Protein AF-A0A6C0PWL5-F1 (afdb_monomer_lite)

Radius of gyration: 31.58 Å; chains: 1; bounding box: 94×79×81 Å

Secondary structure (DSSP, 8-state):
-HHHHHHHHHHHHHHHHTT----EEE--TTSTT-TT--EEE-----S-EEEE--SSSHHHHHIIIIIHHHHTT--EEEE--TTS-HHHHHHHHHHHHTTPPTTTEEE---SHHHHHHHHH-TT--EEEEES-HHHHHHHHHHHHTTT-EEEEE-----EEEE-TTS-HHHHHHHHIIIIIIGGGG--TTS--EEEE-TTTHHHHHHHHHHHHHH--BS-TTSTT--B---SSHHHHHHHHHT---TTS--PPPP--------------------PPPPPPP-PPPPPEEEEEEE-S-SPP-SSSSPPEEE-TTS--SSTT-SSSHHHHHHHGGGHHHHHHSSEEEEEEEEESGGG-EEEEEEEEESS-SSS-SS--EEEEEEETTEEEEEEEE-STTEEEEEEESSPPPSSEEEEEEEEEEEESS-BTTBSEETTEETTEESSS--B-TT--SSTTBTTBSS-TTS-GGGSPBTTSGGG-EEEEEEEEEESSS----S--TTHHHHEEEEEEEEEE-GGGTTSSS-SEEEETTTTEEE-GGGS-S-EEEEEEEE-S---PPTTS--PPEEEE--GGGTT--BSS-EEEEE--GGGTTTS-EEEEEEE-SSEEEEEEEEEETTTEEEEEEEEEESEETTEEBTT---STTS---TT---EEEE-SS-EEEE--SS-TT-----EEEEEE--TTT--EEEEEEEEEEEEE-PPP-

Sequence (713 aa):
MEEVRAAVRIFHGFAGEATRLFGRQIPLGAVPGLEKHLAVTVREPLGPVAALVPFNYPVELYAHKATAALAAGNAVLVHPPARCPLAVLRIGELVERAGAPEGAHRVITGGVRVSQELASRPGVAAVSLTGSTTAGREIARRAADTLKKVHLELGGNDALIVCDDADVEAAADAVVLGRLARGNGQICCAVKRVYVQDGVHDSFVEALLAGAAELSVGDQLVDGNDVGPLISEEAAERVESVRPDGTAPRRPLLPLSLGSANAAPDDGTATAADRPAEPPKQSKAPAWKLLHSENFAKPLDPAGAPWTRETYSRPFDTIMEDNGKWYANDYGPARNTAFDSFATYRKEFKVGDGGWLTASLSARDWDKDGRIEKPPSITNGTAAGGTVAELKVPDHTGGAVFRPTKALPDQYRIEYKLKTLDFGGKRNGTIDYDNRVNGYSKDGCKTQHPWGEGSNSPGWEGDASAPYCEWQDVREGNYGYNGFHYLSIVDFQNPAPRNNHFWHYRRKVLMDSFAQHPDRVGSGTGGRVCNSGNDTYYDYKDSSFSTVNMWISGLPNWTPGKGGLAGNSQWSMTSCLDGVTEQQLSSAAELQPELMPDQDYVFAIERDATGYTLEASGNFARAGQQTLRFHRPFVVDDKPIWHYNVKPGEYDGRYNNTLVQNDHNGSSSWPDQWPAGSAYPDSFVIGDLYTNVYGGSASLTDIKMFVPKGKKK

Foldseek 3Di:
DVLLVLLVVLLVVLLVCLVVQDKDWDQPVVDPPCRPPTDIGGQAQQEEEEEEAEDQSRSNSCSVGLSNNVSRVYAYEYEGHQLDCVNVVVVQVVCVVVPDDPRSYDYDYDDPVVLLCLLQDLNHQEYEDEEAPVSLVSSVVSNVVNVHHYHYHYADQEEAEAELPDPLLVSLVCLCVQQPQRSRNPDRRGHNYYHYDPNCVVVNVVSNVVSNVCAAEDDPVDPPHRHYDHSDPVVVVVVVVPDPDPPDDPPDDPPPPPDDDDDDDDDDDDDDDDDDDDDDDPDDDFDWDFDFKAQCPDWDCQVVWDWDWDDLCDFDQFLPTDSCVLVCQQQPPCSCLQSVQKIKTKTWDFGGDVSQKIKIKMAIPRRPPVDGDFGWDFTWDAFVPGIWTKTFFQALLMWIKMKTQWFDDQWKKKKFKWQAWQKFFADPRACCPPCAHRSHHPDDAAALAPDDQFCPAQNRVSNNNPPPNRHDGLRDAQNNKAKWFAKWKFQATDAHLGADLCRQAGTFWTWMQIQHDLNNQPPDAACWEAQLQVLDTDGCSPARSQFIWTWGFKDDDQDADARHRRGRQIWTAAVNVVRDTDSPHYTRFGDDSVCGNVWMKMWMWTRDPFFIKTKIFTQTPNRGGDIDIHTDGQADPNMGRPQSAQFQPPDAQPRFAWRWHRYDNDIDIRGRPDGHRDHTTIMMMGTGRHSRNYGHMIIISMMIMIGGDDDPD

Structure (mmCIF, N/CA/C/O backbone):
data_AF-A0A6C0PWL5-F1
#
_entry.id   AF-A0A6C0PWL5-F1
#
loop_
_atom_site.group_PDB
_atom_site.id
_atom_site.type_symbol
_atom_site.label_atom_id
_atom_site.label_alt_id
_atom_site.label_comp_id
_atom_site.label_asym_id
_atom_site.label_entity_id
_atom_site.label_seq_id
_atom_site.pdbx_PDB_ins_code
_atom_site.Cartn_x
_atom_site.Cartn_y
_atom_site.Cartn_z
_atom_site.occupancy
_atom_site.B_iso_or_equiv
_atom_site.auth_seq_id
_atom_site.auth_comp_id
_atom_site.auth_asym_id
_atom_site.auth_atom_id
_atom_site.pdbx_PDB_model_num
ATOM 1 N N . MET A 1 1 ? -7.047 26.278 -29.096 1.00 71.88 1 MET A N 1
ATOM 2 C CA . MET A 1 1 ? -7.986 27.435 -29.126 1.00 71.88 1 MET A CA 1
ATOM 3 C C . MET A 1 1 ? -9.450 27.064 -28.872 1.00 71.88 1 MET A C 1
ATOM 5 O O . MET A 1 1 ? -10.178 27.915 -28.372 1.00 71.88 1 MET A O 1
ATOM 9 N N . GLU A 1 2 ? -9.912 25.853 -29.207 1.00 86.06 2 GLU A N 1
ATOM 10 C CA . GLU A 1 2 ? -11.323 25.453 -29.028 1.00 86.06 2 GLU A CA 1
ATOM 11 C C . GLU A 1 2 ? -11.789 25.488 -27.565 1.00 86.06 2 GLU A C 1
ATOM 13 O O . GLU A 1 2 ? -12.788 26.141 -27.271 1.00 86.06 2 GLU A O 1
ATOM 18 N N . GLU A 1 3 ? -11.016 24.898 -26.648 1.00 93.38 3 GLU A N 1
ATOM 19 C CA . GLU A 1 3 ? -11.304 24.877 -25.203 1.00 93.38 3 GLU A CA 1
ATOM 20 C C . GLU A 1 3 ? -11.515 26.289 -24.622 1.00 93.38 3 GLU A C 1
ATOM 22 O O . GLU A 1 3 ? -12.474 26.556 -23.902 1.00 93.38 3 GLU A O 1
ATOM 27 N N . VAL A 1 4 ? -10.658 27.247 -24.992 1.00 95.75 4 VAL A N 1
ATOM 28 C CA . VAL A 1 4 ? -10.774 28.640 -24.528 1.00 95.75 4 VAL A CA 1
ATOM 29 C C . VAL A 1 4 ? -12.077 29.277 -25.021 1.00 95.75 4 VAL A C 1
ATOM 31 O O . VAL A 1 4 ? -12.743 29.986 -24.269 1.00 95.75 4 VAL A O 1
ATOM 34 N N . ARG A 1 5 ? -12.485 29.013 -26.271 1.00 96.50 5 ARG A N 1
ATOM 35 C CA . ARG A 1 5 ? -13.766 29.515 -26.797 1.00 96.50 5 ARG A CA 1
ATOM 36 C C . ARG A 1 5 ? -14.954 28.875 -26.079 1.00 96.50 5 ARG A C 1
ATOM 38 O O . ARG A 1 5 ? -15.940 29.572 -25.841 1.00 96.50 5 ARG A O 1
ATOM 45 N N . ALA A 1 6 ? -14.870 27.587 -25.744 1.00 95.38 6 ALA A N 1
ATOM 46 C CA . ALA A 1 6 ? -15.890 26.904 -24.953 1.00 95.38 6 ALA A CA 1
ATOM 47 C C . ALA A 1 6 ? -16.030 27.562 -23.574 1.00 95.38 6 ALA A C 1
ATOM 49 O O . ALA A 1 6 ? -17.127 27.987 -23.209 1.00 95.38 6 ALA A O 1
ATOM 50 N N . ALA A 1 7 ? -14.912 27.789 -22.877 1.00 97.00 7 ALA A N 1
ATOM 51 C CA . ALA A 1 7 ? -14.898 28.503 -21.605 1.00 97.00 7 ALA A CA 1
ATOM 52 C C . ALA A 1 7 ? -15.537 29.896 -21.713 1.00 97.00 7 ALA A C 1
ATOM 54 O O . ALA A 1 7 ? -16.423 30.212 -20.926 1.00 97.00 7 ALA A O 1
ATOM 55 N N . VAL A 1 8 ? -15.189 30.707 -22.719 1.00 97.19 8 VAL A N 1
ATOM 56 C CA . VAL A 1 8 ? -15.810 32.033 -22.929 1.00 97.19 8 VAL A CA 1
ATOM 57 C C . VAL A 1 8 ? -17.337 31.939 -23.048 1.00 97.19 8 VAL A C 1
ATOM 59 O O . VAL A 1 8 ? -18.054 32.728 -22.430 1.00 97.19 8 VAL A O 1
ATOM 62 N N . ARG A 1 9 ? -17.861 30.953 -23.788 1.00 97.69 9 ARG A N 1
ATOM 63 C CA . ARG A 1 9 ? -19.316 30.736 -23.903 1.00 97.69 9 ARG A CA 1
ATOM 64 C C . ARG A 1 9 ? -19.942 30.358 -22.563 1.00 97.69 9 ARG A C 1
ATOM 66 O O . ARG A 1 9 ? -20.993 30.895 -22.224 1.00 97.69 9 ARG A O 1
ATOM 73 N N . ILE A 1 10 ? -19.290 29.484 -21.799 1.00 98.06 10 ILE A N 1
ATOM 74 C CA . ILE A 1 10 ? -19.739 29.076 -20.460 1.00 98.06 10 ILE A CA 1
ATOM 75 C C . ILE A 1 10 ? -19.766 30.282 -19.512 1.00 98.06 10 ILE A C 1
ATOM 77 O O . ILE A 1 10 ? -20.744 30.477 -18.789 1.00 98.06 10 ILE A O 1
ATOM 81 N N . PHE A 1 11 ? -18.744 31.141 -19.570 1.00 96.75 11 PHE A N 1
ATOM 82 C CA . PHE A 1 11 ? -18.695 32.397 -18.823 1.00 96.75 11 PHE A CA 1
ATOM 83 C C . PHE A 1 11 ? -19.879 33.312 -19.139 1.00 96.75 11 PHE A C 1
ATOM 85 O O . PHE A 1 11 ? -20.581 33.741 -18.223 1.00 96.75 11 PHE A O 1
ATOM 92 N N . HIS A 1 12 ? -20.150 33.569 -20.421 1.00 97.19 12 HIS A N 1
ATOM 93 C CA . HIS A 1 12 ? -21.301 34.379 -20.826 1.00 97.19 12 HIS A CA 1
ATOM 94 C C . HIS A 1 12 ? -22.642 33.746 -20.434 1.00 97.19 12 HIS A C 1
ATOM 96 O O . HIS A 1 12 ? -23.547 34.461 -20.004 1.00 97.19 12 HIS A O 1
ATOM 102 N N . GLY A 1 13 ? -22.761 32.421 -20.547 1.00 97.75 13 GLY A N 1
ATOM 103 C CA . GLY A 1 13 ? -23.954 31.682 -20.141 1.00 97.75 13 GLY A CA 1
ATOM 104 C C . GLY A 1 13 ? -24.277 31.897 -18.664 1.00 97.75 13 GLY A C 1
ATOM 105 O O . GLY A 1 13 ? -25.355 32.390 -18.335 1.00 97.75 13 GLY A O 1
ATOM 106 N N . PHE A 1 14 ? -23.322 31.616 -17.773 1.00 97.56 14 PHE A N 1
ATOM 107 C CA . PHE A 1 14 ? -23.535 31.788 -16.333 1.00 97.56 14 PHE A CA 1
ATOM 108 C C . PHE A 1 14 ? -23.673 33.253 -15.907 1.00 97.56 14 PHE A C 1
ATOM 110 O O . PHE A 1 14 ? -24.452 33.538 -15.000 1.00 97.56 14 PHE A O 1
ATOM 117 N N . ALA A 1 15 ? -23.003 34.195 -16.578 1.00 95.75 15 ALA A N 1
ATOM 118 C CA . ALA A 1 15 ? -23.230 35.621 -16.340 1.00 95.75 15 ALA A CA 1
ATOM 119 C C . ALA A 1 15 ? -24.690 36.026 -16.624 1.00 95.75 15 ALA A C 1
ATOM 121 O O . ALA A 1 15 ? -25.272 36.807 -15.873 1.00 95.75 15 ALA A O 1
ATOM 122 N N . GLY A 1 16 ? -25.309 35.462 -17.668 1.00 96.69 16 GLY A N 1
ATOM 123 C CA . GLY A 1 16 ? -26.739 35.636 -17.927 1.00 96.69 16 GLY A CA 1
ATOM 124 C C . GLY A 1 16 ? -27.615 35.024 -16.829 1.00 96.69 16 GLY A C 1
ATOM 125 O O . GLY A 1 16 ? -28.552 35.670 -16.353 1.00 96.69 16 GLY A O 1
ATOM 126 N N . GLU A 1 17 ? -27.284 33.807 -16.393 1.00 96.50 17 GLU A N 1
ATOM 127 C CA . GLU A 1 17 ? -28.040 33.084 -15.362 1.00 96.50 17 GLU A CA 1
ATOM 128 C C . GLU A 1 17 ? -27.974 33.725 -13.972 1.00 96.50 17 GLU A C 1
ATOM 130 O O . GLU A 1 17 ? -28.929 33.597 -13.208 1.00 96.50 17 GLU A O 1
ATOM 135 N N . ALA A 1 18 ? -26.924 34.493 -13.662 1.00 95.94 18 ALA A N 1
ATOM 136 C CA . ALA A 1 18 ? -26.809 35.230 -12.399 1.00 95.94 18 ALA A CA 1
ATOM 137 C C . ALA A 1 18 ? -28.022 36.145 -12.122 1.00 95.94 18 ALA A C 1
ATOM 139 O O . ALA A 1 18 ? -28.394 36.372 -10.974 1.00 95.94 18 ALA A O 1
ATOM 140 N N . THR A 1 19 ? -28.689 36.630 -13.176 1.00 95.50 19 THR A N 1
ATOM 141 C CA . THR A 1 19 ? -29.888 37.487 -13.080 1.00 95.50 19 THR A CA 1
ATOM 142 C C . THR A 1 19 ? -31.216 36.717 -13.094 1.00 95.50 19 THR A C 1
ATOM 144 O O . THR A 1 19 ? -32.283 37.326 -13.037 1.00 95.50 19 THR A O 1
ATOM 147 N N . ARG A 1 20 ? -31.174 35.379 -13.183 1.00 95.62 20 ARG A N 1
ATOM 148 C CA . ARG A 1 20 ? -32.341 34.503 -13.413 1.00 95.62 20 ARG A CA 1
ATOM 149 C C . ARG A 1 20 ? -32.523 33.415 -12.354 1.00 95.62 20 ARG A C 1
ATOM 151 O O . ARG A 1 20 ? -33.235 32.434 -12.572 1.00 95.62 20 ARG A O 1
ATOM 158 N N . LEU A 1 21 ? -31.928 33.587 -11.175 1.00 94.50 21 LEU A N 1
ATOM 159 C CA . LEU A 1 21 ? -32.076 32.667 -10.041 1.00 94.50 21 LEU A CA 1
ATOM 160 C C . LEU A 1 21 ? -33.423 32.863 -9.325 1.00 94.50 21 LEU A C 1
ATOM 162 O O . LEU A 1 21 ? -33.491 33.296 -8.177 1.00 94.50 21 LEU A O 1
ATOM 166 N N . PHE A 1 22 ? -34.516 32.542 -10.017 1.00 95.38 22 PHE A N 1
ATOM 167 C CA . PHE A 1 22 ? -35.869 32.773 -9.520 1.00 95.38 22 PHE A CA 1
ATOM 168 C C . PHE A 1 22 ? -36.299 31.783 -8.428 1.00 95.38 22 PHE A C 1
ATOM 170 O O . PHE A 1 22 ? -35.995 30.582 -8.455 1.00 95.38 22 PHE A O 1
ATOM 177 N N . GLY A 1 23 ? -37.069 32.323 -7.485 1.00 94.06 23 GLY A N 1
ATOM 178 C CA . GLY A 1 23 ? -37.839 31.597 -6.486 1.00 94.06 23 GLY A CA 1
ATOM 179 C C . GLY A 1 23 ? -39.187 31.085 -7.000 1.00 94.06 23 GLY A C 1
ATOM 180 O O . GLY A 1 23 ? -39.498 31.182 -8.188 1.00 94.06 23 GLY A O 1
ATOM 181 N N . ARG A 1 24 ? -40.018 30.549 -6.103 1.00 94.94 24 ARG A N 1
ATOM 182 C CA . ARG A 1 24 ? -41.406 30.149 -6.401 1.00 94.94 24 ARG A CA 1
ATOM 183 C C . ARG A 1 24 ? -42.354 30.624 -5.311 1.00 94.94 24 ARG A C 1
ATOM 185 O O . ARG A 1 24 ? -42.005 30.559 -4.141 1.00 94.94 24 ARG A O 1
ATOM 192 N N . GLN A 1 25 ? -43.569 31.015 -5.679 1.00 93.31 25 GLN A N 1
ATOM 193 C CA . GLN A 1 25 ? -44.674 31.192 -4.735 1.00 93.31 25 GLN A CA 1
ATOM 194 C C . GLN A 1 25 ? -45.445 29.872 -4.603 1.00 93.31 25 GLN A C 1
ATOM 196 O O . GLN A 1 25 ? -45.724 29.223 -5.613 1.00 93.31 25 GLN A O 1
ATOM 201 N N . ILE A 1 26 ? -45.780 29.465 -3.377 1.00 91.56 26 ILE A N 1
ATOM 202 C CA . ILE A 1 26 ? -46.467 28.198 -3.090 1.00 91.56 26 ILE A CA 1
ATOM 203 C C . ILE A 1 26 ? -47.856 28.495 -2.502 1.00 91.56 26 ILE A C 1
ATOM 205 O O . ILE A 1 26 ? -47.942 29.193 -1.488 1.00 91.56 26 ILE A O 1
ATOM 209 N N . PRO A 1 27 ? -48.950 27.976 -3.092 1.00 86.62 27 PRO A N 1
ATOM 210 C CA . PRO A 1 27 ? -50.283 28.132 -2.523 1.00 86.62 27 PRO A CA 1
ATOM 211 C C . PRO A 1 27 ? -50.449 27.229 -1.293 1.00 86.62 27 PRO A C 1
ATOM 213 O O . PRO A 1 27 ? -50.336 26.010 -1.397 1.00 86.62 27 PRO A O 1
ATOM 216 N N . LEU A 1 28 ? -50.747 27.819 -0.132 1.00 89.44 28 LEU A N 1
ATOM 217 C CA . LEU A 1 28 ? -50.941 27.077 1.124 1.00 89.44 28 LEU A CA 1
ATOM 218 C C . LEU A 1 28 ? -52.408 26.803 1.476 1.00 89.44 28 LEU A C 1
ATOM 220 O O . LEU A 1 28 ? -52.681 26.052 2.407 1.00 89.44 28 LEU A O 1
ATOM 224 N N . GLY A 1 29 ? -53.359 27.344 0.711 1.00 84.62 29 GLY A N 1
ATOM 225 C CA . GLY A 1 29 ? -54.796 27.191 0.974 1.00 84.62 29 GLY A CA 1
ATOM 226 C C . GLY A 1 29 ? -55.342 25.761 0.852 1.00 84.62 29 GLY A C 1
ATOM 227 O O . GLY A 1 29 ? -56.513 25.542 1.129 1.00 84.62 29 GLY A O 1
ATOM 228 N N . ALA A 1 30 ? -54.519 24.787 0.450 1.00 81.00 30 ALA A N 1
ATOM 229 C CA . ALA A 1 30 ? -54.872 23.368 0.509 1.00 81.00 30 ALA A CA 1
ATOM 230 C C . ALA A 1 30 ? -54.850 22.802 1.945 1.00 81.00 30 ALA A C 1
ATOM 232 O O . ALA A 1 30 ? -55.393 21.725 2.182 1.00 81.00 30 ALA A O 1
ATOM 233 N N . VAL A 1 31 ? -54.232 23.510 2.900 1.00 86.75 31 VAL A N 1
ATOM 234 C CA . VAL A 1 31 ? -54.215 23.156 4.325 1.00 86.75 31 VAL A CA 1
ATOM 235 C C . VAL A 1 31 ? -55.154 24.106 5.081 1.00 86.75 31 VAL A C 1
ATOM 237 O O . VAL A 1 31 ? -54.889 25.313 5.089 1.00 86.75 31 VAL A O 1
ATOM 240 N N . PRO A 1 32 ? -56.222 23.599 5.734 1.00 89.75 32 PRO A N 1
ATOM 241 C CA . PRO A 1 32 ? -57.146 24.432 6.499 1.00 89.75 32 PRO A CA 1
ATOM 242 C C . PRO A 1 32 ? -56.430 25.299 7.542 1.00 89.75 32 PRO A C 1
ATOM 244 O O . PRO A 1 32 ? -55.622 24.797 8.325 1.00 89.75 32 PRO A O 1
ATOM 247 N N . GLY A 1 33 ? -56.735 26.596 7.558 1.00 89.50 33 GLY A N 1
ATOM 248 C CA . GLY A 1 33 ? -56.120 27.586 8.448 1.00 89.50 33 GLY A CA 1
ATOM 249 C C . GLY A 1 33 ? -54.892 28.300 7.870 1.00 89.50 33 GLY A C 1
ATOM 250 O O . GLY A 1 33 ? -54.394 29.243 8.493 1.00 89.50 33 GLY A O 1
ATOM 251 N N . LEU A 1 34 ? -54.402 27.905 6.685 1.00 91.44 34 LEU A N 1
ATOM 252 C CA . LEU A 1 34 ? -53.262 28.547 6.016 1.00 91.44 34 LEU A CA 1
ATOM 253 C C . LEU A 1 34 ? -53.638 29.451 4.827 1.00 91.44 34 LEU A C 1
ATOM 255 O O . LEU A 1 34 ? -52.760 29.955 4.132 1.00 91.44 34 LEU A O 1
ATOM 259 N N . GLU A 1 35 ? -54.919 29.747 4.621 1.00 91.69 35 GLU A N 1
ATOM 260 C CA . GLU A 1 35 ? -55.443 30.439 3.432 1.00 91.69 35 GLU A CA 1
ATOM 261 C C . GLU A 1 35 ? -54.925 31.878 3.273 1.00 91.69 35 GLU A C 1
ATOM 263 O O . GLU A 1 35 ? -54.883 32.406 2.164 1.00 91.69 35 GLU A O 1
ATOM 268 N N . LYS A 1 36 ? -54.524 32.518 4.378 1.00 90.31 36 LYS A N 1
ATOM 269 C CA . LYS A 1 36 ? -53.982 33.888 4.397 1.00 90.31 36 LYS A CA 1
ATOM 270 C C . LYS A 1 36 ? -52.452 33.948 4.462 1.00 90.31 36 LYS A C 1
ATOM 272 O O . LYS A 1 36 ? -51.900 35.041 4.553 1.00 90.31 36 LYS A O 1
ATOM 277 N N . HIS A 1 37 ? -51.765 32.806 4.449 1.00 90.56 37 HIS A N 1
ATOM 278 C CA . HIS A 1 37 ? -50.309 32.756 4.566 1.00 90.56 37 HIS A CA 1
ATOM 279 C C . HIS A 1 37 ? -49.641 32.803 3.185 1.00 90.56 37 HIS A C 1
ATOM 281 O O . HIS A 1 37 ? -50.054 32.113 2.253 1.00 90.56 37 HIS A O 1
ATOM 287 N N . LEU A 1 38 ? -48.578 33.604 3.066 1.00 90.38 38 LEU A N 1
ATOM 288 C CA . LEU A 1 38 ? -47.729 33.667 1.878 1.00 90.38 38 LEU A CA 1
ATOM 289 C C . LEU A 1 38 ? -46.503 32.770 2.077 1.00 90.38 38 LEU A C 1
ATOM 291 O O . LEU A 1 38 ? -45.703 33.016 2.976 1.00 90.38 38 LEU A O 1
ATOM 295 N N . ALA A 1 39 ? -46.331 31.775 1.207 1.00 92.69 39 ALA A N 1
ATOM 296 C CA . ALA A 1 39 ? -45.097 31.004 1.109 1.00 92.69 39 ALA A CA 1
ATOM 297 C C . ALA A 1 39 ? -44.360 31.331 -0.189 1.00 92.69 39 ALA A C 1
ATOM 299 O O . ALA A 1 39 ? -44.930 31.255 -1.281 1.00 92.69 39 ALA A O 1
ATOM 300 N N . VAL A 1 40 ? -43.075 31.654 -0.059 1.00 95.19 40 VAL A N 1
ATOM 301 C CA . VAL A 1 40 ? -42.150 31.848 -1.175 1.00 95.19 40 VAL A CA 1
ATOM 302 C C . VAL A 1 40 ? -40.867 31.062 -0.925 1.00 95.19 40 VAL A C 1
ATOM 304 O O . VAL A 1 40 ? -40.446 30.899 0.217 1.00 95.19 40 VAL A O 1
ATOM 307 N N . THR A 1 41 ? -40.239 30.574 -1.988 1.00 96.75 41 THR A N 1
ATOM 308 C CA . THR A 1 41 ? -38.877 30.035 -1.954 1.00 96.75 41 THR A CA 1
ATOM 309 C C . THR A 1 41 ? -37.927 31.039 -2.585 1.00 96.75 41 THR A C 1
ATOM 311 O O . THR A 1 41 ? -38.298 31.722 -3.535 1.00 96.75 41 THR A O 1
ATOM 314 N N . VAL A 1 42 ? -36.700 31.117 -2.079 1.00 95.81 42 VAL A N 1
ATOM 315 C CA . VAL A 1 42 ? -35.606 31.915 -2.649 1.00 95.81 42 VAL A CA 1
ATOM 316 C C . VAL A 1 42 ? -34.378 31.024 -2.828 1.00 95.81 42 VAL A C 1
ATOM 318 O O . VAL A 1 42 ? -34.270 29.979 -2.184 1.00 95.81 42 VAL A O 1
ATOM 321 N N . ARG A 1 43 ? -33.475 31.395 -3.741 1.00 96.06 43 ARG A N 1
ATOM 322 C CA . ARG A 1 43 ? -32.195 30.704 -3.938 1.00 96.06 43 ARG A CA 1
ATOM 323 C C . ARG A 1 43 ? -31.079 31.568 -3.373 1.00 96.06 43 ARG A C 1
ATOM 325 O O . ARG A 1 43 ? -30.809 32.635 -3.908 1.00 96.06 43 ARG A O 1
ATOM 332 N N . GLU A 1 44 ? -30.445 31.087 -2.315 1.00 96.38 44 GLU A N 1
ATOM 333 C CA . GLU A 1 44 ? -29.344 31.776 -1.643 1.00 96.38 44 GLU A CA 1
ATOM 334 C C . GLU A 1 44 ? -28.003 31.092 -1.956 1.00 96.38 44 GLU A C 1
ATOM 336 O O . GLU A 1 44 ? -27.978 29.872 -2.184 1.00 96.38 44 GLU A O 1
ATOM 341 N N . PRO A 1 45 ? -26.888 31.849 -1.991 1.00 97.12 45 PRO A N 1
ATOM 342 C CA . PRO A 1 45 ? -25.557 31.266 -2.104 1.00 97.12 45 PRO A CA 1
ATOM 343 C C . PRO A 1 45 ? -25.278 30.335 -0.922 1.00 97.12 45 PRO A C 1
ATOM 345 O O . PRO A 1 45 ? -25.700 30.579 0.205 1.00 97.12 45 PRO A O 1
ATOM 348 N N . LEU A 1 46 ? -24.529 29.267 -1.179 1.00 96.81 46 LEU A N 1
ATOM 349 C CA . LEU A 1 46 ? -24.141 28.294 -0.160 1.00 96.81 46 LEU A CA 1
ATOM 350 C C . LEU A 1 46 ? -23.043 28.842 0.760 1.00 96.81 46 LEU A C 1
ATOM 352 O O . LEU A 1 46 ? -22.972 28.453 1.921 1.00 96.81 46 LEU A O 1
ATOM 356 N N . GLY A 1 47 ? -22.171 29.705 0.235 1.00 96.12 47 GLY A N 1
ATOM 357 C CA . GLY A 1 47 ? -20.948 30.161 0.898 1.00 96.12 47 GLY A CA 1
ATOM 358 C C . GLY A 1 47 ? -19.708 29.775 0.084 1.00 96.12 47 GLY A C 1
ATOM 359 O O . GLY A 1 47 ? -19.807 29.640 -1.132 1.00 96.12 47 GLY A O 1
ATOM 360 N N . PRO A 1 48 ? -18.525 29.604 0.700 1.00 98.06 48 PRO A N 1
ATOM 361 C CA . PRO A 1 48 ? -17.317 29.224 -0.032 1.00 98.06 48 PRO A CA 1
ATOM 362 C C . PRO A 1 48 ? -17.433 27.845 -0.699 1.00 98.06 48 PRO A C 1
ATOM 364 O O . PRO A 1 48 ? -17.731 26.850 -0.036 1.00 98.06 48 PRO A O 1
ATOM 367 N N . VAL A 1 49 ? -17.153 27.771 -2.001 1.00 98.69 49 VAL A N 1
ATOM 368 C CA . VAL A 1 49 ? -17.180 26.539 -2.804 1.00 98.69 49 VAL A CA 1
ATOM 369 C C . VAL A 1 49 ? -15.767 26.156 -3.228 1.00 98.69 49 VAL A C 1
ATOM 371 O O . VAL A 1 49 ? -15.046 26.966 -3.809 1.00 98.69 49 VAL A O 1
ATOM 374 N N . ALA A 1 50 ? -15.374 24.908 -2.984 1.00 98.62 50 ALA A N 1
ATOM 375 C CA . ALA A 1 50 ? -14.126 24.357 -3.499 1.00 98.62 50 ALA A CA 1
ATOM 376 C C . ALA A 1 50 ? -14.334 23.764 -4.903 1.00 98.62 50 ALA A C 1
ATOM 378 O O . ALA A 1 50 ? -15.093 22.810 -5.070 1.00 98.62 50 ALA A O 1
ATOM 379 N N . ALA A 1 51 ? -13.653 24.309 -5.909 1.00 98.50 51 ALA A N 1
ATOM 380 C CA . ALA A 1 51 ? -13.646 23.820 -7.284 1.00 98.50 51 ALA A CA 1
ATOM 381 C C . ALA A 1 51 ? -12.327 23.087 -7.569 1.00 98.50 51 ALA A C 1
ATOM 383 O O . ALA A 1 51 ? -11.268 23.702 -7.681 1.00 98.50 51 ALA A O 1
ATOM 384 N N . LEU A 1 52 ? -12.398 21.762 -7.678 1.00 98.38 52 LEU A N 1
ATOM 385 C CA . LEU A 1 52 ? -11.255 20.882 -7.902 1.00 98.38 52 LEU A CA 1
ATOM 386 C C . LEU A 1 52 ? -11.220 20.489 -9.389 1.00 98.38 52 LEU A C 1
ATOM 388 O O . LEU A 1 52 ? -12.147 19.838 -9.890 1.00 98.38 52 LEU A O 1
ATOM 392 N N . VAL A 1 53 ? -10.185 20.944 -10.101 1.00 97.75 53 VAL A N 1
ATOM 393 C CA . VAL A 1 53 ? -10.113 20.938 -11.574 1.00 97.75 53 VAL A CA 1
ATOM 394 C C . VAL A 1 53 ? -9.116 19.871 -12.069 1.00 97.75 53 VAL A C 1
ATOM 396 O O . VAL A 1 53 ? -8.007 19.792 -11.538 1.00 97.75 53 VAL A O 1
ATOM 399 N N . PRO A 1 54 ? -9.465 19.044 -13.074 1.00 96.06 54 PRO A N 1
ATOM 400 C CA . PRO A 1 54 ? -8.578 18.022 -13.631 1.00 96.06 54 PRO A CA 1
ATOM 401 C C . PRO A 1 54 ? -7.666 18.586 -14.731 1.00 96.06 54 PRO A C 1
ATOM 403 O O . PRO A 1 54 ? -7.777 19.742 -15.129 1.00 96.06 54 PRO A O 1
ATOM 406 N N . PHE A 1 55 ? -6.752 17.750 -15.229 1.00 95.06 55 PHE A N 1
ATOM 407 C CA . PHE A 1 55 ? -5.697 18.159 -16.164 1.00 95.06 55 PHE A CA 1
ATOM 408 C C . PHE A 1 55 ? -6.117 18.229 -17.632 1.00 95.06 55 PHE A C 1
ATOM 410 O O . PHE A 1 55 ? -5.419 18.851 -18.424 1.00 95.06 55 PHE A O 1
ATOM 417 N N . ASN A 1 56 ? -7.177 17.518 -18.012 1.00 94.00 56 ASN A N 1
ATOM 418 C CA . ASN A 1 56 ? -7.444 17.192 -19.408 1.00 94.00 56 ASN A CA 1
ATOM 419 C C . ASN A 1 56 ? -8.085 18.344 -20.187 1.00 94.00 56 ASN A C 1
ATOM 421 O O . ASN A 1 56 ? -7.723 18.556 -21.335 1.00 94.00 56 ASN A O 1
ATOM 425 N N . TYR A 1 57 ? -9.005 19.078 -19.557 1.00 95.50 57 TYR A N 1
ATOM 426 C CA . TYR A 1 57 ? -9.622 20.303 -20.086 1.00 95.50 57 TYR A CA 1
ATOM 427 C C . TYR A 1 57 ? -9.670 21.364 -18.970 1.00 95.50 57 TYR A C 1
ATOM 429 O O . TYR A 1 57 ? -10.742 21.684 -18.445 1.00 95.50 57 TYR A O 1
ATOM 437 N N . PRO A 1 58 ? -8.502 21.845 -18.501 1.00 95.56 58 PRO A N 1
ATOM 438 C CA . PRO A 1 58 ? -8.400 22.632 -17.278 1.00 95.56 58 PRO A CA 1
ATOM 439 C C . PRO A 1 58 ? -9.074 24.010 -17.376 1.00 95.56 58 PRO A C 1
ATOM 441 O O . PRO A 1 58 ? -9.526 24.533 -16.360 1.00 95.56 58 PRO A O 1
ATOM 444 N N . VAL A 1 59 ? -9.172 24.605 -18.567 1.00 97.12 59 VAL A N 1
ATOM 445 C CA . VAL A 1 59 ? -9.797 25.920 -18.791 1.00 97.12 59 VAL A CA 1
ATOM 446 C C . VAL A 1 59 ? -11.317 25.793 -18.855 1.00 97.12 59 VAL A C 1
ATOM 448 O O . VAL A 1 59 ? -12.042 26.558 -18.215 1.00 97.12 59 VAL A O 1
ATOM 451 N N . GLU A 1 60 ? -11.815 24.805 -19.591 1.00 96.75 60 GLU A N 1
ATOM 452 C CA . GLU A 1 60 ? -13.254 24.574 -19.741 1.00 96.75 60 GLU A CA 1
ATOM 453 C C . GLU A 1 60 ? -13.885 24.040 -18.449 1.00 96.75 60 GLU A C 1
ATOM 455 O O . GLU A 1 60 ? -14.911 24.547 -17.986 1.00 96.75 60 GLU A O 1
ATOM 460 N N . LEU A 1 61 ? -13.237 23.070 -17.798 1.00 97.44 61 LEU A N 1
ATOM 461 C CA . LEU A 1 61 ? -13.748 22.470 -16.563 1.00 97.44 61 LEU A CA 1
ATOM 462 C C . LEU A 1 61 ? -13.611 23.403 -15.358 1.00 97.44 61 LEU A C 1
ATOM 464 O O . LEU A 1 61 ? -14.397 23.296 -14.415 1.00 97.44 61 LEU A O 1
ATOM 468 N N . TYR A 1 62 ? -12.682 24.362 -15.400 1.00 97.81 62 TYR A N 1
ATOM 469 C CA . TYR A 1 62 ? -12.716 25.507 -14.495 1.00 97.81 62 TYR A CA 1
ATOM 470 C C . TYR A 1 62 ? -14.017 26.300 -14.679 1.00 97.81 62 TYR A C 1
ATOM 472 O O . TYR A 1 62 ? -14.721 26.556 -13.700 1.00 97.81 62 TYR A O 1
ATOM 480 N N . ALA A 1 63 ? -14.361 26.663 -15.921 1.00 97.44 63 ALA A N 1
ATOM 481 C CA . ALA A 1 63 ? -15.506 27.524 -16.213 1.00 97.44 63 ALA A CA 1
ATOM 482 C C . ALA A 1 63 ? -16.834 26.881 -15.782 1.00 97.44 63 ALA A C 1
ATOM 484 O O . ALA A 1 63 ? -17.683 27.543 -15.189 1.00 97.44 63 ALA A O 1
ATOM 485 N N . HIS A 1 64 ? -16.992 25.569 -15.979 1.00 96.69 64 HIS A N 1
ATOM 486 C CA . HIS A 1 64 ? -18.175 24.837 -15.511 1.00 96.69 64 HIS A CA 1
ATOM 487 C C . HIS A 1 64 ? -18.368 24.851 -13.987 1.00 96.69 64 HIS A C 1
ATOM 489 O O . HIS A 1 64 ? -19.486 24.645 -13.516 1.00 96.69 64 HIS A O 1
ATOM 495 N N . LYS A 1 65 ? -17.303 25.086 -13.212 1.00 97.62 65 LYS A N 1
ATOM 496 C CA . LYS A 1 65 ? -17.331 25.034 -11.744 1.00 97.62 65 LYS A CA 1
ATOM 497 C C . LYS A 1 65 ? -17.302 26.421 -11.123 1.00 97.62 65 LYS A C 1
ATOM 499 O O . LYS A 1 65 ? -18.243 26.825 -10.442 1.00 97.62 65 LYS A O 1
ATOM 504 N N . ALA A 1 66 ? -16.205 27.140 -11.342 1.00 96.94 66 ALA A N 1
ATOM 505 C CA . ALA A 1 66 ? -15.926 28.397 -10.669 1.00 96.94 66 ALA A CA 1
ATOM 506 C C . ALA A 1 66 ? -16.877 29.499 -11.140 1.00 96.94 66 ALA A C 1
ATOM 508 O O . ALA A 1 66 ? -17.446 30.206 -10.313 1.00 96.94 66 ALA A O 1
ATOM 509 N N . THR A 1 67 ? -17.130 29.596 -12.447 1.00 96.62 67 THR A N 1
ATOM 510 C CA . THR A 1 67 ? -18.049 30.602 -12.990 1.00 96.62 67 THR A CA 1
ATOM 511 C C . THR A 1 67 ? -19.478 30.376 -12.508 1.00 96.62 67 THR A C 1
ATOM 513 O O . THR A 1 67 ? -20.133 31.328 -12.095 1.00 96.62 67 THR A O 1
ATOM 516 N N . ALA A 1 68 ? -19.952 29.126 -12.502 1.00 95.75 68 ALA A N 1
ATOM 517 C CA . ALA A 1 68 ? -21.282 28.787 -11.999 1.00 95.75 68 ALA A CA 1
ATOM 518 C C . ALA A 1 68 ? -21.448 29.174 -10.519 1.00 95.75 68 ALA A C 1
ATOM 520 O O . ALA A 1 68 ? -22.453 29.772 -10.133 1.00 95.75 68 ALA A O 1
ATOM 521 N N . ALA A 1 69 ? -20.442 28.873 -9.693 1.00 97.44 69 ALA A N 1
ATOM 522 C CA . ALA A 1 69 ? -20.454 29.208 -8.275 1.00 97.44 69 ALA A CA 1
ATOM 523 C C . ALA A 1 69 ? -20.434 30.730 -8.041 1.00 97.44 69 ALA A C 1
ATOM 525 O O . ALA A 1 69 ? -21.248 31.221 -7.255 1.00 97.44 69 ALA A O 1
ATOM 526 N N . LEU A 1 70 ? -19.584 31.471 -8.763 1.00 96.56 70 LEU A N 1
ATOM 527 C CA . LEU A 1 70 ? -19.526 32.938 -8.713 1.00 96.56 70 LEU A CA 1
ATOM 528 C C . LEU A 1 70 ? -20.850 33.577 -9.158 1.00 96.56 70 LEU A C 1
ATOM 530 O O . LEU A 1 70 ? -21.360 34.461 -8.477 1.00 96.56 70 LEU A O 1
ATOM 534 N N . ALA A 1 71 ? -21.443 33.101 -10.258 1.00 96.19 71 ALA A N 1
ATOM 535 C CA . ALA A 1 71 ? -22.732 33.584 -10.759 1.00 96.19 71 ALA A CA 1
ATOM 536 C C . ALA A 1 71 ? -23.877 33.356 -9.760 1.00 96.19 71 ALA A C 1
ATOM 538 O O . ALA A 1 71 ? -24.794 34.168 -9.670 1.00 96.19 71 ALA A O 1
ATOM 539 N N . ALA A 1 72 ? -23.801 32.280 -8.974 1.00 96.62 72 ALA A N 1
ATOM 540 C CA . ALA A 1 72 ? -24.728 32.004 -7.882 1.00 96.62 72 ALA A CA 1
ATOM 541 C C . ALA A 1 72 ? -24.434 32.792 -6.588 1.00 96.62 72 ALA A C 1
ATOM 543 O O . ALA A 1 72 ? -25.107 32.566 -5.586 1.00 96.62 72 ALA A O 1
ATOM 544 N N . GLY A 1 73 ? -23.446 33.695 -6.593 1.00 96.44 73 GLY A N 1
ATOM 545 C CA . GLY A 1 73 ? -23.096 34.557 -5.460 1.00 96.44 73 GLY A CA 1
ATOM 546 C C . GLY A 1 73 ? -22.160 33.921 -4.427 1.00 96.44 73 GLY A C 1
ATOM 547 O O . GLY A 1 73 ? -22.064 34.418 -3.308 1.00 96.44 73 GLY A O 1
ATOM 548 N N . ASN A 1 74 ? -21.489 32.816 -4.761 1.00 98.12 74 ASN A N 1
ATOM 549 C CA . ASN A 1 74 ? -20.551 32.141 -3.860 1.00 98.12 74 ASN A CA 1
ATOM 550 C C . ASN A 1 74 ? -19.131 32.702 -4.002 1.00 98.12 74 ASN A C 1
ATOM 552 O O . ASN A 1 74 ? -18.726 33.107 -5.089 1.00 98.12 74 ASN A O 1
ATOM 556 N N . ALA A 1 75 ? -18.340 32.623 -2.929 1.00 98.00 75 ALA A N 1
ATOM 557 C CA . ALA A 1 75 ? -16.884 32.700 -3.042 1.00 98.00 75 ALA A CA 1
ATOM 558 C C . ALA A 1 75 ? -16.329 31.353 -3.532 1.00 98.00 75 ALA A C 1
ATOM 560 O O . ALA A 1 75 ? -16.897 30.303 -3.225 1.00 98.00 75 ALA A O 1
ATOM 561 N N . VAL A 1 76 ? -15.215 31.357 -4.265 1.00 98.19 76 VAL A N 1
ATOM 562 C CA . VAL A 1 76 ? -14.651 30.144 -4.873 1.00 98.19 76 VAL A CA 1
ATOM 563 C C . VAL A 1 76 ? -13.176 29.966 -4.531 1.00 98.19 76 VAL A C 1
ATOM 565 O O . VAL A 1 76 ? -12.350 30.854 -4.747 1.00 98.19 76 VAL A O 1
ATOM 568 N N . LEU A 1 77 ? -12.845 28.770 -4.045 1.00 98.44 77 LEU A N 1
ATOM 569 C CA . LEU A 1 77 ? -11.485 28.277 -3.855 1.00 98.44 77 LEU A CA 1
ATOM 570 C C . LEU A 1 77 ? -11.185 27.258 -4.952 1.00 98.44 77 LEU A C 1
ATOM 572 O O . LEU A 1 77 ? -11.814 26.205 -5.011 1.00 98.44 77 LEU A O 1
ATOM 576 N N . VAL A 1 78 ? -10.235 27.557 -5.826 1.00 98.56 78 VAL A N 1
ATOM 577 C CA . VAL A 1 78 ? -9.910 26.724 -6.985 1.00 98.56 78 VAL A CA 1
ATOM 578 C C . VAL A 1 78 ? -8.615 25.974 -6.727 1.00 98.56 78 VAL A C 1
ATOM 580 O O . VAL A 1 78 ? -7.582 26.591 -6.479 1.00 98.56 78 VAL A O 1
ATOM 583 N N . HIS A 1 79 ? -8.652 24.648 -6.834 1.00 98.31 79 HIS A N 1
ATOM 584 C CA . HIS A 1 79 ? -7.454 23.810 -6.824 1.00 98.31 79 HIS A CA 1
ATOM 585 C C . HIS A 1 79 ? -7.193 23.292 -8.247 1.00 98.31 79 HIS A C 1
ATOM 587 O O . HIS A 1 79 ? -7.972 22.470 -8.740 1.00 98.31 79 HIS A O 1
ATOM 593 N N . PRO A 1 80 ? -6.151 23.798 -8.938 1.00 97.31 80 PRO A N 1
ATOM 594 C CA . PRO A 1 80 ? -5.818 23.373 -10.289 1.00 97.31 80 PRO A CA 1
ATOM 595 C C . PRO A 1 80 ? -5.072 22.028 -10.305 1.00 97.31 80 PRO A C 1
ATOM 597 O O . PRO A 1 80 ? -4.495 21.620 -9.291 1.00 97.31 80 PRO A O 1
ATOM 600 N N . PRO A 1 81 ? -5.000 21.363 -11.470 1.00 92.81 81 PRO A N 1
ATOM 601 C CA . PRO A 1 81 ? -4.196 20.158 -11.635 1.00 92.81 81 PRO A CA 1
ATOM 602 C C . PRO A 1 81 ? -2.706 20.454 -11.416 1.00 92.81 81 PRO A C 1
ATOM 604 O O . PRO A 1 81 ? -2.151 21.381 -12.004 1.00 92.81 81 PRO A O 1
ATOM 607 N N . ALA A 1 82 ? -2.030 19.622 -10.619 1.00 89.12 82 ALA A N 1
ATOM 608 C CA . ALA A 1 82 ? -0.616 19.823 -10.286 1.00 89.12 82 ALA A CA 1
ATOM 609 C C . ALA A 1 82 ? 0.324 19.737 -11.504 1.00 89.12 82 ALA A C 1
ATOM 611 O O . ALA A 1 82 ? 1.349 20.411 -11.525 1.00 89.12 82 ALA A O 1
ATOM 612 N N . ARG A 1 83 ? -0.028 18.935 -12.521 1.00 85.50 83 ARG A N 1
ATOM 613 C CA . ARG A 1 83 ? 0.795 18.738 -13.729 1.00 85.50 83 ARG A CA 1
ATOM 614 C C . ARG A 1 83 ? 0.664 19.872 -14.760 1.00 85.50 83 ARG A C 1
ATOM 616 O O . ARG A 1 83 ? 1.578 20.058 -15.551 1.00 85.50 83 ARG A O 1
ATOM 623 N N . CYS A 1 84 ? -0.431 20.640 -14.760 1.00 91.00 84 CYS A N 1
ATOM 624 C CA . CYS A 1 84 ? -0.668 21.712 -15.743 1.00 91.00 84 CYS A CA 1
ATOM 625 C C . CYS A 1 84 ? -1.422 22.934 -15.160 1.00 91.00 84 CYS A C 1
ATOM 627 O O . CYS A 1 84 ? -2.465 23.339 -15.676 1.00 91.00 84 CYS A O 1
ATOM 629 N N . PRO A 1 85 ? -0.917 23.579 -14.091 1.00 95.81 85 PRO A N 1
ATOM 630 C CA . PRO A 1 85 ? -1.671 24.618 -13.384 1.00 95.81 85 PRO A CA 1
ATOM 631 C C . PRO A 1 85 ? -1.707 25.975 -14.105 1.00 95.81 85 PRO A C 1
ATOM 633 O O . PRO A 1 85 ? -2.550 26.815 -13.787 1.00 95.81 85 PRO A O 1
ATOM 636 N N . LEU A 1 86 ? -0.794 26.219 -15.053 1.00 97.12 86 LEU A N 1
ATOM 637 C CA . LEU A 1 86 ? -0.502 27.555 -15.591 1.00 97.12 86 LEU A CA 1
ATOM 638 C C . LEU A 1 86 ? -1.712 28.232 -16.248 1.00 97.12 86 LEU A C 1
ATOM 640 O O . LEU A 1 86 ? -1.940 29.422 -16.037 1.00 97.12 86 LEU A O 1
ATOM 644 N N . ALA A 1 87 ? -2.524 27.481 -16.996 1.00 95.88 87 ALA A N 1
ATOM 645 C CA . ALA A 1 87 ? -3.710 28.034 -17.648 1.00 95.88 87 ALA A CA 1
ATOM 646 C C . ALA A 1 87 ? -4.759 28.508 -16.625 1.00 95.88 87 ALA A C 1
ATOM 648 O O . ALA A 1 87 ? -5.328 29.588 -16.770 1.00 95.88 87 ALA A O 1
ATOM 649 N N . VAL A 1 88 ? -4.967 27.744 -15.548 1.00 97.75 88 VAL A N 1
ATOM 650 C CA . VAL A 1 88 ? -5.912 28.100 -14.477 1.00 97.75 88 VAL A CA 1
ATOM 651 C C . VAL A 1 88 ? -5.406 29.288 -13.661 1.00 97.75 88 VAL A C 1
ATOM 653 O O . VAL A 1 88 ? -6.189 30.171 -13.315 1.00 97.75 88 VAL A O 1
ATOM 656 N N . LEU A 1 89 ? -4.097 29.356 -13.399 1.00 97.75 89 LEU A N 1
ATOM 657 C CA . LEU A 1 89 ? -3.481 30.518 -12.750 1.00 97.75 89 LEU A CA 1
ATOM 658 C C . LEU A 1 89 ? -3.718 31.793 -13.565 1.00 97.75 89 LEU A C 1
ATOM 660 O O . LEU A 1 89 ? -4.156 32.802 -13.013 1.00 97.75 89 LEU A O 1
ATOM 664 N N . ARG A 1 90 ? -3.545 31.720 -14.891 1.00 97.62 90 ARG A N 1
ATOM 665 C CA . ARG A 1 90 ? -3.821 32.849 -15.782 1.00 97.62 90 ARG A CA 1
ATOM 666 C C . ARG A 1 90 ? -5.291 33.270 -15.767 1.00 97.62 90 ARG A C 1
ATOM 668 O O . ARG A 1 90 ? -5.575 34.464 -15.807 1.00 97.62 90 ARG A O 1
ATOM 675 N N . ILE A 1 91 ? -6.231 32.327 -15.692 1.00 96.44 91 ILE A N 1
ATOM 676 C CA . ILE A 1 91 ? -7.656 32.660 -15.523 1.00 96.44 91 ILE A CA 1
ATOM 677 C C . ILE A 1 91 ? -7.880 33.394 -14.199 1.00 96.44 91 ILE A C 1
ATOM 679 O O . ILE A 1 91 ? -8.609 34.381 -14.180 1.00 96.44 91 ILE A O 1
ATOM 683 N N . GLY A 1 92 ? -7.226 32.967 -13.116 1.00 95.00 92 GLY A N 1
ATOM 684 C CA . GLY A 1 92 ? -7.324 33.643 -11.824 1.00 95.00 92 GLY A CA 1
ATOM 685 C C . GLY A 1 92 ? -6.937 35.119 -11.887 1.00 95.00 92 GLY A C 1
ATOM 686 O O . GLY A 1 92 ? -7.712 35.964 -11.444 1.00 95.00 92 GLY A O 1
ATOM 687 N N . GLU A 1 93 ? -5.817 35.439 -12.537 1.00 95.56 93 GLU A N 1
ATOM 688 C CA . GLU A 1 93 ? -5.402 36.830 -12.780 1.00 95.56 93 GLU A CA 1
ATOM 689 C C . GLU A 1 93 ? -6.437 37.613 -13.604 1.00 95.56 93 GLU A C 1
ATOM 691 O O . GLU A 1 93 ? -6.665 38.800 -13.377 1.00 95.56 93 GLU A O 1
ATOM 696 N N . LEU A 1 94 ? -7.068 36.969 -14.592 1.00 96.38 94 LEU A N 1
ATOM 697 C CA . LEU A 1 94 ? -8.093 37.602 -15.426 1.00 96.38 94 LEU A CA 1
ATOM 698 C C . LEU A 1 94 ? -9.384 37.877 -14.646 1.00 96.38 94 LEU A C 1
ATOM 700 O O . LEU A 1 94 ? -9.989 38.924 -14.856 1.00 96.38 94 LEU A O 1
ATOM 704 N N . VAL A 1 95 ? -9.784 36.983 -13.739 1.00 95.50 95 VAL A N 1
ATOM 705 C CA . VAL A 1 95 ? -10.947 37.175 -12.856 1.00 95.50 95 VAL A CA 1
ATOM 706 C C . VAL A 1 95 ? -10.717 38.349 -11.903 1.00 95.50 95 VAL A C 1
ATOM 708 O O . VAL A 1 95 ? -11.605 39.184 -11.735 1.00 95.50 95 VAL A O 1
ATOM 711 N N . GLU A 1 96 ? -9.514 38.471 -11.339 1.00 92.06 96 GLU A N 1
ATOM 712 C CA . GLU A 1 96 ? -9.140 39.626 -10.513 1.00 92.06 96 GLU A CA 1
ATOM 713 C C . GLU A 1 96 ? -9.154 40.926 -11.327 1.00 92.06 96 GLU A C 1
ATOM 715 O O . GLU A 1 96 ? -9.779 41.908 -10.930 1.00 92.06 96 GLU A O 1
ATOM 720 N N . ARG A 1 97 ? -8.555 40.918 -12.525 1.00 96.06 97 ARG A N 1
ATOM 721 C CA . ARG A 1 97 ? -8.566 42.070 -13.446 1.00 96.06 97 ARG A CA 1
ATOM 722 C C . ARG A 1 97 ? -9.965 42.466 -13.915 1.00 96.06 97 ARG A C 1
ATOM 724 O O . ARG A 1 97 ? -10.176 43.632 -14.234 1.00 96.06 97 ARG A O 1
ATOM 731 N N . ALA A 1 98 ? -10.901 41.522 -13.977 1.00 95.19 98 ALA A N 1
ATOM 732 C CA . ALA A 1 98 ? -12.297 41.784 -14.314 1.00 95.19 98 ALA A CA 1
ATOM 733 C C . ALA A 1 98 ? -13.073 42.475 -13.174 1.00 95.19 98 ALA A C 1
ATOM 735 O O . ALA A 1 98 ? -14.220 42.867 -13.380 1.00 95.19 98 ALA A O 1
ATOM 736 N N . GLY A 1 99 ? -12.458 42.652 -11.998 1.00 95.06 99 GLY A N 1
ATOM 737 C CA . GLY A 1 99 ? -13.046 43.362 -10.864 1.00 95.06 99 GLY A CA 1
ATOM 738 C C . GLY A 1 99 ? -13.777 42.460 -9.872 1.00 95.06 99 GLY A C 1
ATOM 739 O O . GLY A 1 99 ? -14.669 42.936 -9.169 1.00 95.06 99 GLY A O 1
ATOM 740 N N . ALA A 1 100 ? -13.434 41.168 -9.803 1.00 93.12 100 ALA A N 1
ATOM 741 C CA . ALA A 1 100 ? -13.954 40.300 -8.751 1.00 93.12 100 ALA A CA 1
ATOM 742 C C . ALA A 1 100 ? -13.583 40.861 -7.359 1.00 93.12 100 ALA A C 1
ATOM 744 O O . ALA A 1 100 ? -12.424 41.233 -7.152 1.00 93.12 100 ALA A O 1
ATOM 745 N N . PRO A 1 101 ? -14.524 40.915 -6.394 1.00 93.62 101 PRO A N 1
ATOM 746 C CA . PRO A 1 101 ? -14.228 41.397 -5.050 1.00 93.62 101 PRO A CA 1
ATOM 747 C C . PRO A 1 101 ? -13.102 40.606 -4.381 1.00 93.62 101 PRO A C 1
ATOM 749 O O . PRO A 1 101 ? -12.932 39.404 -4.616 1.00 93.62 101 PRO A O 1
ATOM 752 N N . GLU A 1 102 ? -12.355 41.263 -3.495 1.00 90.94 102 GLU A N 1
ATOM 753 C CA . GLU A 1 102 ? -11.309 40.594 -2.729 1.00 90.94 102 GLU A CA 1
ATOM 754 C C . GLU A 1 102 ? -11.887 39.402 -1.946 1.00 90.94 102 GLU A C 1
ATOM 756 O O . GLU A 1 102 ? -12.901 39.511 -1.262 1.00 90.94 102 GLU A O 1
ATOM 761 N N . GLY A 1 103 ? -11.254 38.233 -2.074 1.00 86.94 103 GLY A N 1
ATOM 762 C CA . GLY A 1 103 ? -11.686 37.006 -1.402 1.00 86.94 103 GLY A CA 1
ATOM 763 C C . GLY A 1 103 ? -12.805 36.242 -2.116 1.00 86.94 103 GLY A C 1
ATOM 764 O O . GLY A 1 103 ? -13.038 35.087 -1.769 1.00 86.94 103 GLY A O 1
ATOM 765 N N . ALA A 1 104 ? -13.440 36.811 -3.150 1.00 93.94 104 ALA A N 1
ATOM 766 C CA . ALA A 1 104 ? -14.463 36.109 -3.931 1.00 93.94 104 ALA A CA 1
ATOM 767 C C . ALA A 1 104 ? -13.881 34.958 -4.770 1.00 93.94 104 ALA A C 1
ATOM 769 O O . ALA A 1 104 ? -14.570 33.980 -5.042 1.00 93.94 104 ALA A O 1
ATOM 770 N N . HIS A 1 105 ? -12.609 35.049 -5.158 1.00 97.19 105 HIS A N 1
ATOM 771 C CA . HIS A 1 105 ? -11.905 34.018 -5.913 1.00 97.19 105 HIS A CA 1
ATOM 772 C C . HIS A 1 105 ? -10.465 33.867 -5.410 1.00 97.19 105 HIS A C 1
ATOM 774 O O . HIS A 1 105 ? -9.755 34.859 -5.216 1.00 97.19 105 HIS A O 1
ATOM 780 N N . ARG A 1 106 ? -10.021 32.623 -5.198 1.00 96.12 106 ARG A N 1
ATOM 781 C CA . ARG A 1 106 ? -8.629 32.281 -4.868 1.00 96.12 106 ARG A CA 1
ATOM 782 C C . ARG A 1 106 ? -8.220 30.999 -5.578 1.00 96.12 106 ARG A C 1
ATOM 784 O O . ARG A 1 106 ? -8.942 30.010 -5.508 1.00 96.12 106 ARG A O 1
ATOM 791 N N . VAL A 1 107 ? -7.039 30.996 -6.195 1.00 97.38 107 VAL A N 1
ATOM 792 C CA . VAL A 1 107 ? -6.410 29.777 -6.724 1.00 97.38 107 VAL A CA 1
ATOM 793 C C . VAL A 1 107 ? -5.372 29.289 -5.720 1.00 97.38 107 VAL A C 1
ATOM 795 O O . VAL A 1 107 ? -4.517 30.057 -5.291 1.00 97.38 107 VAL A O 1
ATOM 798 N N . ILE A 1 108 ? -5.452 28.019 -5.335 1.00 96.56 108 ILE A N 1
ATOM 799 C CA . ILE A 1 108 ? -4.566 27.391 -4.354 1.00 96.56 108 ILE A CA 1
ATOM 800 C C . ILE A 1 108 ? -3.888 26.209 -5.035 1.00 96.56 108 ILE A C 1
ATOM 802 O O . ILE A 1 108 ? -4.542 25.216 -5.337 1.00 96.56 108 ILE A O 1
ATOM 806 N N . THR A 1 109 ? -2.586 26.306 -5.289 1.00 93.00 109 THR A N 1
ATOM 807 C CA . THR A 1 109 ? -1.795 25.217 -5.875 1.00 93.00 109 THR A CA 1
ATOM 808 C C . THR A 1 109 ? -1.319 24.233 -4.806 1.00 93.00 109 THR A C 1
ATOM 810 O O . THR A 1 109 ? -1.251 24.545 -3.618 1.00 93.00 109 THR A O 1
ATOM 813 N N . GLY A 1 110 ? -0.993 23.014 -5.233 1.00 87.94 110 GLY A N 1
ATOM 814 C CA . GLY A 1 110 ? -0.473 21.960 -4.368 1.00 87.94 110 GLY A CA 1
ATOM 815 C C . GLY A 1 110 ? -0.924 20.575 -4.818 1.00 87.94 110 GLY A C 1
ATOM 816 O O . GLY A 1 110 ? -1.628 20.427 -5.817 1.00 87.94 110 GLY A O 1
ATOM 817 N N . GLY A 1 111 ? -0.500 19.550 -4.083 1.00 84.31 111 GLY A N 1
ATOM 818 C CA . GLY A 1 111 ? -0.882 18.162 -4.349 1.00 84.31 111 GLY A CA 1
ATOM 819 C C . GLY A 1 111 ? -2.272 17.795 -3.818 1.00 84.31 111 GLY A C 1
ATOM 820 O O . GLY A 1 111 ? -3.052 18.642 -3.381 1.00 84.31 111 GLY A O 1
ATOM 821 N N . VAL A 1 112 ? -2.557 16.492 -3.796 1.00 82.69 112 VAL A N 1
ATOM 822 C CA . VAL A 1 112 ? -3.845 15.905 -3.370 1.00 82.69 112 VAL A CA 1
ATOM 823 C C . VAL A 1 112 ? -4.290 16.369 -1.977 1.00 82.69 112 VAL A C 1
ATOM 825 O O . VAL A 1 112 ? -5.484 16.568 -1.752 1.00 82.69 112 VAL A O 1
ATOM 828 N N . ARG A 1 113 ? -3.346 16.621 -1.061 1.00 89.44 113 ARG A N 1
ATOM 829 C CA . ARG A 1 113 ? -3.643 17.115 0.291 1.00 89.44 113 ARG A CA 1
ATOM 830 C C . ARG A 1 113 ? -4.489 18.392 0.278 1.00 89.44 113 ARG A C 1
ATOM 832 O O . 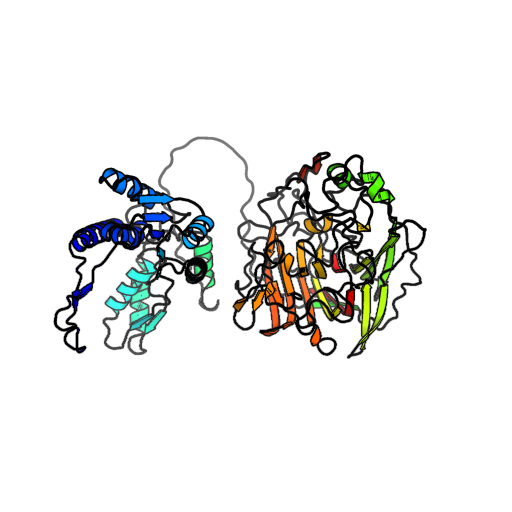ARG A 1 113 ? -5.393 18.512 1.091 1.00 89.44 113 ARG A O 1
ATOM 839 N N . VAL A 1 114 ? -4.266 19.316 -0.662 1.00 93.00 114 VAL A N 1
ATOM 840 C CA . VAL A 1 114 ? -5.053 20.562 -0.748 1.00 93.00 114 VAL A CA 1
ATOM 841 C C . VAL A 1 114 ? -6.529 20.262 -1.014 1.00 93.00 114 VAL A C 1
ATOM 843 O O . VAL A 1 114 ? -7.391 20.761 -0.295 1.00 93.00 114 VAL A O 1
ATOM 846 N N . SER A 1 115 ? -6.824 19.394 -1.987 1.00 92.44 115 SER A N 1
ATOM 847 C CA . SER A 1 115 ? -8.190 18.925 -2.270 1.00 92.44 115 SER A CA 1
ATOM 848 C C . SER A 1 115 ? -8.847 18.284 -1.043 1.00 92.44 115 SER A C 1
ATOM 850 O O . SER A 1 115 ? -10.010 18.551 -0.751 1.00 92.44 115 SER A O 1
ATOM 852 N N . GLN A 1 116 ? -8.104 17.444 -0.318 1.00 93.31 116 GLN A N 1
ATOM 853 C CA . GLN A 1 116 ? -8.603 16.745 0.868 1.00 93.31 116 GLN A CA 1
ATOM 854 C C . GLN A 1 116 ? -8.928 17.710 2.011 1.00 93.31 116 GLN A C 1
ATOM 856 O O . GLN A 1 116 ? -10.005 17.620 2.597 1.00 93.31 116 GLN A O 1
ATOM 861 N N . GLU A 1 117 ? -8.035 18.660 2.291 1.00 96.06 117 GLU A N 1
ATOM 862 C CA . GLU A 1 117 ? -8.250 19.681 3.317 1.00 96.06 117 GLU A CA 1
ATOM 863 C C . GLU A 1 117 ? -9.454 20.558 2.9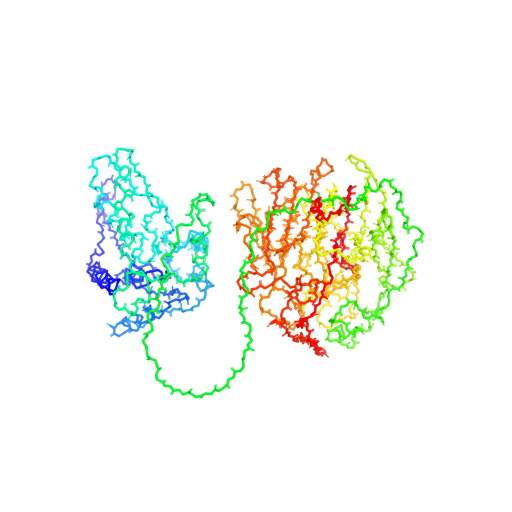76 1.00 96.06 117 GLU A C 1
ATOM 865 O O . GLU A 1 117 ? -10.321 20.769 3.820 1.00 96.06 117 GLU A O 1
ATOM 870 N N . LEU A 1 118 ? -9.566 21.018 1.723 1.00 96.75 118 LEU A N 1
ATOM 871 C CA . LEU A 1 118 ? -10.730 21.778 1.259 1.00 96.75 118 LEU A CA 1
ATOM 872 C C . LEU A 1 118 ? -12.033 20.984 1.423 1.00 96.75 118 LEU A C 1
ATOM 874 O O . LEU A 1 118 ? -13.053 21.557 1.803 1.00 96.75 118 LEU A O 1
ATOM 878 N N . ALA A 1 119 ? -11.995 19.672 1.187 1.00 97.19 119 ALA A N 1
ATOM 879 C CA . ALA A 1 119 ? -13.157 18.808 1.340 1.00 97.19 119 ALA A CA 1
ATOM 880 C C . ALA A 1 119 ? -13.549 18.536 2.795 1.00 97.19 119 ALA A C 1
ATOM 882 O O . ALA A 1 119 ? -14.730 18.321 3.050 1.00 97.19 119 ALA A O 1
ATOM 883 N N . SER A 1 120 ? -12.617 18.577 3.747 1.00 95.62 120 SER A N 1
ATOM 884 C CA . SER A 1 120 ? -12.905 18.396 5.179 1.00 95.62 120 SER A CA 1
ATOM 885 C C . SER A 1 120 ? -13.218 19.712 5.901 1.00 95.62 120 SER A C 1
ATOM 887 O O . SER A 1 120 ? -13.892 19.703 6.928 1.00 95.62 120 SER A O 1
ATOM 889 N N . ARG A 1 121 ? -12.786 20.863 5.373 1.00 96.31 121 ARG A N 1
ATOM 890 C CA . ARG A 1 121 ? -12.839 22.143 6.095 1.00 96.31 121 ARG A CA 1
ATOM 891 C C . ARG A 1 121 ? -14.278 22.583 6.426 1.00 96.31 121 ARG A C 1
ATOM 893 O O . ARG A 1 121 ? -15.084 22.708 5.503 1.00 96.31 121 ARG A O 1
ATOM 900 N N . PRO A 1 122 ? -14.598 22.918 7.694 1.00 95.88 122 PRO A N 1
ATOM 901 C CA . PRO A 1 122 ? -15.937 23.389 8.075 1.00 95.88 122 PRO A CA 1
ATOM 902 C C . PRO A 1 122 ? -16.370 24.693 7.393 1.00 95.88 122 PRO A C 1
ATOM 904 O O . PRO A 1 122 ? -17.553 24.908 7.171 1.00 95.88 122 PRO A O 1
ATOM 907 N N . GLY A 1 123 ? -15.415 25.557 7.032 1.00 95.06 123 GLY A N 1
ATOM 908 C CA . GLY A 1 123 ? -15.690 26.822 6.340 1.00 95.06 123 GLY A CA 1
ATOM 909 C C . GLY A 1 123 ? -16.003 26.690 4.843 1.00 95.06 123 GLY A C 1
ATOM 910 O O . GLY A 1 123 ? -16.261 27.702 4.199 1.00 95.06 123 GLY A O 1
ATOM 911 N N . VAL A 1 124 ? -15.951 25.481 4.274 1.00 98.06 124 VAL A N 1
ATOM 912 C CA . VAL A 1 124 ? -16.295 25.215 2.869 1.00 98.06 124 VAL A CA 1
ATOM 913 C C . VAL A 1 124 ? -17.698 24.616 2.808 1.00 98.06 124 VAL A C 1
ATOM 915 O O . VAL A 1 124 ? -17.951 23.545 3.356 1.00 98.06 124 VAL A O 1
ATOM 918 N N . ALA A 1 125 ? -18.605 25.297 2.113 1.00 97.88 125 ALA A N 1
ATOM 919 C CA . ALA A 1 125 ? -20.024 24.957 2.049 1.00 97.88 125 ALA A CA 1
ATOM 920 C C . ALA A 1 125 ? -20.357 23.896 0.985 1.00 97.88 125 ALA A C 1
ATOM 922 O O . ALA A 1 125 ? -21.353 23.177 1.106 1.00 97.88 125 ALA A O 1
ATOM 923 N N . ALA A 1 126 ? -19.535 23.785 -0.063 1.00 98.56 126 ALA A N 1
ATOM 924 C CA . ALA A 1 126 ? -19.677 22.753 -1.086 1.00 98.56 126 ALA A CA 1
ATOM 925 C C . ALA A 1 126 ? -18.350 22.436 -1.784 1.00 98.56 126 ALA A C 1
ATOM 927 O O . ALA A 1 126 ? -17.447 23.271 -1.840 1.00 98.56 126 ALA A O 1
ATOM 928 N N . VAL A 1 127 ? -18.261 21.239 -2.363 1.00 98.62 127 VAL A N 1
ATOM 929 C CA . VAL A 1 127 ? -17.114 20.794 -3.164 1.00 98.62 127 VAL A CA 1
ATOM 930 C C . VAL A 1 127 ? -17.597 20.303 -4.523 1.00 98.62 127 VAL A C 1
ATOM 932 O O . VAL A 1 127 ? -18.497 19.468 -4.603 1.00 98.62 127 VAL A O 1
ATOM 935 N N . SER A 1 128 ? -16.979 20.789 -5.597 1.00 98.50 128 SER A N 1
ATOM 936 C CA . SER A 1 128 ? -17.164 20.279 -6.954 1.00 98.50 128 SER A CA 1
ATOM 937 C C . SER A 1 128 ? -15.857 19.680 -7.456 1.00 98.50 128 SER A C 1
ATOM 939 O O . SER A 1 128 ? -14.876 20.400 -7.634 1.00 98.50 128 SER A O 1
ATOM 941 N N . LEU A 1 129 ? -15.848 18.375 -7.719 1.00 98.31 129 LEU A N 1
ATOM 942 C CA . LEU A 1 129 ? -14.704 17.653 -8.273 1.00 98.31 129 LEU A CA 1
ATOM 943 C C . LEU A 1 129 ? -15.026 17.173 -9.685 1.00 98.31 129 LEU A C 1
ATOM 945 O O . LEU A 1 129 ? -16.093 16.610 -9.921 1.00 98.31 129 LEU A O 1
ATOM 949 N N . THR A 1 130 ? -14.079 17.344 -10.605 1.00 98.12 130 THR A N 1
ATOM 950 C CA . THR A 1 130 ? -13.978 16.458 -11.772 1.00 98.12 130 THR A CA 1
ATOM 951 C C . THR A 1 130 ? -12.680 15.669 -11.666 1.00 98.12 130 THR A C 1
ATOM 953 O O . THR A 1 130 ? -11.624 16.262 -11.453 1.00 98.12 130 THR A O 1
ATOM 956 N N . GLY A 1 131 ? -12.741 14.340 -11.765 1.00 93.31 131 GLY A N 1
ATOM 957 C CA . GLY A 1 131 ? -11.566 13.494 -11.555 1.00 93.31 131 GLY A CA 1
ATOM 958 C C . GLY A 1 131 ? -11.861 11.997 -11.595 1.00 93.31 131 GLY A C 1
ATOM 959 O O . GLY A 1 131 ? -12.864 11.557 -12.149 1.00 93.31 131 GLY A O 1
ATOM 960 N N . SER A 1 132 ? -10.973 11.190 -11.014 1.00 91.94 132 SER A N 1
ATOM 961 C CA . SER A 1 132 ? -11.170 9.739 -10.956 1.00 91.94 132 SER A CA 1
ATOM 962 C C . SER A 1 132 ? -12.276 9.355 -9.972 1.00 91.94 132 SER A C 1
ATOM 964 O O . SER A 1 132 ? -12.502 10.037 -8.971 1.00 91.94 132 SER A O 1
ATOM 966 N N . THR A 1 133 ? -12.923 8.210 -10.202 1.00 91.12 133 THR A N 1
ATOM 967 C CA . THR A 1 133 ? -13.935 7.665 -9.281 1.00 91.12 133 THR A CA 1
ATOM 968 C C . THR A 1 133 ? -13.382 7.465 -7.869 1.00 91.12 133 THR A C 1
ATOM 970 O O . THR A 1 133 ? -14.072 7.746 -6.889 1.00 91.12 133 THR A O 1
ATOM 973 N N . THR A 1 134 ? -12.117 7.057 -7.752 1.00 90.25 134 THR A N 1
ATOM 974 C CA . THR A 1 134 ? -11.404 6.937 -6.473 1.00 90.25 134 THR A CA 1
ATOM 975 C C . THR A 1 134 ? -11.301 8.281 -5.755 1.00 90.25 134 THR A C 1
ATOM 977 O O . THR A 1 134 ? -11.654 8.372 -4.579 1.00 90.25 134 THR A O 1
ATOM 980 N N . ALA A 1 135 ? -10.897 9.344 -6.461 1.00 87.44 135 ALA A N 1
ATOM 981 C CA . ALA A 1 135 ? -10.847 10.689 -5.893 1.00 87.44 135 ALA A CA 1
ATOM 982 C C . ALA A 1 135 ? -12.249 11.196 -5.508 1.00 87.44 135 ALA A C 1
ATOM 984 O O . ALA A 1 135 ? -12.417 11.786 -4.446 1.00 87.44 135 ALA A O 1
ATOM 985 N N . GLY A 1 136 ? -13.275 10.906 -6.314 1.00 95.31 136 GLY A N 1
ATOM 986 C CA . GLY A 1 136 ? -14.665 11.252 -6.000 1.00 95.31 136 GLY A CA 1
ATOM 987 C C . GLY A 1 136 ? -15.160 10.642 -4.694 1.00 95.31 136 GLY A C 1
ATOM 988 O O . GLY A 1 136 ? -15.710 11.353 -3.853 1.00 95.31 136 GLY A O 1
ATOM 989 N N . ARG A 1 137 ? -14.913 9.343 -4.487 1.00 94.50 137 ARG A N 1
ATOM 990 C CA . ARG A 1 137 ? -15.257 8.651 -3.234 1.00 94.50 137 ARG A CA 1
ATOM 991 C C . ARG A 1 137 ? -14.523 9.248 -2.035 1.00 94.50 137 ARG A C 1
ATOM 993 O O . ARG A 1 137 ? -15.130 9.430 -0.983 1.00 94.50 137 ARG A O 1
ATOM 1000 N N . GLU A 1 138 ? -13.243 9.577 -2.200 1.00 93.06 138 GLU A N 1
ATOM 1001 C CA . GLU A 1 138 ? -12.436 10.210 -1.154 1.00 93.06 138 GLU A CA 1
ATOM 1002 C C . GLU A 1 138 ? -13.013 11.560 -0.719 1.00 93.06 138 GLU A C 1
ATOM 1004 O O . GLU A 1 138 ? -13.230 11.796 0.471 1.00 93.06 138 GLU A O 1
ATOM 1009 N N . ILE A 1 139 ? -13.305 12.429 -1.688 1.00 97.38 139 ILE A N 1
ATOM 1010 C CA . ILE A 1 139 ? -13.875 13.753 -1.433 1.00 97.38 139 ILE A CA 1
ATOM 1011 C C . ILE A 1 139 ? -15.261 13.641 -0.798 1.00 97.38 139 ILE A C 1
ATOM 1013 O O . ILE A 1 139 ? -15.541 14.351 0.165 1.00 97.38 139 ILE A O 1
ATOM 1017 N N . ALA A 1 140 ? -16.105 12.721 -1.275 1.00 97.00 140 ALA A N 1
ATOM 1018 C CA . ALA A 1 140 ? -17.426 12.491 -0.696 1.00 97.00 140 ALA A CA 1
ATOM 1019 C C . ALA A 1 140 ? -17.351 12.064 0.776 1.00 97.00 140 ALA A C 1
ATOM 1021 O O . ALA A 1 140 ? -18.093 12.592 1.602 1.00 97.00 140 ALA A O 1
ATOM 1022 N N . ARG A 1 141 ? -16.427 11.160 1.126 1.00 97.50 141 ARG A N 1
ATOM 1023 C CA . ARG A 1 141 ? -16.246 10.714 2.514 1.00 97.50 141 ARG A CA 1
ATOM 1024 C C . ARG A 1 141 ? -15.818 11.861 3.424 1.00 97.50 141 ARG A C 1
ATOM 1026 O O . ARG A 1 141 ? -16.391 12.041 4.486 1.00 97.50 141 ARG A O 1
ATOM 1033 N N . ARG A 1 142 ? -14.854 12.672 2.984 1.00 94.88 142 ARG A N 1
ATOM 1034 C CA . ARG A 1 142 ? -14.363 13.835 3.746 1.00 94.88 142 ARG A CA 1
ATOM 1035 C C . ARG A 1 142 ? -15.403 14.932 3.913 1.00 94.88 142 ARG A C 1
ATOM 1037 O O . ARG A 1 142 ? -15.421 15.633 4.920 1.00 94.88 142 ARG A O 1
ATOM 1044 N N . ALA A 1 143 ? -16.262 15.091 2.916 1.00 97.00 143 ALA A N 1
ATOM 1045 C CA . ALA A 1 143 ? -17.364 16.033 2.965 1.00 97.00 143 ALA A CA 1
ATOM 1046 C C . ALA A 1 143 ? -18.472 15.607 3.944 1.00 97.00 143 ALA A C 1
ATOM 1048 O O . ALA A 1 143 ? -19.199 16.476 4.434 1.00 97.00 143 ALA A O 1
ATOM 1049 N N . ALA A 1 144 ? -18.589 14.307 4.240 1.00 96.19 144 ALA A N 1
ATOM 1050 C CA . ALA A 1 144 ? -19.669 13.751 5.050 1.00 96.19 144 ALA A CA 1
ATOM 1051 C C . ALA A 1 144 ? -19.683 14.299 6.483 1.00 96.19 144 ALA A C 1
ATOM 1053 O O . ALA A 1 144 ? -20.756 14.630 6.979 1.00 96.19 144 ALA A O 1
ATOM 1054 N N . ASP A 1 145 ? -18.516 14.498 7.103 1.00 92.44 145 ASP A N 1
ATOM 1055 C CA . ASP A 1 145 ? -18.408 14.968 8.496 1.00 92.44 145 ASP A CA 1
ATOM 1056 C C . ASP A 1 145 ? -19.036 16.349 8.726 1.00 92.44 145 ASP A C 1
ATOM 1058 O O . ASP A 1 145 ? -19.447 16.678 9.835 1.00 92.44 145 ASP A O 1
ATOM 1062 N N . THR A 1 146 ? -19.143 17.169 7.676 1.00 94.94 146 THR A N 1
ATOM 1063 C CA . THR A 1 146 ? -19.803 18.482 7.749 1.00 94.94 146 THR A CA 1
ATOM 1064 C C . THR A 1 146 ? -21.082 18.543 6.914 1.00 94.94 146 THR A C 1
ATOM 1066 O O . THR A 1 146 ? -21.596 19.637 6.686 1.00 94.94 146 THR A O 1
ATOM 1069 N N . LEU A 1 147 ? -21.535 17.407 6.373 1.00 95.44 147 LEU A N 1
ATOM 1070 C CA . LEU A 1 147 ? -22.712 17.287 5.506 1.00 95.44 147 LEU A CA 1
ATOM 1071 C C . LEU A 1 147 ? -22.736 18.300 4.341 1.00 95.44 147 LEU A C 1
ATOM 1073 O O . LEU A 1 147 ? -23.802 18.739 3.904 1.00 95.44 147 LEU A O 1
ATOM 1077 N N . LYS A 1 148 ? -21.558 18.700 3.836 1.00 96.06 148 LYS A N 1
ATOM 1078 C CA . LYS A 1 148 ? -21.460 19.695 2.755 1.00 96.06 148 LYS A CA 1
ATOM 1079 C C . LYS A 1 148 ? -21.897 19.083 1.423 1.00 96.06 148 LYS A C 1
ATOM 1081 O O . LYS A 1 148 ? -21.745 17.883 1.194 1.00 96.06 148 LYS A O 1
ATOM 1086 N N . LYS A 1 149 ? -22.428 19.910 0.516 1.00 96.88 149 LYS A N 1
ATOM 1087 C CA . LYS A 1 149 ? -22.851 19.436 -0.813 1.00 96.88 149 LYS A CA 1
ATOM 1088 C C . LYS A 1 149 ? -21.637 19.008 -1.636 1.00 96.88 149 LYS A C 1
ATOM 1090 O O . LYS A 1 149 ? -20.637 19.724 -1.680 1.00 96.88 149 LYS A O 1
ATOM 1095 N N . VAL A 1 150 ? -21.755 17.879 -2.330 1.00 98.00 150 VAL A N 1
ATOM 1096 C CA . VAL A 1 150 ? -20.703 17.354 -3.208 1.00 98.00 150 VAL A CA 1
ATOM 1097 C C . VAL A 1 150 ? -21.257 17.166 -4.615 1.00 98.00 150 VAL A C 1
ATOM 1099 O O . VAL A 1 150 ? -22.270 16.495 -4.797 1.00 98.00 150 VAL A O 1
ATOM 1102 N N . HIS A 1 151 ? -20.584 17.744 -5.609 1.00 98.12 151 HIS A N 1
ATOM 1103 C CA . HIS A 1 151 ? -20.851 17.517 -7.032 1.00 98.12 151 HIS A CA 1
ATOM 1104 C C . HIS A 1 151 ? -19.656 16.785 -7.639 1.00 98.12 151 HIS A C 1
ATOM 1106 O O . HIS A 1 151 ? -18.539 17.302 -7.619 1.00 98.12 151 HIS A O 1
ATOM 1112 N N . LEU A 1 152 ? -19.887 15.579 -8.161 1.00 98.06 152 LEU A N 1
ATOM 1113 C CA . LEU A 1 152 ? -18.851 14.720 -8.727 1.00 98.06 152 LEU A CA 1
ATOM 1114 C C . LEU A 1 152 ? -19.102 14.453 -10.213 1.00 98.06 152 LEU A C 1
ATOM 1116 O O . LEU A 1 152 ? -20.124 13.876 -10.565 1.00 98.06 152 LEU A O 1
ATOM 1120 N N . GLU A 1 153 ? -18.132 14.805 -11.050 1.00 97.50 153 GLU A N 1
ATOM 1121 C CA . GLU A 1 153 ? -18.044 14.379 -12.452 1.00 97.50 153 GLU A CA 1
ATOM 1122 C C . GLU A 1 153 ? -16.862 13.404 -12.574 1.00 97.50 153 GLU A C 1
ATOM 1124 O O . GLU A 1 153 ? -15.712 13.781 -12.324 1.00 97.50 153 GLU A O 1
ATOM 1129 N N . LEU A 1 154 ? -17.129 12.132 -12.874 1.00 96.44 154 LEU A N 1
ATOM 1130 C CA . LEU A 1 154 ? -16.150 11.044 -12.722 1.00 96.44 154 LEU A CA 1
ATOM 1131 C C . LEU A 1 154 ? -15.831 10.351 -14.057 1.00 96.44 154 LEU A C 1
ATOM 1133 O O . LEU A 1 154 ? -16.197 10.826 -15.131 1.00 96.44 154 LEU A O 1
ATOM 1137 N N . GLY A 1 155 ? -15.092 9.242 -14.002 1.00 89.50 155 GLY A N 1
ATOM 1138 C CA . GLY A 1 155 ? -14.753 8.467 -15.195 1.00 89.50 155 GLY A CA 1
ATOM 1139 C C . GLY A 1 155 ? -15.961 7.726 -15.775 1.00 89.50 155 GLY A C 1
ATOM 1140 O O . GLY A 1 155 ? -16.712 7.099 -15.028 1.00 89.50 155 GLY A O 1
ATOM 1141 N N . GLY A 1 156 ? -16.108 7.764 -17.101 1.00 89.19 156 GLY A N 1
ATOM 1142 C CA . GLY A 1 156 ? -17.072 6.966 -17.863 1.00 89.19 156 GLY A CA 1
ATOM 1143 C C . GLY A 1 156 ? -16.433 5.762 -18.567 1.00 89.19 156 GLY A C 1
ATOM 1144 O O . GLY A 1 156 ? -15.212 5.687 -18.716 1.00 89.19 156 GLY A O 1
ATOM 1145 N N . ASN A 1 157 ? -17.272 4.832 -19.032 1.00 89.38 157 ASN A N 1
ATOM 1146 C CA . ASN A 1 157 ? -16.907 3.764 -19.975 1.00 89.38 157 ASN A CA 1
ATOM 1147 C C . ASN A 1 157 ? -17.841 3.793 -21.198 1.00 89.38 157 ASN A C 1
ATOM 1149 O O . ASN A 1 157 ? -18.573 2.834 -21.474 1.00 89.38 157 ASN A O 1
ATOM 1153 N N . ASP A 1 158 ? -17.879 4.952 -21.852 1.00 92.44 158 ASP A N 1
ATOM 1154 C CA . ASP A 1 158 ? -18.896 5.323 -22.833 1.00 92.44 158 ASP A CA 1
ATOM 1155 C C . ASP A 1 158 ? -18.841 4.445 -24.082 1.00 92.44 158 ASP A C 1
ATOM 1157 O O . ASP A 1 158 ? -17.767 4.162 -24.627 1.00 92.44 158 ASP A O 1
ATOM 1161 N N . ALA A 1 159 ? -20.022 3.999 -24.504 1.00 93.56 159 ALA A N 1
ATOM 1162 C CA . ALA A 1 159 ? -20.207 3.156 -25.669 1.00 93.56 159 ALA A CA 1
ATOM 1163 C C . ALA A 1 159 ? -20.767 3.975 -26.836 1.00 93.56 159 ALA A C 1
ATOM 1165 O O . ALA A 1 159 ? -21.685 4.770 -26.644 1.00 93.56 159 ALA A O 1
ATOM 1166 N N . LEU A 1 160 ? -20.249 3.728 -28.036 1.00 95.19 160 LEU A N 1
ATOM 1167 C CA . LEU A 1 160 ? -20.870 4.121 -29.296 1.00 95.19 160 LEU A CA 1
ATOM 1168 C C . LEU A 1 160 ? -21.434 2.860 -29.955 1.00 95.19 160 LEU A C 1
ATOM 1170 O O . LEU A 1 160 ? -20.749 1.840 -30.000 1.00 95.19 160 LEU A O 1
ATOM 1174 N N . ILE A 1 161 ? -22.687 2.913 -30.405 1.00 97.38 161 ILE A N 1
ATOM 1175 C CA . ILE A 1 161 ? -23.390 1.781 -31.019 1.00 97.38 161 ILE A CA 1
ATOM 1176 C C . ILE A 1 161 ? -23.719 2.157 -32.465 1.00 97.38 161 ILE A C 1
ATOM 1178 O O . ILE A 1 161 ? -24.391 3.161 -32.690 1.00 97.38 161 ILE A O 1
ATOM 1182 N N . VAL A 1 162 ? -23.231 1.362 -33.416 1.00 97.38 162 VAL A N 1
ATOM 1183 C CA . VAL A 1 162 ? -23.441 1.516 -34.860 1.00 97.38 162 VAL A CA 1
ATOM 1184 C C . VAL A 1 162 ? -24.377 0.403 -35.324 1.00 97.38 162 VAL A C 1
ATOM 1186 O O . VAL A 1 162 ? -24.013 -0.774 -35.293 1.00 97.38 162 VAL A O 1
ATOM 1189 N N . CYS A 1 163 ? -25.593 0.782 -35.704 1.00 97.75 163 CYS A N 1
ATOM 1190 C CA . CYS A 1 163 ? -26.606 -0.124 -36.245 1.00 97.75 163 CYS A CA 1
ATOM 1191 C C . CYS A 1 163 ? -26.450 -0.278 -37.767 1.00 97.75 163 CYS A C 1
ATOM 1193 O O . CYS A 1 163 ? -25.803 0.548 -38.405 1.00 97.75 163 CYS A O 1
ATOM 1195 N N . ASP A 1 164 ? -27.083 -1.299 -38.350 1.00 97.19 164 ASP A N 1
ATOM 1196 C CA . ASP A 1 164 ? -27.021 -1.582 -39.798 1.00 97.19 164 ASP A CA 1
ATOM 1197 C C . ASP A 1 164 ? -27.520 -0.423 -40.687 1.00 97.19 164 ASP A C 1
ATOM 1199 O O . ASP A 1 164 ? -27.167 -0.349 -41.861 1.00 97.19 164 ASP A O 1
ATOM 1203 N N . ASP A 1 165 ? -28.354 0.474 -40.153 1.00 96.81 165 ASP A N 1
ATOM 1204 C CA . ASP A 1 165 ? -28.900 1.647 -40.845 1.00 96.81 165 ASP A CA 1
ATOM 1205 C C . ASP A 1 165 ? -28.110 2.943 -40.587 1.00 96.81 165 ASP A C 1
ATOM 1207 O O . ASP A 1 165 ? -28.540 4.024 -41.001 1.00 96.81 165 ASP A O 1
ATOM 1211 N N . ALA A 1 166 ? -26.967 2.854 -39.899 1.00 97.19 166 ALA A N 1
ATOM 1212 C CA . ALA A 1 166 ? -26.116 3.999 -39.616 1.00 97.19 166 ALA A CA 1
ATOM 1213 C C . ALA A 1 166 ? -25.348 4.473 -40.861 1.00 97.19 166 ALA A C 1
ATOM 1215 O O . ALA A 1 166 ? -24.924 3.684 -41.701 1.00 97.19 166 ALA A O 1
ATOM 1216 N N . ASP A 1 167 ? -25.101 5.782 -40.919 1.00 97.88 167 ASP A N 1
ATOM 1217 C CA . ASP A 1 167 ? -24.065 6.358 -41.778 1.00 97.88 167 ASP A CA 1
ATOM 1218 C C . ASP A 1 167 ? -22.694 5.953 -41.209 1.00 97.88 167 ASP A C 1
ATOM 1220 O O . ASP A 1 167 ? -22.286 6.410 -40.134 1.00 97.88 167 ASP A O 1
ATOM 1224 N N . VAL A 1 168 ? -22.043 5.006 -41.884 1.00 97.06 168 VAL A N 1
ATOM 1225 C CA . VAL A 1 168 ? -20.844 4.315 -41.397 1.00 97.06 168 VAL A CA 1
ATOM 1226 C C . VAL A 1 168 ? -19.651 5.262 -41.346 1.00 97.06 168 VAL A C 1
ATOM 1228 O O . VAL A 1 168 ? -18.919 5.283 -40.355 1.00 97.06 168 VAL A O 1
ATOM 1231 N N . GLU A 1 169 ? -19.480 6.069 -42.385 1.00 96.50 169 GLU A N 1
ATOM 1232 C CA . GLU A 1 169 ? -18.414 7.047 -42.532 1.00 96.50 169 GLU A CA 1
ATOM 1233 C C . GLU A 1 169 ? -18.543 8.141 -41.470 1.00 96.50 169 GLU A C 1
ATOM 1235 O O . GLU A 1 169 ? -17.588 8.408 -40.739 1.00 96.50 169 GLU A O 1
ATOM 1240 N N . ALA A 1 170 ? -19.745 8.695 -41.279 1.00 97.50 170 ALA A N 1
ATOM 1241 C CA . ALA A 1 170 ? -19.979 9.687 -40.232 1.00 97.50 170 ALA A CA 1
ATOM 1242 C C . ALA A 1 170 ? -19.744 9.116 -38.820 1.00 97.50 170 ALA A C 1
ATOM 1244 O O . ALA A 1 170 ? -19.229 9.812 -37.937 1.00 97.50 170 ALA A O 1
ATOM 1245 N N . ALA A 1 171 ? -20.107 7.850 -38.585 1.00 97.12 171 ALA A N 1
ATOM 1246 C CA . ALA A 1 171 ? -19.853 7.178 -37.314 1.00 97.12 171 ALA A CA 1
ATOM 1247 C C . ALA A 1 171 ? -18.350 6.951 -37.074 1.00 97.12 171 ALA A C 1
ATOM 1249 O O . ALA A 1 171 ? -17.870 7.160 -35.954 1.00 97.12 171 ALA A O 1
ATOM 1250 N N . ALA A 1 172 ? -17.604 6.550 -38.105 1.00 97.12 172 ALA A N 1
ATOM 1251 C CA . ALA A 1 172 ? -16.159 6.369 -38.039 1.00 97.12 172 ALA A CA 1
ATOM 1252 C C . ALA A 1 172 ? -15.441 7.700 -37.766 1.00 97.12 172 ALA A C 1
ATOM 1254 O O . ALA A 1 172 ? -14.648 7.778 -36.823 1.00 97.12 172 ALA A O 1
ATOM 1255 N N . ASP A 1 173 ? -15.794 8.767 -38.487 1.00 96.81 173 ASP A N 1
ATOM 1256 C CA . ASP A 1 173 ? -15.252 10.118 -38.294 1.00 96.81 173 ASP A CA 1
ATOM 1257 C C . ASP A 1 173 ? -15.489 10.633 -36.872 1.00 96.81 173 ASP A C 1
ATOM 1259 O O . ASP A 1 173 ? -14.596 11.209 -36.239 1.00 96.81 173 ASP A O 1
ATOM 1263 N N . ALA A 1 174 ? -16.679 10.384 -36.318 1.00 95.31 174 ALA A N 1
ATOM 1264 C CA . ALA A 1 174 ? -16.994 10.751 -34.943 1.00 95.31 174 ALA A CA 1
ATOM 1265 C C . ALA A 1 174 ? -16.087 10.032 -33.928 1.00 95.31 174 ALA A C 1
ATOM 1267 O O . ALA A 1 174 ? -15.681 10.639 -32.930 1.00 95.31 174 ALA A O 1
ATOM 1268 N N . VAL A 1 175 ? -15.732 8.766 -34.178 1.00 96.25 175 VAL A N 1
ATOM 1269 C CA . VAL A 1 175 ? -14.783 8.020 -33.339 1.00 96.25 175 VAL A CA 1
ATOM 1270 C C . VAL A 1 175 ? -13.365 8.559 -33.510 1.00 96.25 175 VAL A C 1
ATOM 1272 O O . VAL A 1 175 ? -12.716 8.831 -32.500 1.00 96.25 175 VAL A O 1
ATOM 1275 N N . VAL A 1 176 ? -12.890 8.778 -34.739 1.00 96.12 176 VAL A N 1
ATOM 1276 C CA . VAL A 1 176 ? -11.556 9.352 -34.998 1.00 96.12 176 VAL A CA 1
ATOM 1277 C C . VAL A 1 176 ? -11.412 10.691 -34.276 1.00 96.12 176 VAL A C 1
ATOM 1279 O O . VAL A 1 176 ? -10.495 10.881 -33.473 1.00 96.12 176 VAL A O 1
ATOM 1282 N N . LEU A 1 177 ? -12.375 11.593 -34.460 1.00 92.12 177 LEU A N 1
ATOM 1283 C CA . LEU A 1 177 ? -12.350 12.914 -33.847 1.00 92.12 177 LEU A CA 1
ATOM 1284 C C . LEU A 1 177 ? -12.472 12.850 -32.318 1.00 92.12 177 LEU A C 1
ATOM 1286 O O . LEU A 1 177 ? -11.711 13.499 -31.598 1.00 92.12 177 LEU A O 1
ATOM 1290 N N . GLY A 1 178 ? -13.454 12.100 -31.813 1.00 88.12 178 GLY A N 1
ATOM 1291 C CA . GLY A 1 178 ? -13.830 12.092 -30.399 1.00 88.12 178 GLY A CA 1
ATOM 1292 C C . GLY A 1 178 ? -12.942 11.228 -29.504 1.00 88.12 178 GLY A C 1
ATOM 1293 O O . GLY A 1 178 ? -12.869 11.479 -28.299 1.00 88.12 178 GLY A O 1
ATOM 1294 N N . ARG A 1 179 ? -12.274 10.215 -30.065 1.00 92.38 179 ARG A N 1
ATOM 1295 C CA . ARG A 1 179 ? -11.413 9.292 -29.317 1.00 92.38 179 ARG A CA 1
ATOM 1296 C C . ARG A 1 179 ? -9.929 9.485 -29.606 1.00 92.38 179 ARG A C 1
ATOM 1298 O O . ARG A 1 179 ? -9.145 9.310 -28.679 1.00 92.38 179 ARG A O 1
ATOM 1305 N N . LEU A 1 180 ? -9.537 9.818 -30.833 1.00 90.31 180 LEU A N 1
ATOM 1306 C CA . LEU A 1 180 ? -8.124 9.835 -31.225 1.00 90.31 180 LEU A CA 1
ATOM 1307 C C . LEU A 1 180 ? -7.580 11.264 -31.338 1.00 90.31 180 LEU A C 1
ATOM 1309 O O . LEU A 1 180 ? -6.607 11.592 -30.667 1.00 90.31 180 LEU A O 1
ATOM 1313 N N . ALA A 1 181 ? -8.242 12.135 -32.105 1.00 90.19 181 ALA A N 1
ATOM 1314 C CA . ALA A 1 181 ? -7.762 13.496 -32.355 1.00 90.19 181 ALA A CA 1
ATOM 1315 C C . ALA A 1 181 ? -7.883 14.408 -31.120 1.00 90.19 181 ALA A C 1
ATOM 1317 O O . ALA A 1 181 ? -6.926 15.050 -30.683 1.00 90.19 181 ALA A O 1
ATOM 1318 N N . ARG A 1 182 ? -9.070 14.468 -30.504 1.00 89.50 182 ARG A N 1
ATOM 1319 C CA . ARG A 1 182 ? -9.325 15.394 -29.391 1.00 89.50 182 ARG A CA 1
ATOM 1320 C C . ARG A 1 182 ? -8.756 14.879 -28.075 1.00 89.50 182 ARG A C 1
ATOM 1322 O O . ARG A 1 182 ? -9.117 13.804 -27.595 1.00 89.50 182 ARG A O 1
ATOM 1329 N N . GLY A 1 183 ? -7.874 15.680 -27.475 1.00 87.12 183 GLY A N 1
ATOM 1330 C CA . GLY A 1 183 ? -7.288 15.415 -26.157 1.00 87.12 183 GLY A CA 1
ATOM 1331 C C . GLY A 1 183 ? -6.510 14.098 -26.069 1.00 87.12 183 GLY A C 1
ATOM 1332 O O . GLY A 1 183 ? -6.283 13.611 -24.959 1.00 87.12 183 GLY A O 1
ATOM 1333 N N . ASN A 1 184 ? -6.154 13.499 -27.215 1.00 92.38 184 ASN A N 1
ATOM 1334 C CA . ASN A 1 184 ? -5.567 12.163 -27.319 1.00 92.38 184 ASN A CA 1
ATOM 1335 C C . ASN A 1 184 ? -6.350 11.114 -26.495 1.00 92.38 184 ASN A C 1
ATOM 1337 O O . ASN A 1 184 ? -5.802 10.361 -25.690 1.00 92.38 184 ASN A O 1
ATOM 1341 N N . GLY A 1 185 ? -7.685 11.166 -26.576 1.00 90.44 185 GLY A N 1
ATOM 1342 C CA . GLY A 1 185 ? -8.580 10.248 -25.869 1.00 90.44 185 GLY A CA 1
ATOM 1343 C C . GLY A 1 185 ? -8.666 10.435 -24.349 1.00 90.44 185 GLY A C 1
ATOM 1344 O O . GLY A 1 185 ? -9.400 9.688 -23.692 1.00 90.44 185 GLY A O 1
ATOM 1345 N N . GLN A 1 186 ? -7.991 11.436 -23.775 1.00 93.44 186 GLN A N 1
ATOM 1346 C CA . GLN A 1 186 ? -7.981 11.744 -22.336 1.00 93.44 186 GLN A CA 1
ATOM 1347 C C . GLN A 1 186 ? -9.226 12.541 -21.903 1.00 93.44 186 GLN A C 1
ATOM 1349 O O . GLN A 1 186 ? -9.154 13.476 -21.110 1.00 93.44 186 GLN A O 1
ATOM 1354 N N . ILE A 1 187 ? -10.400 12.178 -22.416 1.00 93.12 187 ILE A N 1
ATOM 1355 C CA . ILE A 1 187 ? -11.677 12.851 -22.146 1.00 93.12 187 ILE A CA 1
ATOM 1356 C C . ILE A 1 187 ? -12.580 11.901 -21.357 1.00 93.12 187 ILE A C 1
ATOM 1358 O O . ILE A 1 187 ? -12.730 10.728 -21.709 1.00 93.12 187 ILE A O 1
ATOM 1362 N N . CYS A 1 188 ? -13.213 12.400 -20.290 1.00 92.12 188 CYS A N 1
ATOM 1363 C CA . CYS A 1 188 ? -14.072 11.585 -19.425 1.00 92.12 188 CYS A CA 1
ATOM 1364 C C . CYS A 1 188 ? -15.213 10.910 -20.199 1.00 92.12 188 CYS A C 1
ATOM 1366 O O . CYS A 1 188 ? -15.449 9.731 -19.959 1.00 92.12 188 CYS A O 1
ATOM 1368 N N . CYS A 1 189 ? -15.814 11.607 -21.168 1.00 90.88 189 CYS A N 1
ATOM 1369 C CA . CYS A 1 189 ? -16.885 11.131 -22.046 1.00 90.88 189 CYS A CA 1
ATOM 1370 C C . CYS A 1 189 ? -16.421 10.661 -23.442 1.00 90.88 189 CYS A C 1
ATOM 1372 O O . CYS A 1 189 ? -17.256 10.451 -24.318 1.00 90.88 189 CYS A O 1
ATOM 1374 N N . ALA A 1 190 ? -15.111 10.492 -23.690 1.00 91.62 190 ALA A N 1
ATOM 1375 C CA . ALA A 1 190 ? -14.655 9.909 -24.959 1.00 91.62 190 ALA A CA 1
ATOM 1376 C C . ALA A 1 190 ? -15.167 8.472 -25.122 1.00 91.62 190 ALA A C 1
ATOM 1378 O O . ALA A 1 190 ? -15.224 7.714 -24.151 1.00 91.62 190 ALA A O 1
ATOM 1379 N N . VAL A 1 191 ? -15.448 8.080 -26.363 1.00 91.12 191 VAL A N 1
ATOM 1380 C CA . VAL A 1 191 ? -15.867 6.720 -26.720 1.00 91.12 191 VAL A CA 1
ATOM 1381 C C . VAL A 1 191 ? -14.773 5.720 -26.345 1.00 91.12 191 VAL A C 1
ATOM 1383 O O . VAL A 1 191 ? -13.638 5.839 -26.792 1.00 91.12 191 VAL A O 1
ATOM 1386 N N . LYS A 1 192 ? -15.095 4.730 -25.511 1.00 88.31 192 LYS A N 1
ATOM 1387 C CA . LYS A 1 192 ? -14.140 3.703 -25.045 1.00 88.31 192 LYS A CA 1
ATOM 1388 C C . LYS A 1 192 ? -14.478 2.314 -25.566 1.00 88.31 192 LYS A C 1
ATOM 1390 O O . LYS A 1 192 ? -13.598 1.462 -25.633 1.00 88.31 192 LYS A O 1
ATOM 1395 N N . ARG A 1 193 ? -15.739 2.097 -25.939 1.00 92.12 193 ARG A N 1
ATOM 1396 C CA . ARG A 1 193 ? -16.229 0.867 -26.562 1.00 92.12 193 ARG A CA 1
ATOM 1397 C C . ARG A 1 193 ? -17.037 1.234 -27.794 1.00 92.12 193 ARG A C 1
ATOM 1399 O O . ARG A 1 193 ? -17.884 2.119 -27.720 1.00 92.12 193 ARG A O 1
ATOM 1406 N N . VAL A 1 194 ? -16.787 0.547 -28.898 1.00 95.12 194 VAL A N 1
ATOM 1407 C CA . VAL A 1 194 ? -17.584 0.682 -30.116 1.00 95.12 194 VAL A CA 1
ATOM 1408 C C . VAL A 1 194 ? -18.225 -0.669 -30.390 1.00 95.12 194 VAL A C 1
ATOM 1410 O O . VAL A 1 194 ? -17.522 -1.670 -30.496 1.00 95.12 194 VAL A O 1
ATOM 1413 N N . TYR A 1 195 ? -19.551 -0.698 -30.434 1.00 96.06 195 TYR A N 1
ATOM 1414 C CA . TYR A 1 195 ? -20.336 -1.870 -30.797 1.00 96.06 195 TYR A CA 1
ATOM 1415 C C . TYR A 1 195 ? -20.883 -1.643 -32.194 1.00 96.06 195 TYR A C 1
ATOM 1417 O O . TYR A 1 195 ? -21.539 -0.632 -32.426 1.00 96.06 195 TYR A O 1
ATOM 1425 N N . VAL A 1 196 ? -20.608 -2.564 -33.109 1.00 97.44 196 VAL A N 1
ATOM 1426 C CA . VAL A 1 196 ? -21.022 -2.452 -34.508 1.00 97.44 196 VAL A CA 1
ATOM 1427 C C . VAL A 1 196 ? -21.814 -3.692 -34.869 1.00 97.44 196 VAL A C 1
ATOM 1429 O O . VAL A 1 196 ? -21.407 -4.800 -34.523 1.00 97.44 196 VAL A O 1
ATOM 1432 N N . GLN A 1 197 ? -22.961 -3.496 -35.506 1.00 97.69 197 GLN A N 1
ATOM 1433 C CA . GLN A 1 197 ? -23.801 -4.583 -35.982 1.00 97.69 197 GLN A CA 1
ATOM 1434 C C . GLN A 1 197 ? -23.140 -5.292 -37.175 1.00 97.69 197 GLN A C 1
ATOM 1436 O O . GLN A 1 197 ? -22.483 -4.654 -37.999 1.00 97.69 197 GLN A O 1
ATOM 1441 N N . ASP A 1 198 ? -23.298 -6.617 -37.250 1.00 96.00 198 ASP A N 1
ATOM 1442 C CA . ASP A 1 198 ? -22.566 -7.480 -38.189 1.00 96.00 198 ASP A CA 1
ATOM 1443 C C . ASP A 1 198 ? -22.675 -7.031 -39.658 1.00 96.00 198 ASP A C 1
ATOM 1445 O O . ASP A 1 198 ? -21.720 -7.200 -40.414 1.00 96.00 198 ASP A O 1
ATOM 1449 N N . GLY A 1 199 ? -23.803 -6.438 -40.072 1.00 96.25 199 GLY A N 1
ATOM 1450 C CA . GLY A 1 199 ? -24.038 -6.022 -41.457 1.00 96.25 199 GLY A CA 1
ATOM 1451 C C . GLY A 1 199 ? -23.169 -4.852 -41.924 1.00 96.25 199 GLY A C 1
ATOM 1452 O O . GLY A 1 199 ? -22.935 -4.721 -43.124 1.00 96.25 199 GLY A O 1
ATOM 1453 N N . VAL A 1 200 ? -22.662 -4.036 -40.995 1.00 97.75 200 VAL A N 1
ATOM 1454 C CA . VAL A 1 200 ? -21.843 -2.838 -41.271 1.00 97.75 200 VAL A CA 1
ATOM 1455 C C . VAL A 1 200 ? -20.476 -2.864 -40.577 1.00 97.75 200 VAL A C 1
ATOM 1457 O O . VAL A 1 200 ? -19.726 -1.888 -40.639 1.00 97.75 200 VAL A O 1
ATOM 1460 N N . HIS A 1 201 ? -20.132 -3.979 -39.926 1.00 96.69 201 HIS A N 1
ATOM 1461 C CA . HIS A 1 201 ? -18.895 -4.140 -39.161 1.00 96.69 201 HIS A CA 1
ATOM 1462 C C . HIS A 1 201 ? -17.642 -3.844 -39.988 1.00 96.69 201 HIS A C 1
ATOM 1464 O O . HIS A 1 201 ? -16.849 -2.977 -39.621 1.00 96.69 201 HIS A O 1
ATOM 1470 N N . ASP A 1 202 ? -17.467 -4.541 -41.109 1.00 93.75 202 ASP A N 1
ATOM 1471 C CA . ASP A 1 202 ? -16.222 -4.468 -41.877 1.00 93.75 202 ASP A CA 1
ATOM 1472 C C . ASP A 1 202 ? -16.041 -3.092 -42.528 1.00 93.75 202 ASP A C 1
ATOM 1474 O O . ASP A 1 202 ? -14.970 -2.500 -42.410 1.00 93.75 202 ASP A O 1
ATOM 1478 N N . SER A 1 203 ? -17.107 -2.524 -43.105 1.00 94.81 203 SER A N 1
ATOM 1479 C CA . SER A 1 203 ? -17.091 -1.164 -43.659 1.00 94.81 203 SER A CA 1
ATOM 1480 C C . SER A 1 203 ? -16.768 -0.108 -42.600 1.00 94.81 203 SER A C 1
ATOM 1482 O O . SER A 1 203 ? -16.022 0.832 -42.868 1.00 94.81 203 SER A O 1
ATOM 1484 N N . PHE A 1 204 ? -17.279 -0.274 -41.376 1.00 97.81 204 PHE A N 1
ATOM 1485 C CA . PHE A 1 204 ? -16.964 0.630 -40.273 1.00 97.81 204 PHE A CA 1
ATOM 1486 C C . PHE A 1 204 ? -15.497 0.533 -39.859 1.00 97.81 204 PHE A C 1
ATOM 1488 O O . PHE A 1 204 ? -14.843 1.557 -39.659 1.00 97.81 204 PHE A O 1
ATOM 1495 N N . VAL A 1 205 ? -14.963 -0.685 -39.736 1.00 96.44 205 VAL A N 1
ATOM 1496 C CA . VAL A 1 205 ? -13.551 -0.896 -39.396 1.00 96.44 205 VAL A CA 1
ATOM 1497 C C . VAL A 1 205 ? -12.644 -0.302 -40.472 1.00 96.44 205 VAL A C 1
ATOM 1499 O O . VAL A 1 205 ? -11.661 0.356 -40.134 1.00 96.44 205 VAL A O 1
ATOM 1502 N N . GLU A 1 206 ? -12.972 -0.487 -41.751 1.00 95.50 206 GLU A N 1
ATOM 1503 C CA . GLU A 1 206 ? -12.224 0.101 -42.865 1.00 95.50 206 GLU A CA 1
ATOM 1504 C C . GLU A 1 206 ? -12.215 1.634 -42.804 1.00 95.50 206 GLU A C 1
ATOM 1506 O O . GLU A 1 206 ? -11.136 2.232 -42.824 1.00 95.50 206 GLU A O 1
ATOM 1511 N N . ALA A 1 207 ? -13.383 2.265 -42.650 1.00 95.56 207 ALA A N 1
ATOM 1512 C CA . ALA A 1 207 ? -13.503 3.719 -42.542 1.00 95.56 207 ALA A CA 1
ATOM 1513 C C . ALA A 1 207 ? -12.755 4.273 -41.314 1.00 95.56 207 ALA A C 1
ATOM 1515 O O . ALA A 1 207 ? -12.009 5.248 -41.417 1.00 95.56 207 ALA A O 1
ATOM 1516 N N . LEU A 1 208 ? -12.879 3.609 -40.159 1.00 96.12 208 LEU A N 1
ATOM 1517 C CA . LEU A 1 208 ? -12.191 3.997 -38.926 1.00 96.12 208 LEU A CA 1
ATOM 1518 C C . LEU A 1 208 ? -10.667 3.931 -39.076 1.00 96.12 208 LEU A C 1
ATOM 1520 O O . LEU A 1 208 ? -9.961 4.834 -38.627 1.00 96.12 208 LEU A O 1
ATOM 1524 N N . LEU A 1 209 ? -10.149 2.862 -39.688 1.00 95.38 209 LEU A N 1
ATOM 1525 C CA . LEU A 1 209 ? -8.713 2.702 -39.915 1.00 95.38 209 LEU A CA 1
ATOM 1526 C C . LEU A 1 209 ? -8.176 3.722 -40.920 1.00 95.38 209 LEU A C 1
ATOM 1528 O O . LEU A 1 209 ? -7.060 4.204 -40.729 1.00 95.38 209 LEU A O 1
ATOM 1532 N N . ALA A 1 210 ? -8.953 4.052 -41.956 1.00 94.19 210 ALA A N 1
ATOM 1533 C CA . ALA A 1 210 ? -8.590 5.080 -42.922 1.00 94.19 210 ALA A CA 1
ATOM 1534 C C . ALA A 1 210 ? -8.451 6.446 -42.237 1.00 94.19 210 ALA A C 1
ATOM 1536 O O . ALA A 1 210 ? -7.370 7.028 -42.274 1.00 94.19 210 ALA A O 1
ATOM 1537 N N . GLY A 1 211 ? -9.479 6.898 -41.512 1.00 94.12 211 GLY A N 1
ATOM 1538 C CA . GLY A 1 211 ? -9.431 8.185 -40.812 1.00 94.12 211 GLY A CA 1
ATOM 1539 C C . GLY A 1 211 ? -8.377 8.232 -39.698 1.00 94.12 211 GLY A C 1
ATOM 1540 O O . GLY A 1 211 ? -7.704 9.242 -39.514 1.00 94.12 211 GLY A O 1
ATOM 1541 N N . ALA A 1 212 ? -8.153 7.127 -38.977 1.00 94.31 212 ALA A N 1
ATOM 1542 C CA . ALA A 1 212 ? -7.096 7.063 -37.966 1.00 94.31 212 ALA A CA 1
ATOM 1543 C C . ALA A 1 212 ? -5.682 7.168 -38.568 1.00 94.31 212 ALA A C 1
ATOM 1545 O O . ALA A 1 212 ? -4.787 7.704 -37.916 1.00 94.31 212 ALA A O 1
ATOM 1546 N N . ALA A 1 213 ? -5.469 6.656 -39.785 1.00 94.00 213 ALA A N 1
ATOM 1547 C CA . ALA A 1 213 ? -4.176 6.704 -40.467 1.00 94.00 213 ALA A CA 1
ATOM 1548 C C . ALA A 1 213 ? -3.821 8.101 -41.003 1.00 94.00 213 ALA A C 1
ATOM 1550 O O . ALA A 1 213 ? -2.648 8.359 -41.275 1.00 94.00 213 ALA A O 1
ATOM 1551 N N . GLU A 1 214 ? -4.807 8.988 -41.148 1.00 95.50 214 GLU A N 1
ATOM 1552 C CA . GLU A 1 214 ? -4.608 10.369 -41.597 1.00 95.50 214 GLU A CA 1
ATOM 1553 C C . GLU A 1 214 ? -4.130 11.304 -40.477 1.00 95.50 214 GLU A C 1
ATOM 1555 O O . GLU A 1 214 ? -3.583 12.364 -40.773 1.00 95.50 214 GLU A O 1
ATOM 1560 N N . LEU A 1 215 ? -4.284 10.908 -39.207 1.00 95.44 215 LEU A N 1
ATOM 1561 C CA . LEU A 1 215 ? -3.907 11.741 -38.066 1.00 95.44 215 LEU A CA 1
ATOM 1562 C C . LEU A 1 215 ? -2.391 11.927 -37.967 1.00 95.44 215 LEU A C 1
ATOM 1564 O O . LEU A 1 215 ? -1.628 10.966 -37.821 1.00 95.44 215 LEU A O 1
ATOM 1568 N N . SER A 1 216 ? -1.953 13.182 -37.940 1.00 94.00 216 SER A N 1
ATOM 1569 C CA . SER A 1 216 ? -0.568 13.537 -37.644 1.00 94.00 216 SER A CA 1
ATOM 1570 C C . SER A 1 216 ? -0.325 13.606 -36.131 1.00 94.00 216 SER A C 1
ATOM 1572 O O . SER A 1 216 ? -1.122 14.146 -35.360 1.00 94.00 216 SER A O 1
ATOM 1574 N N . VAL A 1 217 ? 0.801 13.053 -35.676 1.00 94.31 217 VAL A N 1
ATOM 1575 C CA . VAL A 1 217 ? 1.176 13.017 -34.253 1.00 94.31 217 VAL A CA 1
ATOM 1576 C C . VAL A 1 217 ? 2.452 13.820 -34.047 1.00 94.31 217 VAL A C 1
ATOM 1578 O O . VAL A 1 217 ? 3.457 13.565 -34.712 1.00 94.31 217 VAL A O 1
ATOM 1581 N N . GLY A 1 218 ? 2.447 14.750 -33.095 1.00 91.06 218 GLY A N 1
ATOM 1582 C CA . GLY A 1 218 ? 3.623 15.566 -32.814 1.00 91.06 218 GLY A CA 1
ATOM 1583 C C . GLY A 1 218 ? 3.390 16.645 -31.765 1.00 91.06 218 GLY A C 1
ATOM 1584 O O . GLY A 1 218 ? 2.378 16.664 -31.066 1.00 91.06 218 GLY A O 1
ATOM 1585 N N . ASP A 1 219 ? 4.359 17.548 -31.637 1.00 89.56 219 ASP A N 1
ATOM 1586 C CA . ASP A 1 219 ? 4.237 18.711 -30.761 1.00 89.56 219 ASP A CA 1
ATOM 1587 C C . ASP A 1 219 ? 3.083 19.612 -31.232 1.00 89.56 219 ASP A C 1
ATOM 1589 O O . ASP A 1 219 ? 3.097 20.117 -32.354 1.00 89.56 219 ASP A O 1
ATOM 1593 N N . GLN A 1 220 ? 2.087 19.832 -30.370 1.00 87.69 220 GLN A N 1
ATOM 1594 C CA . GLN A 1 220 ? 0.919 20.667 -30.673 1.00 87.69 220 GLN A CA 1
ATOM 1595 C C . GLN A 1 220 ? 1.218 22.177 -30.669 1.00 87.69 220 GLN A C 1
ATOM 1597 O O . GLN A 1 220 ? 0.315 22.979 -30.906 1.00 87.69 220 GLN A O 1
ATOM 1602 N N . LEU A 1 221 ? 2.466 22.583 -30.415 1.00 88.94 221 LEU A N 1
ATOM 1603 C CA . LEU A 1 221 ? 2.951 23.933 -30.715 1.00 88.94 221 LEU A CA 1
ATOM 1604 C C . LEU A 1 221 ? 3.355 24.109 -32.187 1.00 88.94 221 LEU A C 1
ATOM 1606 O O . LEU A 1 221 ? 3.563 25.242 -32.622 1.00 88.94 221 LEU A O 1
ATOM 1610 N N . VAL A 1 222 ? 3.467 23.015 -32.946 1.00 91.75 222 VAL A N 1
ATOM 1611 C CA . VAL A 1 222 ? 3.762 23.022 -34.382 1.00 91.75 222 VAL A CA 1
ATOM 1612 C C . VAL A 1 222 ? 2.465 22.841 -35.168 1.00 91.75 222 VAL A C 1
ATOM 1614 O O . VAL A 1 222 ? 1.708 21.897 -34.934 1.00 91.75 222 VAL A O 1
ATOM 1617 N N . ASP A 1 223 ? 2.220 23.746 -36.118 1.00 86.69 223 ASP A N 1
ATOM 1618 C CA . ASP A 1 223 ? 1.038 23.701 -36.978 1.00 86.69 223 ASP A CA 1
ATOM 1619 C C . ASP A 1 223 ? 0.981 22.398 -37.790 1.00 86.69 223 ASP A C 1
ATOM 1621 O O . ASP A 1 223 ? 1.985 21.934 -38.332 1.00 86.69 223 ASP A O 1
ATOM 1625 N N . GLY A 1 224 ? -0.223 21.836 -37.912 1.00 86.56 224 GLY A N 1
ATOM 1626 C CA . GLY A 1 224 ? -0.479 20.636 -38.710 1.00 86.56 224 GLY A CA 1
ATOM 1627 C C . GLY A 1 224 ? -0.369 19.308 -37.960 1.00 86.56 224 GLY A C 1
ATOM 1628 O O . GLY A 1 224 ? -0.561 18.282 -38.602 1.00 86.56 224 GLY A O 1
ATOM 1629 N N . ASN A 1 225 ? -0.098 19.311 -36.647 1.00 92.44 225 ASN A N 1
ATOM 1630 C CA . ASN A 1 225 ? -0.199 18.125 -35.785 1.00 92.44 225 ASN A CA 1
ATOM 1631 C C . ASN A 1 225 ? -1.605 17.987 -35.177 1.00 92.44 225 ASN A C 1
ATOM 1633 O O . ASN A 1 225 ? -2.046 18.865 -34.431 1.00 92.44 225 ASN A O 1
ATOM 1637 N N . ASP A 1 226 ? -2.281 16.868 -35.435 1.00 91.75 226 ASP A N 1
ATOM 1638 C CA . ASP A 1 226 ? -3.624 16.586 -34.917 1.00 91.75 226 ASP A CA 1
ATOM 1639 C C . ASP A 1 226 ? -3.587 16.091 -33.464 1.00 91.75 226 ASP A C 1
ATOM 1641 O O . ASP A 1 226 ? -4.395 16.501 -32.626 1.00 91.75 226 ASP A O 1
ATOM 1645 N N . VAL A 1 227 ? -2.618 15.233 -33.132 1.00 94.00 227 VAL A N 1
ATOM 1646 C CA . VAL A 1 227 ? -2.538 14.526 -31.847 1.00 94.00 227 VAL A CA 1
ATOM 1647 C C . VAL A 1 227 ? -1.247 14.869 -31.106 1.00 94.00 227 VAL A C 1
ATOM 1649 O O . VAL A 1 227 ? -0.144 14.655 -31.604 1.00 94.00 227 VAL A O 1
ATOM 1652 N N . GLY A 1 228 ? -1.394 15.366 -29.876 1.00 92.12 228 GLY A N 1
ATOM 1653 C CA . GLY A 1 228 ? -0.293 15.616 -28.944 1.00 92.12 228 GLY A CA 1
ATOM 1654 C C . GLY A 1 228 ? 0.016 14.434 -28.021 1.00 92.12 228 GLY A C 1
ATOM 1655 O O . GLY A 1 228 ? -0.684 13.416 -28.040 1.00 92.12 228 GLY A O 1
ATOM 1656 N N . PRO A 1 229 ? 1.039 14.554 -27.160 1.00 92.88 229 PRO A N 1
ATOM 1657 C CA . PRO A 1 229 ? 1.369 13.509 -26.200 1.00 92.88 229 PRO A CA 1
ATOM 1658 C C . PRO A 1 229 ? 0.254 13.315 -25.161 1.00 92.88 229 PRO A C 1
ATOM 1660 O O . PRO A 1 229 ? -0.594 14.182 -24.932 1.00 92.88 229 PRO A O 1
ATOM 1663 N N . LEU A 1 230 ? 0.276 12.164 -24.491 1.00 94.69 230 LEU A N 1
ATOM 1664 C CA . LEU A 1 230 ? -0.479 11.984 -23.252 1.00 94.69 230 LEU A CA 1
ATOM 1665 C C . LEU A 1 230 ? 0.130 12.855 -22.142 1.00 94.69 230 LEU A C 1
ATOM 1667 O O . LEU A 1 230 ? 1.279 13.282 -22.233 1.00 94.69 230 LEU A O 1
ATOM 1671 N N . ILE A 1 231 ? -0.638 13.134 -21.083 1.00 93.06 231 ILE A N 1
ATOM 1672 C CA . ILE A 1 231 ? -0.214 14.060 -20.015 1.00 93.06 231 ILE A CA 1
ATOM 1673 C C . ILE A 1 231 ? 1.054 13.598 -19.283 1.00 93.06 231 ILE A C 1
ATOM 1675 O O . ILE A 1 231 ? 1.730 14.401 -18.635 1.00 93.06 231 ILE A O 1
ATOM 1679 N N . SER A 1 232 ? 1.342 12.297 -19.325 1.00 89.81 232 SER A N 1
ATOM 1680 C CA . SER A 1 232 ? 2.514 11.708 -18.700 1.00 89.81 232 SER A CA 1
ATOM 1681 C C . SER A 1 232 ? 2.879 10.351 -19.285 1.00 89.81 232 SER A C 1
ATOM 1683 O O . SER A 1 232 ? 2.062 9.705 -19.942 1.00 89.81 232 SER A O 1
ATOM 1685 N N . GLU A 1 233 ? 4.102 9.916 -18.997 1.00 89.38 233 GLU A N 1
ATOM 1686 C CA . GLU A 1 233 ? 4.604 8.592 -19.359 1.00 89.38 233 GLU A CA 1
ATOM 1687 C C . GLU A 1 233 ? 3.752 7.481 -18.735 1.00 89.38 233 GLU A C 1
ATOM 1689 O O . GLU A 1 233 ? 3.298 6.595 -19.450 1.00 89.38 233 GLU A O 1
ATOM 1694 N N . GLU A 1 234 ? 3.371 7.607 -17.459 1.00 83.19 234 GLU A N 1
ATOM 1695 C CA . GLU A 1 234 ? 2.535 6.596 -16.795 1.00 83.19 234 GLU A CA 1
ATOM 1696 C C . GLU A 1 234 ? 1.147 6.464 -17.459 1.00 83.19 234 GLU A C 1
ATOM 1698 O O . GLU A 1 234 ? 0.539 5.391 -17.487 1.00 83.19 234 GLU A O 1
ATOM 1703 N N . ALA A 1 235 ? 0.615 7.563 -18.013 1.00 85.06 235 ALA A N 1
ATOM 1704 C CA . ALA A 1 235 ? -0.625 7.526 -18.785 1.00 85.06 235 ALA A CA 1
ATOM 1705 C C . ALA A 1 235 ? -0.435 6.799 -20.126 1.00 85.06 235 ALA A C 1
ATOM 1707 O O . ALA A 1 235 ? -1.340 6.079 -20.550 1.00 85.06 235 ALA A O 1
ATOM 1708 N N . ALA A 1 236 ? 0.727 6.957 -20.767 1.00 87.62 236 ALA A N 1
ATOM 1709 C CA . ALA A 1 236 ? 1.076 6.247 -21.993 1.00 87.62 236 ALA A CA 1
ATOM 1710 C C . ALA A 1 236 ? 1.237 4.748 -21.760 1.00 87.62 236 ALA A C 1
ATOM 1712 O O . ALA A 1 236 ? 0.570 3.958 -22.426 1.00 87.62 236 ALA A O 1
ATOM 1713 N N . GLU A 1 237 ? 2.005 4.357 -20.749 1.00 83.62 237 GLU A N 1
ATOM 1714 C CA . GLU A 1 237 ? 2.195 2.956 -20.371 1.00 83.62 237 GLU A CA 1
ATOM 1715 C C . GLU A 1 237 ? 0.870 2.265 -20.043 1.00 83.62 237 GLU A C 1
ATOM 1717 O O . GLU A 1 237 ? 0.628 1.129 -20.453 1.00 83.62 237 GLU A O 1
ATOM 1722 N N . ARG A 1 238 ? -0.044 2.966 -19.358 1.00 78.75 238 ARG A N 1
ATOM 1723 C CA . ARG A 1 238 ? -1.389 2.449 -19.084 1.00 78.75 238 ARG A CA 1
ATOM 1724 C C . ARG A 1 238 ? -2.196 2.207 -20.359 1.00 78.75 238 ARG A C 1
ATOM 1726 O O . ARG A 1 238 ? -2.957 1.247 -20.419 1.00 78.75 238 ARG A O 1
ATOM 1733 N N . VAL A 1 239 ? -2.102 3.085 -21.355 1.00 84.81 239 VAL A N 1
ATOM 1734 C CA . VAL A 1 239 ? -2.785 2.868 -22.640 1.00 84.81 239 VAL A CA 1
ATOM 1735 C C . VAL A 1 239 ? -2.159 1.681 -23.375 1.00 84.81 239 VAL A C 1
ATOM 1737 O O . VAL A 1 239 ? -2.882 0.871 -23.954 1.00 84.81 239 VAL A O 1
ATOM 1740 N N . GLU A 1 240 ? -0.836 1.530 -23.309 1.00 81.19 240 GLU A N 1
ATOM 1741 C CA . GLU A 1 240 ? -0.129 0.405 -23.923 1.00 81.19 240 GLU A CA 1
ATOM 1742 C C . GLU A 1 240 ? -0.429 -0.945 -23.259 1.00 81.19 240 GLU A C 1
ATOM 1744 O O . GLU A 1 240 ? -0.520 -1.957 -23.962 1.00 81.19 240 GLU A O 1
ATOM 1749 N N . SER A 1 241 ? -0.626 -0.978 -21.938 1.00 74.81 241 SER A N 1
ATOM 1750 C CA . SER A 1 241 ? -0.879 -2.212 -21.183 1.00 74.81 241 SER A CA 1
ATOM 1751 C C . SER A 1 241 ? -2.263 -2.822 -21.429 1.00 74.81 241 SER A C 1
ATOM 1753 O O . SER A 1 241 ? -2.449 -4.017 -21.218 1.00 74.81 241 SER A O 1
ATOM 1755 N N . VAL A 1 242 ? -3.222 -2.038 -21.935 1.00 66.19 242 VAL A N 1
ATOM 1756 C CA . VAL A 1 242 ? -4.608 -2.467 -22.221 1.00 66.19 242 VAL A CA 1
ATOM 1757 C C . VAL A 1 242 ? -4.743 -3.124 -23.611 1.00 66.19 242 VAL A C 1
ATOM 1759 O O . VAL A 1 242 ? -5.848 -3.428 -24.060 1.00 66.19 242 VAL A O 1
ATOM 1762 N N . ARG A 1 243 ? -3.636 -3.390 -24.321 1.00 58.28 243 ARG A N 1
ATOM 1763 C CA . ARG A 1 243 ? -3.673 -4.093 -25.616 1.00 58.28 243 ARG A CA 1
ATOM 1764 C C . ARG A 1 243 ? -4.245 -5.516 -25.459 1.00 58.28 243 ARG A C 1
ATOM 1766 O O . ARG A 1 243 ? -3.660 -6.310 -24.725 1.00 58.28 243 ARG A O 1
ATOM 1773 N N . PRO A 1 244 ? -5.336 -5.871 -26.165 1.00 44.69 244 PRO A N 1
ATOM 1774 C CA . PRO A 1 244 ? -5.837 -7.239 -26.177 1.00 44.69 244 PRO A CA 1
ATOM 1775 C C . PRO A 1 244 ? -4.826 -8.143 -26.892 1.00 44.69 244 PRO A C 1
ATOM 1777 O O . PRO A 1 244 ? -4.456 -7.855 -28.025 1.00 44.69 244 PRO A O 1
ATOM 1780 N N . ASP A 1 245 ? -4.372 -9.183 -26.190 1.00 40.69 245 ASP A N 1
ATOM 1781 C CA . ASP A 1 245 ? -3.611 -10.360 -26.627 1.00 40.69 245 ASP A CA 1
ATOM 1782 C C . ASP A 1 245 ? -2.532 -10.183 -27.717 1.00 40.69 245 ASP A C 1
ATOM 1784 O O . ASP A 1 245 ? -2.772 -9.822 -28.868 1.00 40.69 245 ASP A O 1
ATOM 1788 N N . GLY A 1 246 ? -1.301 -10.580 -27.373 1.00 38.66 246 GLY A N 1
ATOM 1789 C CA . GLY A 1 246 ? -0.110 -10.604 -28.235 1.00 38.66 246 GLY A CA 1
ATOM 1790 C C . GLY A 1 246 ? -0.154 -11.545 -29.456 1.00 38.66 246 GLY A C 1
ATOM 1791 O O . GLY A 1 246 ? 0.878 -12.108 -29.817 1.00 38.66 246 GLY A O 1
ATOM 1792 N N . THR A 1 247 ? -1.312 -11.730 -30.092 1.00 35.22 247 THR A N 1
ATOM 1793 C CA . THR A 1 247 ? -1.513 -12.489 -31.336 1.00 35.22 247 THR A CA 1
ATOM 1794 C C . THR A 1 247 ? -1.853 -11.621 -32.549 1.00 35.22 247 THR A C 1
ATOM 1796 O O . THR A 1 247 ? -1.775 -12.119 -33.670 1.00 35.22 247 THR A O 1
ATOM 1799 N N . ALA A 1 248 ? -2.171 -10.332 -32.384 1.00 35.00 248 ALA A N 1
ATOM 1800 C CA . ALA A 1 248 ? -2.216 -9.419 -33.526 1.00 35.00 248 ALA A CA 1
ATOM 1801 C C . ALA A 1 248 ? -0.772 -9.093 -33.965 1.00 35.00 248 ALA A C 1
ATOM 1803 O O . ALA A 1 248 ? 0.029 -8.649 -33.134 1.00 35.00 248 ALA A O 1
ATOM 1804 N N . PRO A 1 249 ? -0.382 -9.329 -35.235 1.00 33.84 249 PRO A N 1
ATOM 1805 C CA . PRO A 1 249 ? 0.964 -9.011 -35.690 1.00 33.84 249 PRO A CA 1
ATOM 1806 C C . PRO A 1 249 ? 1.248 -7.527 -35.454 1.00 33.84 249 PRO A C 1
ATOM 1808 O O . PRO A 1 249 ? 0.408 -6.677 -35.751 1.00 33.84 249 PRO A O 1
ATOM 1811 N N . ARG A 1 250 ? 2.459 -7.208 -34.968 1.00 42.00 250 ARG A N 1
ATOM 1812 C CA . ARG A 1 250 ? 3.024 -5.859 -35.089 1.00 42.00 250 ARG A CA 1
ATOM 1813 C C . ARG A 1 250 ? 2.978 -5.492 -36.575 1.00 42.00 250 ARG A C 1
ATOM 1815 O O . ARG A 1 250 ? 3.891 -5.853 -37.315 1.00 42.00 250 ARG A O 1
ATOM 1822 N N . ARG A 1 251 ? 1.947 -4.781 -37.037 1.00 31.17 251 ARG A N 1
ATOM 1823 C CA . ARG A 1 251 ? 2.142 -3.926 -38.204 1.00 31.17 251 ARG A CA 1
ATOM 1824 C C . ARG A 1 251 ? 3.145 -2.871 -37.741 1.00 31.17 251 ARG A C 1
ATOM 1826 O O . ARG A 1 251 ? 2.913 -2.265 -36.693 1.00 31.17 251 ARG A O 1
ATOM 1833 N N . PRO A 1 252 ? 4.303 -2.741 -38.405 1.00 32.28 252 PRO A N 1
ATOM 1834 C CA . PRO A 1 252 ? 5.281 -1.749 -38.008 1.00 32.28 252 PRO A CA 1
ATOM 1835 C C . PRO A 1 252 ? 4.585 -0.392 -38.015 1.00 32.28 252 PRO A C 1
ATOM 1837 O O . PRO A 1 252 ? 3.948 -0.029 -39.004 1.00 32.28 252 PRO A O 1
ATOM 1840 N N . LEU A 1 253 ? 4.694 0.333 -36.900 1.00 36.22 253 LEU A N 1
ATOM 1841 C CA . LEU A 1 253 ? 4.557 1.780 -36.939 1.00 36.22 253 LEU A CA 1
ATOM 1842 C C . LEU A 1 253 ? 5.478 2.242 -38.069 1.00 36.22 253 LEU A C 1
ATOM 1844 O O . LEU A 1 253 ? 6.660 1.881 -38.079 1.00 36.22 253 LEU A O 1
ATOM 1848 N N . LEU A 1 254 ? 4.915 2.938 -39.058 1.00 29.33 254 LEU A N 1
ATOM 1849 C CA . LEU A 1 254 ? 5.703 3.609 -40.084 1.00 29.33 254 LEU A CA 1
ATOM 1850 C C . LEU A 1 254 ? 6.806 4.389 -39.354 1.00 29.33 254 LEU A C 1
ATOM 1852 O O . LEU A 1 254 ? 6.486 5.154 -38.440 1.00 29.33 254 LEU A O 1
ATOM 1856 N N . PRO A 1 255 ? 8.092 4.157 -39.662 1.00 28.36 255 PRO A N 1
ATOM 1857 C CA . PRO A 1 255 ? 9.158 4.900 -39.021 1.00 28.36 255 PRO A CA 1
ATOM 1858 C C . PRO A 1 255 ? 8.952 6.381 -39.337 1.00 28.36 255 PRO A C 1
ATOM 1860 O O . PRO A 1 255 ? 9.028 6.795 -40.492 1.00 28.36 255 PRO A O 1
ATOM 1863 N N . LEU A 1 256 ? 8.675 7.168 -38.298 1.00 30.42 256 LEU A N 1
ATOM 1864 C CA . LEU A 1 256 ? 8.757 8.620 -38.333 1.00 30.42 256 LEU A CA 1
ATOM 1865 C C . LEU A 1 256 ? 10.206 8.982 -38.666 1.00 30.42 256 LEU A C 1
ATOM 1867 O O . LEU A 1 256 ? 11.081 8.976 -37.799 1.00 30.42 256 LEU A O 1
ATOM 1871 N N . SER A 1 257 ? 10.481 9.272 -39.938 1.00 27.19 257 SER A N 1
ATOM 1872 C CA . SER A 1 257 ? 11.680 10.017 -40.290 1.00 27.19 257 SER A CA 1
ATOM 1873 C C . SER A 1 257 ? 11.467 11.445 -39.800 1.00 27.19 257 SER A C 1
ATOM 1875 O O . SER A 1 257 ? 10.769 12.231 -40.442 1.00 27.19 257 SER A O 1
ATOM 1877 N N . LEU A 1 258 ? 12.050 11.785 -38.654 1.00 30.78 258 LEU A N 1
ATOM 1878 C CA . LEU A 1 258 ? 12.283 13.180 -38.305 1.00 30.78 258 LEU A CA 1
ATOM 1879 C C . LEU A 1 258 ? 13.212 13.754 -39.380 1.00 30.78 258 LEU A C 1
ATOM 1881 O O . LEU A 1 258 ? 14.411 13.477 -39.403 1.00 30.78 258 LEU A O 1
ATOM 1885 N N . GLY A 1 259 ? 12.624 14.485 -40.325 1.00 27.19 259 GLY A N 1
ATOM 1886 C CA . GLY A 1 259 ? 13.357 15.248 -41.320 1.00 27.19 259 GLY A CA 1
ATOM 1887 C C . GLY A 1 259 ? 14.241 16.267 -40.612 1.00 27.19 259 GLY A C 1
ATOM 1888 O O . GLY A 1 259 ? 13.760 17.142 -39.898 1.00 27.19 259 GLY A O 1
ATOM 1889 N N . SER A 1 260 ? 15.547 16.126 -40.800 1.00 30.58 260 SER A N 1
ATOM 1890 C CA . SER A 1 260 ? 16.561 17.073 -40.359 1.00 30.58 260 SER A CA 1
ATOM 1891 C C . SER A 1 260 ? 16.326 18.451 -40.983 1.00 30.58 260 SER A C 1
ATOM 1893 O O . SER A 1 260 ? 16.363 18.581 -42.208 1.00 30.58 260 SER A O 1
ATOM 1895 N N . ALA A 1 261 ? 16.178 19.483 -40.153 1.00 28.34 261 ALA A N 1
ATOM 1896 C CA . ALA A 1 261 ? 16.313 20.877 -40.562 1.00 28.34 261 ALA A CA 1
ATOM 1897 C C . ALA A 1 261 ? 17.383 21.565 -39.696 1.00 28.34 261 ALA A C 1
ATOM 1899 O O . ALA A 1 261 ? 17.127 21.983 -38.574 1.00 28.34 261 ALA A O 1
ATOM 1900 N N . ASN A 1 262 ? 18.596 21.606 -40.255 1.00 28.02 262 ASN A N 1
ATOM 1901 C CA . ASN A 1 262 ? 19.690 22.565 -40.067 1.00 28.02 262 ASN A CA 1
ATOM 1902 C C . ASN A 1 262 ? 19.910 23.214 -38.685 1.00 28.02 262 ASN A C 1
ATOM 1904 O O . ASN A 1 262 ? 19.298 24.228 -38.358 1.00 28.02 262 ASN A O 1
ATOM 1908 N N . ALA A 1 263 ? 20.972 22.772 -38.005 1.00 25.83 263 ALA A N 1
ATOM 1909 C CA . ALA A 1 263 ? 21.839 23.660 -37.232 1.00 25.83 263 ALA A CA 1
ATOM 1910 C C . ALA A 1 263 ? 23.245 23.645 -37.863 1.00 25.83 263 ALA A C 1
ATOM 1912 O O . ALA A 1 263 ? 23.777 22.584 -38.188 1.00 25.83 263 ALA A O 1
ATOM 1913 N N . ALA A 1 264 ? 23.785 24.840 -38.108 1.00 27.05 264 ALA A N 1
ATOM 1914 C CA . ALA A 1 264 ? 25.121 25.099 -38.650 1.00 27.05 264 ALA A CA 1
ATOM 1915 C C . ALA A 1 264 ? 26.224 24.830 -37.588 1.00 27.05 264 ALA A C 1
ATOM 1917 O O . ALA A 1 264 ? 25.884 24.597 -36.427 1.00 27.05 264 ALA A O 1
ATOM 1918 N N . PRO A 1 265 ? 27.514 24.798 -37.979 1.00 33.75 265 PRO A N 1
ATOM 1919 C CA . PRO A 1 265 ? 28.533 23.942 -37.374 1.00 33.75 265 PRO A CA 1
ATOM 1920 C C . PRO A 1 265 ? 29.265 24.598 -36.199 1.00 33.75 265 PRO A C 1
ATOM 1922 O O . PRO A 1 265 ? 29.384 25.816 -36.163 1.00 33.75 265 PRO A O 1
ATOM 1925 N N . ASP A 1 266 ? 29.795 23.768 -35.298 1.00 27.52 266 ASP A N 1
ATOM 1926 C CA . ASP A 1 266 ? 31.082 24.005 -34.630 1.00 27.52 266 ASP A CA 1
ATOM 1927 C C . ASP A 1 266 ? 31.592 22.690 -33.999 1.00 27.52 266 ASP A C 1
ATOM 1929 O O . ASP A 1 266 ? 31.025 22.135 -33.059 1.00 27.52 266 ASP A O 1
ATOM 1933 N N . ASP A 1 267 ? 32.605 22.123 -34.648 1.00 27.80 267 ASP A N 1
ATOM 1934 C CA . ASP A 1 267 ? 33.950 21.882 -34.121 1.00 27.80 267 ASP A CA 1
ATOM 1935 C C . ASP A 1 267 ? 34.085 21.355 -32.679 1.00 27.80 267 ASP A C 1
ATOM 1937 O O . ASP A 1 267 ? 33.981 22.095 -31.704 1.00 27.80 267 ASP A O 1
ATOM 1941 N N . GLY A 1 268 ? 34.497 20.089 -32.532 1.00 25.31 268 GLY A N 1
ATOM 1942 C CA . GLY A 1 268 ? 35.086 19.626 -31.271 1.00 25.31 268 GLY A CA 1
ATOM 1943 C C . GLY A 1 268 ? 35.030 18.122 -31.042 1.00 25.31 268 GLY A C 1
ATOM 1944 O O . GLY A 1 268 ? 34.038 17.574 -30.587 1.00 25.31 268 GLY A O 1
ATOM 1945 N N . THR A 1 269 ? 36.144 17.462 -31.326 1.00 29.70 269 THR A N 1
ATOM 1946 C CA . THR A 1 269 ? 36.480 16.060 -31.039 1.00 29.70 269 THR A CA 1
ATOM 1947 C C . THR A 1 269 ? 36.017 15.525 -29.672 1.00 29.70 269 THR A C 1
ATOM 1949 O O . THR A 1 269 ? 36.464 16.040 -28.649 1.00 29.70 269 THR A O 1
ATOM 1952 N N . ALA A 1 270 ? 35.293 14.396 -29.641 1.00 24.38 270 ALA A N 1
ATOM 1953 C CA . ALA A 1 270 ? 35.385 13.417 -28.549 1.00 24.38 270 ALA A CA 1
ATOM 1954 C C . ALA A 1 270 ? 34.892 12.011 -28.954 1.00 24.38 270 ALA A C 1
ATOM 1956 O O . ALA A 1 270 ? 33.944 11.830 -29.707 1.00 24.38 270 ALA A O 1
ATOM 1957 N N . THR A 1 271 ? 35.626 11.036 -28.436 1.00 24.89 271 THR A N 1
ATOM 1958 C CA . THR A 1 271 ? 35.685 9.579 -28.617 1.00 24.89 271 THR A CA 1
ATOM 1959 C C . THR A 1 271 ? 34.395 8.754 -28.492 1.00 24.89 271 THR A C 1
ATOM 1961 O O . THR A 1 271 ? 33.479 9.091 -27.754 1.00 24.89 271 THR A O 1
ATOM 1964 N N . ALA A 1 272 ? 34.416 7.586 -29.146 1.00 31.69 272 ALA A N 1
ATOM 1965 C CA . ALA A 1 272 ? 33.425 6.513 -29.083 1.00 31.69 272 ALA A CA 1
ATOM 1966 C C . ALA A 1 272 ? 33.232 5.903 -27.677 1.00 31.69 272 ALA A C 1
ATOM 1968 O O . ALA A 1 272 ? 34.212 5.477 -27.070 1.00 31.69 272 ALA A O 1
ATOM 1969 N N . ALA A 1 273 ? 31.974 5.763 -27.238 1.00 27.28 273 ALA A N 1
ATOM 1970 C CA . ALA A 1 273 ? 31.514 4.730 -26.302 1.00 27.28 273 ALA A CA 1
ATOM 1971 C C . ALA A 1 273 ? 29.976 4.555 -26.359 1.00 27.28 273 ALA A C 1
ATOM 1973 O O . ALA A 1 273 ? 29.233 5.529 -26.333 1.00 27.28 273 ALA A O 1
ATOM 1974 N N . ASP A 1 274 ? 29.570 3.286 -26.448 1.00 27.88 274 ASP A N 1
ATOM 1975 C CA . ASP A 1 274 ? 28.313 2.631 -26.053 1.00 27.88 274 ASP A CA 1
ATOM 1976 C C . ASP A 1 274 ? 26.940 3.009 -26.651 1.00 27.88 274 ASP A C 1
ATOM 1978 O O . ASP A 1 274 ? 26.346 4.059 -26.425 1.00 27.88 274 ASP A O 1
ATOM 1982 N N . ARG A 1 275 ? 26.378 2.018 -27.363 1.00 26.39 275 ARG A N 1
ATOM 1983 C CA . ARG A 1 275 ? 24.960 1.910 -27.732 1.00 26.39 275 ARG A CA 1
ATOM 1984 C C . ARG A 1 275 ? 24.151 1.441 -26.509 1.00 26.39 275 ARG A C 1
ATOM 1986 O O . ARG A 1 275 ? 24.582 0.478 -25.873 1.00 26.39 275 ARG A O 1
ATOM 1993 N N . PRO A 1 276 ? 22.962 1.999 -26.222 1.00 28.06 276 PRO A N 1
ATOM 1994 C CA . PRO A 1 276 ? 22.066 1.433 -25.217 1.00 28.06 276 PRO A CA 1
ATOM 1995 C C . PRO A 1 276 ? 21.508 0.078 -25.685 1.00 28.06 276 PRO A C 1
ATOM 1997 O O . PRO A 1 276 ? 21.134 -0.097 -26.847 1.00 28.06 276 PRO A O 1
ATOM 2000 N N . ALA A 1 277 ? 21.504 -0.894 -24.772 1.00 28.97 277 ALA A N 1
ATOM 2001 C CA . ALA A 1 277 ? 21.038 -2.258 -24.994 1.00 28.97 277 ALA A CA 1
ATOM 2002 C C . ALA A 1 277 ? 19.509 -2.331 -25.179 1.00 28.97 277 ALA A C 1
ATOM 2004 O O . ALA A 1 277 ? 18.760 -1.600 -24.534 1.00 28.97 277 ALA A O 1
ATOM 2005 N N . GLU A 1 278 ? 19.055 -3.243 -26.048 1.00 24.53 278 GLU A N 1
ATOM 2006 C CA . GLU A 1 278 ? 17.639 -3.603 -26.230 1.00 24.53 278 GLU A CA 1
ATOM 2007 C C . GLU A 1 278 ? 16.965 -3.990 -24.896 1.00 24.53 278 GLU A C 1
ATOM 2009 O O . GLU A 1 278 ? 17.584 -4.683 -24.080 1.00 24.53 278 GLU A O 1
ATOM 2014 N N . PRO A 1 279 ? 15.678 -3.645 -24.687 1.00 27.72 279 PRO A N 1
ATOM 2015 C CA . PRO A 1 279 ? 14.933 -4.102 -23.520 1.00 27.72 279 PRO A CA 1
ATOM 2016 C C . PRO A 1 279 ? 14.798 -5.638 -23.529 1.00 27.72 279 PRO A C 1
ATOM 2018 O O . PRO A 1 279 ? 14.529 -6.235 -24.581 1.00 27.72 279 PRO A O 1
ATOM 2021 N N . PRO A 1 280 ? 14.969 -6.317 -22.378 1.00 30.02 280 PRO A N 1
ATOM 2022 C CA . PRO A 1 280 ? 14.914 -7.768 -22.325 1.00 30.02 280 PRO A CA 1
ATOM 2023 C C . PRO A 1 280 ? 13.497 -8.265 -22.632 1.00 30.02 280 PRO A C 1
ATOM 2025 O O . PRO A 1 280 ? 12.510 -7.839 -22.036 1.00 30.02 280 PRO A O 1
ATOM 2028 N N . LYS A 1 281 ? 13.406 -9.217 -23.566 1.00 28.69 281 LYS A N 1
ATOM 2029 C CA . LYS A 1 281 ? 12.187 -9.990 -23.840 1.00 28.69 281 LYS A CA 1
ATOM 2030 C C . LYS A 1 281 ? 11.684 -10.616 -22.533 1.00 28.69 281 LYS A C 1
ATOM 2032 O O . LYS A 1 281 ? 12.460 -11.306 -21.872 1.00 28.69 281 LYS A O 1
ATOM 2037 N N . GLN A 1 282 ? 10.400 -10.437 -22.202 1.00 31.25 282 GLN A N 1
ATOM 2038 C CA . GLN A 1 282 ? 9.744 -11.154 -21.101 1.00 31.25 282 GLN A CA 1
ATOM 2039 C C . GLN A 1 282 ? 10.007 -12.662 -21.242 1.00 31.25 282 GLN A C 1
ATOM 2041 O O . GLN A 1 282 ? 9.543 -13.324 -22.175 1.00 31.25 282 GLN A O 1
ATOM 2046 N N . SER A 1 283 ? 10.823 -13.191 -20.333 1.00 36.50 283 SER A N 1
ATOM 2047 C CA . SER A 1 283 ? 11.119 -14.613 -20.230 1.00 36.50 283 SER A CA 1
ATOM 2048 C C . SER A 1 283 ? 9.860 -15.346 -19.775 1.00 36.50 283 SER A C 1
ATOM 2050 O O . SER A 1 283 ? 9.211 -14.923 -18.823 1.00 36.50 283 SER A O 1
ATOM 2052 N N . LYS A 1 284 ? 9.535 -16.490 -20.392 1.00 41.84 284 LYS A N 1
ATOM 2053 C CA . LYS A 1 284 ? 8.588 -17.447 -19.792 1.00 41.84 284 LYS A CA 1
ATOM 2054 C C . LYS A 1 284 ? 9.064 -17.767 -18.368 1.00 41.84 284 LYS A C 1
ATOM 2056 O O . LYS A 1 284 ? 10.261 -18.010 -18.191 1.00 41.84 284 LYS A O 1
ATOM 2061 N N . ALA A 1 285 ? 8.152 -17.773 -17.393 1.00 50.81 285 ALA A N 1
ATOM 2062 C CA . ALA A 1 285 ? 8.468 -18.099 -16.002 1.00 50.81 285 ALA A CA 1
ATOM 2063 C C . ALA A 1 285 ? 9.297 -19.400 -15.929 1.00 50.81 285 ALA A C 1
ATOM 2065 O O . ALA A 1 285 ? 8.958 -20.381 -16.611 1.00 50.81 285 ALA A O 1
ATOM 2066 N N . PRO A 1 286 ? 10.409 -19.426 -15.174 1.00 59.72 286 PRO A N 1
ATOM 2067 C CA . PRO A 1 286 ? 11.280 -20.589 -15.129 1.00 59.72 286 PRO A CA 1
ATOM 2068 C C . PRO A 1 286 ? 10.536 -21.779 -14.518 1.00 59.72 286 PRO A C 1
ATOM 2070 O O . PRO A 1 286 ? 9.902 -21.690 -13.471 1.00 59.72 286 PRO A O 1
ATOM 2073 N N . ALA A 1 287 ? 10.635 -22.944 -15.156 1.00 81.69 287 ALA A N 1
ATOM 2074 C CA . ALA A 1 287 ? 10.172 -24.172 -14.530 1.00 81.69 287 ALA A CA 1
ATOM 2075 C C . ALA A 1 287 ? 11.108 -24.502 -13.351 1.00 81.69 287 ALA A C 1
ATOM 2077 O O . ALA A 1 287 ? 12.292 -24.751 -13.562 1.00 81.69 287 ALA A O 1
ATOM 2078 N N . TRP A 1 288 ? 10.597 -24.512 -12.122 1.00 91.12 288 TRP A N 1
ATOM 2079 C CA . TRP A 1 288 ? 11.380 -24.711 -10.896 1.00 91.12 288 TRP A CA 1
ATOM 2080 C C . TRP A 1 288 ? 11.751 -26.189 -10.646 1.00 91.12 288 TRP A C 1
ATOM 2082 O O . TRP A 1 288 ? 10.953 -27.099 -10.887 1.00 91.12 288 TRP A O 1
ATOM 2092 N N . LYS A 1 289 ? 12.973 -26.451 -10.163 1.00 94.88 289 LYS A N 1
ATOM 2093 C CA . LYS A 1 289 ? 13.472 -27.757 -9.691 1.00 94.88 289 LYS A CA 1
ATOM 2094 C C . LYS A 1 289 ? 13.745 -27.676 -8.192 1.00 94.88 289 LYS A C 1
ATOM 2096 O O . LYS A 1 289 ? 14.487 -26.799 -7.764 1.00 94.88 289 LYS A O 1
ATOM 2101 N N . LEU A 1 290 ? 13.210 -28.620 -7.420 1.00 96.19 290 LEU A N 1
ATOM 2102 C CA . LEU A 1 290 ? 13.495 -28.740 -5.989 1.00 96.19 290 LEU A CA 1
ATOM 2103 C C . LEU A 1 290 ? 14.997 -28.985 -5.765 1.00 96.19 290 LEU A C 1
ATOM 2105 O O . LEU A 1 290 ? 15.568 -29.907 -6.355 1.00 96.19 290 LEU A O 1
ATOM 2109 N N . LEU A 1 291 ? 15.621 -28.149 -4.937 1.00 96.00 291 LEU A N 1
ATOM 2110 C CA . LEU A 1 291 ? 17.025 -28.253 -4.534 1.00 96.00 291 LEU A CA 1
ATOM 2111 C C . LEU A 1 291 ? 17.149 -28.715 -3.080 1.00 96.00 291 LEU A C 1
ATOM 2113 O O . LEU A 1 291 ? 17.899 -29.648 -2.804 1.00 96.00 291 LEU A O 1
ATOM 2117 N N . HIS A 1 292 ? 16.382 -28.106 -2.176 1.00 97.19 292 HIS A N 1
ATOM 2118 C CA . HIS A 1 292 ? 16.303 -28.519 -0.777 1.00 97.19 292 HIS A CA 1
ATOM 2119 C C . HIS A 1 292 ? 14.852 -28.611 -0.318 1.00 97.19 292 HIS A C 1
ATOM 2121 O O . HIS A 1 292 ? 13.995 -27.858 -0.778 1.00 97.19 292 HIS A O 1
ATOM 2127 N N . SER A 1 293 ? 14.595 -29.536 0.601 1.00 96.69 293 SER A N 1
ATOM 2128 C CA . SER A 1 293 ? 13.315 -29.698 1.279 1.00 96.69 293 SER A CA 1
ATOM 2129 C C . SER A 1 293 ? 13.598 -30.107 2.711 1.00 96.69 293 SER A C 1
ATOM 2131 O O . SER A 1 293 ? 14.283 -31.100 2.936 1.00 96.69 293 SER A O 1
ATOM 2133 N N . GLU A 1 294 ? 13.050 -29.363 3.656 1.00 97.12 294 GLU A N 1
ATOM 2134 C CA . GLU A 1 294 ? 13.026 -29.718 5.066 1.00 97.12 294 GLU A CA 1
ATOM 2135 C C . GLU A 1 294 ? 11.575 -29.919 5.487 1.00 97.12 294 GLU A C 1
ATOM 2137 O O . GLU A 1 294 ? 10.753 -29.045 5.241 1.00 97.12 294 GLU A O 1
ATOM 2142 N N . ASN A 1 295 ? 11.263 -31.069 6.081 1.00 95.12 295 ASN A N 1
ATOM 2143 C CA . ASN A 1 295 ? 9.918 -31.424 6.554 1.00 95.12 295 ASN A CA 1
ATOM 2144 C C . ASN A 1 295 ? 9.878 -31.721 8.062 1.00 95.12 295 ASN A C 1
ATOM 2146 O O . ASN A 1 295 ? 8.889 -32.251 8.560 1.00 95.12 295 ASN A O 1
ATOM 2150 N N . PHE A 1 296 ? 10.987 -31.475 8.764 1.00 95.88 296 PHE A N 1
ATOM 2151 C CA . PHE A 1 296 ? 11.145 -31.643 10.204 1.00 95.88 296 PHE A CA 1
ATOM 2152 C C . PHE A 1 296 ? 10.885 -33.061 10.721 1.00 95.88 296 PHE A C 1
ATOM 2154 O O . PHE A 1 296 ? 10.729 -33.257 11.922 1.00 95.88 296 PHE A O 1
ATOM 2161 N N . ALA A 1 297 ? 10.887 -34.079 9.852 1.00 91.94 297 ALA A N 1
ATOM 2162 C CA . ALA A 1 297 ? 10.762 -35.474 10.274 1.00 91.94 297 ALA A CA 1
ATOM 2163 C C . ALA A 1 297 ? 11.996 -35.951 11.061 1.00 91.94 297 ALA A C 1
ATOM 2165 O O . ALA A 1 297 ? 11.896 -36.855 11.891 1.00 91.94 297 ALA A O 1
ATOM 2166 N N . LYS A 1 298 ? 13.163 -35.344 10.807 1.00 91.88 298 LYS A N 1
ATOM 2167 C CA . LYS A 1 298 ? 14.369 -35.557 11.612 1.00 91.88 298 LYS A CA 1
ATOM 2168 C C . LYS A 1 298 ? 14.297 -34.698 12.881 1.00 91.88 298 LYS A C 1
ATOM 2170 O O . LYS A 1 298 ? 13.963 -33.514 12.783 1.00 91.88 298 LYS A O 1
ATOM 2175 N N . PRO A 1 299 ? 14.639 -35.253 14.058 1.00 91.25 299 PRO A N 1
ATOM 2176 C CA . PRO A 1 299 ? 14.731 -34.467 15.278 1.00 91.25 299 PRO A CA 1
ATOM 2177 C C . PRO A 1 299 ? 15.712 -33.300 15.125 1.00 91.25 299 PRO A C 1
ATOM 2179 O O . PRO A 1 299 ? 16.840 -33.470 14.661 1.00 91.25 299 PRO A O 1
ATOM 2182 N N . LEU A 1 300 ? 15.262 -32.119 15.523 1.00 94.88 300 LEU A N 1
ATOM 2183 C CA . LEU A 1 300 ? 16.061 -30.928 15.728 1.00 94.88 300 LEU A CA 1
ATOM 2184 C C . LEU A 1 300 ? 16.874 -31.115 17.010 1.00 94.88 300 LEU A C 1
ATOM 2186 O O . LEU A 1 300 ? 16.366 -31.643 17.999 1.00 94.88 300 LEU A O 1
ATOM 2190 N N . ASP A 1 301 ? 18.121 -30.647 17.004 1.00 90.31 301 ASP A N 1
ATOM 2191 C CA . ASP A 1 301 ? 19.034 -30.764 18.144 1.00 90.31 301 ASP A CA 1
ATOM 2192 C C . ASP A 1 301 ? 19.413 -29.385 18.720 1.00 90.31 301 ASP A C 1
ATOM 2194 O O . ASP A 1 301 ? 20.540 -28.910 18.557 1.00 90.31 301 ASP A O 1
ATOM 2198 N N . PRO A 1 302 ? 18.479 -28.694 19.402 1.00 91.62 302 PRO A N 1
ATOM 2199 C CA . PRO A 1 302 ? 18.786 -27.437 20.082 1.00 91.62 302 PRO A CA 1
ATOM 2200 C C . PRO A 1 302 ? 19.630 -27.637 21.354 1.00 91.62 302 PRO A C 1
ATOM 2202 O O . PRO A 1 302 ? 20.143 -26.658 21.910 1.00 91.62 302 PRO A O 1
ATOM 2205 N N . ALA A 1 303 ? 19.744 -28.874 21.854 1.00 88.38 303 ALA A N 1
ATOM 2206 C CA . ALA A 1 303 ? 20.508 -29.215 23.052 1.00 88.38 303 ALA A CA 1
ATOM 2207 C C . ALA A 1 303 ? 22.010 -29.334 22.755 1.00 88.38 303 ALA A C 1
ATOM 2209 O O . ALA A 1 303 ? 22.825 -28.929 23.583 1.00 88.38 303 ALA A O 1
ATOM 2210 N N . GLY A 1 304 ? 22.373 -29.809 21.560 1.00 88.38 304 GLY A N 1
ATOM 2211 C CA . GLY A 1 304 ? 23.753 -29.884 21.082 1.00 88.38 304 GLY A CA 1
ATOM 2212 C C . GLY A 1 304 ? 24.411 -28.526 20.808 1.00 88.38 304 GLY A C 1
ATOM 2213 O O . GLY A 1 304 ? 25.630 -28.459 20.650 1.00 88.38 304 GLY A O 1
ATOM 2214 N N . ALA A 1 305 ? 23.640 -27.433 20.782 1.00 94.12 305 ALA A N 1
ATOM 2215 C CA . ALA A 1 305 ? 24.148 -26.079 20.581 1.00 94.12 305 ALA A CA 1
ATOM 2216 C C . ALA A 1 305 ? 24.159 -25.259 21.886 1.00 94.12 305 ALA A C 1
ATOM 2218 O O . ALA A 1 305 ? 23.112 -25.109 22.532 1.00 94.12 305 ALA A O 1
ATOM 2219 N N . PRO A 1 306 ? 25.305 -24.668 22.276 1.00 94.88 306 PRO A N 1
ATOM 2220 C CA . PRO A 1 306 ? 25.379 -23.821 23.458 1.00 94.88 306 PRO A CA 1
ATOM 2221 C C . PRO A 1 306 ? 24.733 -22.452 23.211 1.00 94.88 306 PRO A C 1
ATOM 2223 O O . PRO A 1 306 ? 24.702 -21.947 22.089 1.00 94.88 306 PRO A O 1
ATOM 2226 N N . TRP A 1 307 ? 24.263 -21.822 24.288 1.00 94.00 307 TRP A N 1
ATOM 2227 C CA . TRP A 1 307 ? 24.045 -20.378 24.292 1.00 94.00 307 TRP A CA 1
ATOM 2228 C C . TRP A 1 307 ? 25.404 -19.684 24.364 1.00 94.00 307 TRP A C 1
ATOM 2230 O O . TRP A 1 307 ? 26.166 -19.879 25.309 1.00 94.00 307 TRP A O 1
ATOM 2240 N N . THR A 1 308 ? 25.716 -18.876 23.362 1.00 92.25 308 THR A N 1
ATOM 2241 C CA . THR A 1 308 ? 26.922 -18.053 23.314 1.00 92.25 308 THR A CA 1
ATOM 2242 C C . THR A 1 308 ? 26.551 -16.615 23.615 1.00 92.25 308 THR A C 1
ATOM 2244 O O . THR A 1 308 ? 25.645 -16.076 22.978 1.00 92.25 308 THR A O 1
ATOM 2247 N N . ARG A 1 309 ? 27.245 -15.986 24.567 1.00 89.31 309 ARG A N 1
ATOM 2248 C CA . ARG A 1 309 ? 27.057 -14.562 24.855 1.00 89.31 309 ARG A CA 1
ATOM 2249 C C . ARG A 1 309 ? 27.412 -13.751 23.612 1.00 89.31 309 ARG A C 1
ATOM 2251 O O . ARG A 1 309 ? 28.527 -13.864 23.102 1.00 89.31 309 ARG A O 1
ATOM 2258 N N . GLU A 1 310 ? 26.474 -12.944 23.140 1.00 82.56 310 GLU A N 1
ATOM 2259 C CA . GLU A 1 310 ? 26.745 -11.948 22.116 1.00 82.56 310 GLU A CA 1
ATOM 2260 C C . GLU A 1 310 ? 27.171 -10.654 22.796 1.00 82.56 310 GLU A C 1
ATOM 2262 O O . GLU A 1 310 ? 26.480 -10.104 23.653 1.00 82.56 310 GLU A O 1
ATOM 2267 N N . THR A 1 311 ? 28.348 -10.179 22.419 1.00 73.38 311 THR A N 1
ATOM 2268 C CA . THR A 1 311 ? 28.842 -8.868 22.811 1.00 73.38 311 THR A CA 1
ATOM 2269 C C . THR A 1 311 ? 28.732 -7.953 21.602 1.00 73.38 311 THR A C 1
ATOM 2271 O O . THR A 1 311 ? 29.117 -8.329 20.494 1.00 73.38 311 THR A O 1
ATOM 2274 N N . TYR A 1 312 ? 28.282 -6.719 21.811 1.00 68.25 312 TYR A N 1
ATOM 2275 C CA . TYR A 1 312 ? 28.258 -5.670 20.781 1.00 68.25 312 TYR A CA 1
ATOM 2276 C C . TYR A 1 312 ? 29.667 -5.201 20.360 1.00 68.25 312 TYR A C 1
ATOM 2278 O O . TYR A 1 312 ? 29.814 -4.181 19.706 1.00 68.25 312 TYR A O 1
ATOM 2286 N N . SER A 1 313 ? 30.714 -5.939 20.748 1.00 67.25 313 SER A N 1
ATOM 2287 C CA . SER A 1 313 ? 32.118 -5.691 20.408 1.00 67.25 313 SER A CA 1
ATOM 2288 C C . SER A 1 313 ? 32.502 -6.182 19.009 1.00 67.25 313 SER A C 1
ATOM 2290 O O . SER A 1 313 ? 33.653 -6.042 18.599 1.00 67.25 313 SER A O 1
ATOM 2292 N N . ARG A 1 314 ? 31.594 -6.878 18.318 1.00 64.94 314 ARG A N 1
ATOM 2293 C CA . ARG A 1 314 ? 31.710 -7.167 16.890 1.00 64.94 314 ARG A CA 1
ATOM 2294 C C . ARG A 1 314 ? 30.602 -6.385 16.195 1.00 64.94 314 ARG A C 1
ATOM 2296 O O . ARG A 1 314 ? 29.461 -6.507 16.647 1.00 64.94 314 ARG A O 1
ATOM 2303 N N . PRO A 1 315 ? 30.908 -5.635 15.124 1.00 62.81 315 PRO A N 1
ATOM 2304 C CA . PRO A 1 315 ? 29.883 -4.925 14.379 1.00 62.81 315 PRO A CA 1
ATOM 2305 C C . PRO A 1 315 ? 28.797 -5.908 13.941 1.00 62.81 315 PRO A C 1
ATOM 2307 O O . PRO A 1 315 ? 29.058 -7.088 13.653 1.00 62.81 315 PRO A O 1
ATOM 2310 N N . PHE A 1 316 ? 27.558 -5.428 13.901 1.00 63.56 316 PHE A N 1
ATOM 2311 C CA . PHE A 1 316 ? 26.522 -6.129 13.158 1.00 63.56 316 PHE A CA 1
ATOM 2312 C C . PHE A 1 316 ? 27.043 -6.242 11.733 1.00 63.56 316 PHE A C 1
ATOM 2314 O O . PHE A 1 316 ? 27.692 -5.319 11.260 1.00 63.56 316 PHE A O 1
ATOM 2321 N N . ASP A 1 317 ? 26.852 -7.380 11.076 1.00 62.41 317 ASP A N 1
ATOM 2322 C CA . ASP A 1 317 ? 27.336 -7.631 9.713 1.00 62.41 317 ASP A CA 1
ATOM 2323 C C . ASP A 1 317 ? 26.574 -6.748 8.696 1.00 62.41 317 ASP A C 1
ATOM 2325 O O . ASP A 1 317 ? 25.796 -7.210 7.866 1.00 62.41 317 ASP A O 1
ATOM 2329 N N . THR A 1 318 ? 26.700 -5.433 8.863 1.00 66.25 318 THR A N 1
ATOM 2330 C CA . THR A 1 318 ? 25.955 -4.360 8.234 1.00 66.25 318 THR A CA 1
ATOM 2331 C C . THR A 1 318 ? 26.899 -3.179 8.074 1.00 66.25 318 THR A C 1
ATOM 2333 O O . THR A 1 318 ? 27.476 -2.694 9.041 1.00 66.25 318 THR A O 1
ATOM 2336 N N . ILE A 1 319 ? 26.988 -2.665 6.853 1.00 69.00 319 ILE A N 1
ATOM 2337 C CA . ILE A 1 319 ? 27.813 -1.511 6.475 1.00 69.00 319 ILE A CA 1
ATOM 2338 C C . ILE A 1 319 ? 27.478 -0.215 7.240 1.00 69.00 319 ILE A C 1
ATOM 2340 O O . ILE A 1 319 ? 28.198 0.761 7.091 1.00 69.00 319 ILE A O 1
ATOM 2344 N N . MET A 1 320 ? 26.391 -0.201 8.022 1.00 68.19 320 MET A N 1
ATOM 2345 C CA . MET A 1 320 ? 25.848 0.964 8.736 1.00 68.19 320 MET A CA 1
ATOM 2346 C C . MET A 1 320 ? 26.074 0.913 10.253 1.00 68.19 320 MET A C 1
ATOM 2348 O O . MET A 1 320 ? 25.614 1.794 10.967 1.00 68.19 320 MET A O 1
ATOM 2352 N N . GLU A 1 321 ? 26.746 -0.113 10.776 1.00 68.69 321 GLU A N 1
ATOM 2353 C CA . GLU A 1 321 ? 26.984 -0.243 12.215 1.00 68.69 321 GLU A CA 1
ATOM 2354 C C . GLU A 1 321 ? 28.445 -0.615 12.466 1.00 68.69 321 GLU A C 1
ATOM 2356 O O . GLU A 1 321 ? 28.841 -1.772 12.343 1.00 68.69 321 GLU A O 1
ATOM 2361 N N . ASP A 1 322 ? 29.255 0.396 12.783 1.00 65.88 322 ASP A N 1
ATOM 2362 C CA . ASP A 1 322 ? 30.679 0.240 13.083 1.00 65.88 322 ASP A CA 1
ATOM 2363 C C . ASP A 1 322 ? 30.894 0.164 14.603 1.00 65.88 322 ASP A C 1
ATOM 2365 O O . ASP A 1 322 ? 31.277 1.141 15.248 1.00 65.88 322 ASP A O 1
ATOM 2369 N N . ASN A 1 323 ? 30.602 -1.002 15.186 1.00 70.19 323 ASN A N 1
ATOM 2370 C CA . ASN A 1 323 ? 30.930 -1.363 16.572 1.00 70.19 323 ASN A CA 1
ATOM 2371 C C . ASN A 1 323 ? 30.217 -0.523 17.659 1.00 70.19 323 ASN A C 1
ATOM 2373 O O . ASN A 1 323 ? 30.826 0.021 18.586 1.00 70.19 323 ASN A O 1
ATOM 2377 N N . GLY A 1 324 ? 28.897 -0.415 17.556 1.00 72.44 324 GLY A N 1
ATOM 2378 C CA . GLY A 1 324 ? 28.027 0.323 18.475 1.00 72.44 324 GLY A CA 1
ATOM 2379 C C . GLY A 1 324 ? 28.001 1.839 18.246 1.00 72.44 324 GLY A C 1
ATOM 2380 O O . GLY A 1 324 ? 27.564 2.569 19.143 1.00 72.44 324 GLY A O 1
ATOM 2381 N N . LYS A 1 325 ? 28.509 2.330 17.107 1.00 75.75 325 LYS A N 1
ATOM 2382 C CA . LYS A 1 325 ? 28.590 3.762 16.775 1.00 75.75 325 LYS A CA 1
ATOM 2383 C C . LYS A 1 325 ? 27.219 4.374 16.512 1.00 75.75 325 LYS A C 1
ATOM 2385 O O . LYS A 1 325 ? 26.974 5.484 16.973 1.00 75.75 325 LYS A O 1
ATOM 2390 N N . TRP A 1 326 ? 26.323 3.646 15.843 1.00 77.44 326 TRP A N 1
ATOM 2391 C CA . TRP A 1 326 ? 24.954 4.126 15.620 1.00 77.44 326 TRP A CA 1
ATOM 2392 C C . TRP A 1 326 ? 24.275 4.428 16.957 1.00 77.44 326 TRP A C 1
ATOM 2394 O O . TRP A 1 326 ? 23.764 5.516 17.201 1.00 77.44 326 TRP A O 1
ATOM 2404 N N . TYR A 1 327 ? 24.384 3.477 17.880 1.00 77.00 327 TYR A N 1
ATOM 2405 C CA . TYR A 1 327 ? 23.824 3.597 19.216 1.00 77.00 327 TYR A CA 1
ATOM 2406 C C . TYR A 1 327 ? 24.566 4.613 20.089 1.00 77.00 327 TYR A C 1
ATOM 2408 O O . TYR A 1 327 ? 23.976 5.218 20.973 1.00 77.00 327 TYR A O 1
ATOM 2416 N N . ALA A 1 328 ? 25.853 4.861 19.857 1.00 78.75 328 ALA A N 1
ATOM 2417 C CA . ALA A 1 328 ? 26.530 5.968 20.528 1.00 78.75 328 ALA A CA 1
ATOM 2418 C C . ALA A 1 328 ? 25.919 7.328 20.141 1.00 78.75 328 ALA A C 1
ATOM 2420 O O . ALA A 1 328 ? 25.784 8.190 21.009 1.00 78.75 328 ALA A O 1
ATOM 2421 N N . ASN A 1 329 ? 25.502 7.502 18.881 1.00 79.00 329 ASN A N 1
ATOM 2422 C CA . ASN A 1 329 ? 24.846 8.730 18.421 1.00 79.00 329 ASN A CA 1
ATOM 2423 C C . ASN A 1 329 ? 23.428 8.886 18.994 1.00 79.00 329 ASN A C 1
ATOM 2425 O O . ASN A 1 329 ? 23.031 10.004 19.326 1.00 79.00 329 ASN A O 1
ATOM 2429 N N . ASP A 1 330 ? 22.697 7.778 19.148 1.00 76.38 330 ASP A N 1
ATOM 2430 C CA . ASP A 1 330 ? 21.350 7.770 19.730 1.00 76.38 330 ASP A CA 1
ATOM 2431 C C . ASP A 1 330 ? 21.400 8.018 21.245 1.00 76.38 330 ASP A C 1
ATOM 2433 O O . ASP A 1 330 ? 20.850 8.996 21.753 1.00 76.38 330 ASP A O 1
ATOM 2437 N N . TYR A 1 331 ? 22.121 7.160 21.970 1.00 75.69 331 TYR A N 1
ATOM 2438 C CA . TYR A 1 331 ? 22.070 7.048 23.431 1.00 75.69 331 TYR A CA 1
ATOM 2439 C C . TYR A 1 331 ? 23.093 7.926 24.172 1.00 75.69 331 TYR A C 1
ATOM 2441 O O . TYR A 1 331 ? 22.966 8.137 25.380 1.00 75.69 331 TYR A O 1
ATOM 2449 N N . GLY A 1 332 ? 24.143 8.404 23.495 1.00 78.62 332 GLY A N 1
ATOM 2450 C CA . GLY A 1 332 ? 25.179 9.229 24.118 1.00 78.62 332 GLY A CA 1
ATOM 2451 C C . GLY A 1 332 ? 25.839 8.567 25.338 1.00 78.62 332 GLY A C 1
ATOM 2452 O O . GLY A 1 332 ? 26.118 7.363 25.310 1.00 78.62 332 GLY A O 1
ATOM 2453 N N . PRO A 1 333 ? 26.088 9.315 26.433 1.00 78.12 333 PRO A N 1
ATOM 2454 C CA . PRO A 1 333 ? 26.691 8.770 27.654 1.00 78.12 333 PRO A CA 1
ATOM 2455 C C . PRO A 1 333 ? 25.899 7.617 28.291 1.00 78.12 333 PRO A C 1
ATOM 2457 O O . PRO A 1 333 ? 26.497 6.760 28.940 1.00 78.12 333 PRO A O 1
ATOM 2460 N N . ALA A 1 334 ? 24.577 7.562 28.083 1.00 79.06 334 ALA A N 1
ATOM 2461 C CA . ALA A 1 334 ? 23.704 6.531 28.644 1.00 79.06 334 ALA A CA 1
ATOM 2462 C C . ALA A 1 334 ? 23.773 5.192 27.885 1.00 79.06 334 ALA A C 1
ATOM 2464 O O . ALA A 1 334 ? 23.246 4.191 28.370 1.00 79.06 334 ALA A O 1
ATOM 2465 N N . ARG A 1 335 ? 24.461 5.141 26.729 1.00 80.81 335 ARG A N 1
ATOM 2466 C CA . ARG A 1 335 ? 24.618 3.922 25.918 1.00 80.81 335 ARG A CA 1
ATOM 2467 C C . ARG A 1 335 ? 25.112 2.758 26.766 1.00 80.81 335 ARG A C 1
ATOM 2469 O O . ARG A 1 335 ? 24.446 1.739 26.862 1.00 80.81 335 ARG A O 1
ATOM 2476 N N . ASN A 1 336 ? 26.277 2.897 27.394 1.00 81.38 336 ASN A N 1
ATOM 2477 C CA . ASN A 1 336 ? 26.874 1.772 28.113 1.00 81.38 336 ASN A CA 1
ATOM 2478 C C . ASN A 1 336 ? 25.962 1.295 29.245 1.00 81.38 336 ASN A C 1
ATOM 2480 O O . ASN A 1 336 ? 25.765 0.099 29.365 1.00 81.38 336 ASN A O 1
ATOM 2484 N N . THR A 1 337 ? 25.305 2.204 29.970 1.00 82.56 337 THR A N 1
ATOM 2485 C CA . THR A 1 337 ? 24.319 1.843 30.997 1.00 82.56 337 THR A CA 1
ATOM 2486 C C . THR A 1 337 ? 23.203 0.950 30.450 1.00 82.56 337 THR A C 1
ATOM 2488 O O . THR A 1 337 ? 22.909 -0.075 31.056 1.00 82.56 337 THR A O 1
ATOM 2491 N N . ALA A 1 338 ? 22.621 1.287 29.296 1.00 81.44 338 ALA A N 1
ATOM 2492 C CA . ALA A 1 338 ? 21.557 0.490 28.686 1.00 81.44 338 ALA A CA 1
ATOM 2493 C C . ALA A 1 338 ? 22.051 -0.849 28.127 1.00 81.44 338 ALA A C 1
ATOM 2495 O O . ALA A 1 338 ? 21.411 -1.872 28.311 1.00 81.44 338 ALA A O 1
ATOM 2496 N N . PHE A 1 339 ? 23.197 -0.879 27.449 1.00 80.81 339 PHE A N 1
ATOM 2497 C CA . PHE A 1 339 ? 23.727 -2.132 26.899 1.00 80.81 339 PHE A CA 1
ATOM 2498 C C . PHE A 1 339 ? 24.359 -3.038 27.965 1.00 80.81 339 PHE A C 1
ATOM 2500 O O . PHE A 1 339 ? 24.468 -4.243 27.744 1.00 80.81 339 PHE A O 1
ATOM 2507 N N . ASP A 1 340 ? 24.767 -2.476 29.105 1.00 83.81 340 ASP A N 1
ATOM 2508 C CA . ASP A 1 340 ? 25.277 -3.217 30.256 1.00 83.81 340 ASP A CA 1
ATOM 2509 C C . ASP A 1 340 ? 24.168 -3.646 31.226 1.00 83.81 340 ASP A C 1
ATOM 2511 O O . ASP A 1 340 ? 24.470 -4.445 32.118 1.00 83.81 340 ASP A O 1
ATOM 2515 N N . SER A 1 341 ? 22.927 -3.156 31.090 1.00 84.94 341 SER A N 1
ATOM 2516 C CA . SER A 1 341 ? 21.813 -3.540 31.973 1.00 84.94 341 SER A CA 1
ATOM 2517 C C . SER A 1 341 ? 21.309 -4.960 31.707 1.00 84.94 341 SER A C 1
ATOM 2519 O O . SER A 1 341 ? 20.794 -5.584 32.623 1.00 84.94 341 SER A O 1
ATOM 2521 N N . PHE A 1 342 ? 21.538 -5.498 30.505 1.00 88.44 342 PHE A N 1
ATOM 2522 C CA . PHE A 1 342 ? 21.166 -6.857 30.113 1.00 88.44 342 PHE A CA 1
ATOM 2523 C C . PHE A 1 342 ? 22.329 -7.595 29.436 1.00 88.44 342 PHE A C 1
ATOM 2525 O O . PHE A 1 342 ? 23.302 -7.002 28.965 1.00 88.44 342 PHE A O 1
ATOM 2532 N N . ALA A 1 343 ? 22.233 -8.917 29.331 1.00 89.69 343 ALA A N 1
ATOM 2533 C CA . ALA A 1 343 ? 23.108 -9.730 28.496 1.00 89.69 343 ALA A CA 1
ATOM 2534 C C . ALA A 1 343 ? 22.302 -10.395 27.377 1.00 89.69 343 ALA A C 1
ATOM 2536 O O . ALA A 1 343 ? 21.273 -11.014 27.612 1.00 89.69 343 ALA A O 1
ATOM 2537 N N . THR A 1 344 ? 22.776 -10.276 26.134 1.00 88.75 344 THR A N 1
ATOM 2538 C CA . THR A 1 344 ? 22.178 -10.972 24.985 1.00 88.75 344 THR A CA 1
ATOM 2539 C C . THR A 1 344 ? 22.951 -12.247 24.690 1.00 88.75 344 THR A C 1
ATOM 2541 O O . THR A 1 344 ? 24.183 -12.273 24.687 1.00 88.75 344 THR A O 1
ATOM 2544 N N . TYR A 1 345 ? 22.218 -13.316 24.422 1.00 91.75 345 TYR A N 1
ATOM 2545 C CA . TYR A 1 345 ? 22.748 -14.615 24.056 1.00 91.75 345 TYR A CA 1
ATOM 2546 C C . TYR A 1 345 ? 22.203 -15.021 22.700 1.00 91.75 345 TYR A C 1
ATOM 2548 O O . TYR A 1 345 ? 21.083 -14.673 22.330 1.00 91.75 345 TYR A O 1
ATOM 2556 N N . ARG A 1 346 ? 22.995 -15.806 21.979 1.00 91.88 346 ARG A N 1
ATOM 2557 C CA . ARG A 1 346 ? 22.614 -16.437 20.723 1.00 91.88 346 ARG A CA 1
ATOM 2558 C C . ARG A 1 346 ? 22.818 -17.933 20.807 1.00 91.88 346 ARG A C 1
ATOM 2560 O O . ARG A 1 346 ? 23.781 -18.397 21.411 1.00 91.88 346 ARG A O 1
ATOM 2567 N N . LYS A 1 347 ? 21.928 -18.681 20.173 1.00 94.50 347 LYS A N 1
ATOM 2568 C CA . LYS A 1 347 ? 22.060 -20.121 19.974 1.00 94.50 347 LYS A CA 1
ATOM 2569 C C . LYS A 1 347 ? 21.769 -20.437 18.518 1.00 94.50 347 LYS A C 1
ATOM 2571 O O . LYS A 1 347 ? 20.775 -19.970 17.971 1.00 94.50 347 LYS A O 1
ATOM 2576 N N . GLU A 1 348 ? 22.626 -21.243 17.901 1.00 95.50 348 GLU A N 1
ATOM 2577 C CA . GLU A 1 348 ? 22.448 -21.669 16.515 1.00 95.50 348 GLU A CA 1
ATOM 2578 C C . GLU A 1 348 ? 22.727 -23.147 16.329 1.00 95.50 348 GLU A C 1
ATOM 2580 O O . GLU A 1 348 ? 23.702 -23.677 16.856 1.00 95.50 348 GLU A O 1
ATOM 2585 N N . PHE A 1 349 ? 21.914 -23.789 15.499 1.00 96.69 349 PHE A N 1
ATOM 2586 C CA . PHE A 1 349 ? 22.144 -25.157 15.061 1.00 96.69 349 PHE A CA 1
ATOM 2587 C C . PHE A 1 349 ? 21.702 -25.336 13.609 1.00 96.69 349 PHE A C 1
ATOM 2589 O O . PHE A 1 349 ? 20.865 -24.597 13.080 1.00 96.69 349 PHE A O 1
ATOM 2596 N N . LYS A 1 350 ? 22.328 -26.298 12.931 1.00 96.44 350 LYS A N 1
ATOM 2597 C CA . LYS A 1 350 ? 22.047 -26.605 11.528 1.00 96.44 350 LYS A CA 1
ATOM 2598 C C . LYS A 1 350 ? 20.803 -27.467 11.415 1.00 96.44 350 LYS A C 1
ATOM 2600 O O . LYS A 1 350 ? 20.590 -28.356 12.233 1.00 96.44 350 LYS A O 1
ATOM 2605 N N . VAL A 1 351 ? 20.006 -27.201 10.388 1.00 96.94 351 VAL A N 1
ATOM 2606 C CA . VAL A 1 351 ? 18.750 -27.903 10.131 1.00 96.94 351 VAL A CA 1
ATOM 2607 C C . VAL A 1 351 ? 18.722 -28.402 8.687 1.00 96.94 351 VAL A C 1
ATOM 2609 O O . VAL A 1 351 ? 19.238 -27.759 7.767 1.00 96.94 351 VAL A O 1
ATOM 2612 N N . GLY A 1 352 ? 18.139 -29.586 8.526 1.00 94.56 352 GLY A N 1
ATOM 2613 C CA . GLY A 1 352 ? 17.955 -30.282 7.264 1.00 94.56 352 GLY A CA 1
ATOM 2614 C C . GLY A 1 352 ? 19.195 -30.880 6.626 1.00 94.56 352 GLY A C 1
ATOM 2615 O O . GLY A 1 352 ? 20.315 -30.792 7.134 1.00 94.56 352 GLY A O 1
ATOM 2616 N N . ASP A 1 353 ? 18.971 -31.551 5.499 1.00 91.50 353 ASP A N 1
ATOM 2617 C CA . ASP A 1 353 ? 20.007 -32.316 4.808 1.00 91.50 353 ASP A CA 1
ATOM 2618 C C . ASP A 1 353 ? 21.177 -31.423 4.381 1.00 91.50 353 ASP A C 1
ATOM 2620 O O . ASP A 1 353 ? 21.008 -30.393 3.729 1.00 91.50 353 ASP A O 1
ATOM 2624 N N . GLY A 1 354 ? 22.390 -31.804 4.791 1.00 91.62 354 GLY A N 1
ATOM 2625 C CA . GLY A 1 354 ? 23.592 -30.998 4.565 1.00 91.62 354 GLY A CA 1
ATOM 2626 C C . GLY A 1 354 ? 23.640 -29.689 5.366 1.00 91.62 354 GLY A C 1
ATOM 2627 O O . GLY A 1 354 ? 24.504 -28.855 5.098 1.00 91.62 354 GLY A O 1
ATOM 2628 N N . GLY A 1 355 ? 22.735 -29.492 6.333 1.00 95.44 355 GLY A N 1
ATOM 2629 C CA . GLY A 1 355 ? 22.686 -28.301 7.178 1.00 95.44 355 GLY A CA 1
ATOM 2630 C C . GLY A 1 355 ? 22.402 -27.023 6.395 1.00 95.44 355 GLY A C 1
ATOM 2631 O O . GLY A 1 355 ? 22.979 -25.976 6.699 1.00 95.44 355 GLY A O 1
ATOM 2632 N N . TRP A 1 356 ? 21.578 -27.108 5.348 1.00 96.25 356 TRP A N 1
ATOM 2633 C CA . TRP A 1 356 ? 21.301 -25.985 4.450 1.00 96.25 356 TRP A CA 1
ATOM 2634 C C . TRP A 1 356 ? 20.529 -24.845 5.134 1.00 96.25 356 TRP A C 1
ATOM 2636 O O . TRP A 1 356 ? 20.665 -23.695 4.717 1.00 96.25 356 TRP A O 1
ATOM 2646 N N . LEU A 1 357 ? 19.807 -25.140 6.221 1.00 97.38 357 LEU A N 1
ATOM 2647 C CA . LEU A 1 357 ? 19.182 -24.166 7.114 1.00 97.38 357 LEU A CA 1
ATOM 2648 C C . LEU A 1 357 ? 20.012 -23.955 8.381 1.00 97.38 357 LEU A C 1
ATOM 2650 O O . LEU A 1 357 ? 20.716 -24.849 8.856 1.00 97.38 357 LEU A O 1
ATOM 2654 N N . THR A 1 358 ? 19.869 -22.776 8.974 1.00 96.81 358 THR A N 1
ATOM 2655 C CA . THR A 1 358 ? 20.250 -22.511 10.361 1.00 96.81 358 THR A CA 1
ATOM 2656 C C . THR A 1 358 ? 19.022 -22.045 11.131 1.00 96.81 358 THR A C 1
ATOM 2658 O O . THR A 1 358 ? 18.376 -21.077 10.730 1.00 96.81 358 THR A O 1
ATOM 2661 N N . ALA A 1 359 ? 18.722 -22.727 12.233 1.00 97.06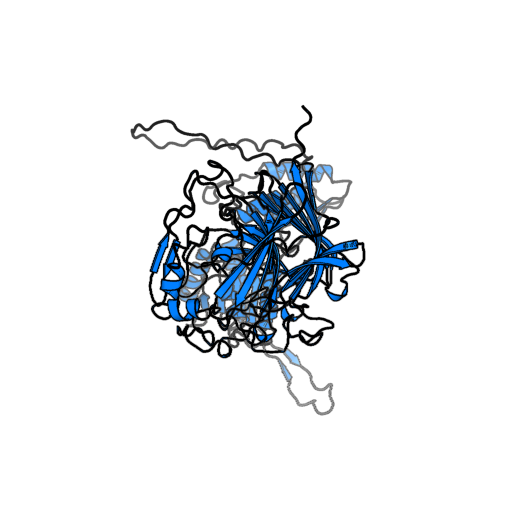 359 ALA A N 1
ATOM 2662 C CA . ALA A 1 359 ? 17.852 -22.197 13.272 1.00 97.06 359 ALA A CA 1
ATOM 2663 C C . ALA A 1 359 ? 18.684 -21.238 14.130 1.00 97.06 359 ALA A C 1
ATOM 2665 O O . ALA A 1 359 ? 19.742 -21.626 14.633 1.00 97.06 359 ALA A O 1
ATOM 2666 N N . SER A 1 360 ? 18.241 -19.990 14.250 1.00 95.12 360 SER A N 1
ATOM 2667 C CA . SER A 1 360 ? 18.919 -18.938 15.007 1.00 95.12 360 SER A CA 1
ATOM 2668 C C . SER A 1 360 ? 17.981 -18.424 16.087 1.00 95.12 360 SER A C 1
ATOM 2670 O O . SER A 1 360 ? 16.856 -18.021 15.799 1.00 95.12 360 SER A O 1
ATOM 2672 N N . LEU A 1 361 ? 18.445 -18.461 17.328 1.00 95.19 361 LEU A N 1
ATOM 2673 C CA . LEU A 1 361 ? 17.720 -18.009 18.504 1.00 95.19 361 LEU A CA 1
ATOM 2674 C C . LEU A 1 361 ? 18.514 -16.898 19.173 1.00 95.19 361 LEU A C 1
ATOM 2676 O O . LEU A 1 361 ? 19.742 -16.982 19.255 1.00 95.19 361 LEU A O 1
ATOM 2680 N N . SER A 1 362 ? 17.815 -15.917 19.724 1.00 93.12 362 SER A N 1
ATOM 2681 C CA . SER A 1 362 ? 18.396 -14.952 20.647 1.00 93.12 362 SER A CA 1
ATOM 2682 C C . SER A 1 362 ? 17.540 -14.824 21.879 1.00 93.12 362 SER A C 1
ATOM 2684 O O . SER A 1 362 ? 16.322 -14.925 21.805 1.00 93.12 362 SER A O 1
ATOM 2686 N N . ALA A 1 363 ? 18.183 -14.598 23.008 1.00 92.44 363 ALA A N 1
ATOM 2687 C CA . ALA A 1 363 ? 17.508 -14.376 24.266 1.00 92.44 363 ALA A CA 1
ATOM 2688 C C . ALA A 1 363 ? 18.250 -13.313 25.059 1.00 92.44 363 ALA A C 1
ATOM 2690 O O . ALA A 1 363 ? 19.456 -13.121 24.863 1.00 92.44 363 ALA A O 1
ATOM 2691 N N . ARG A 1 364 ? 17.548 -12.672 25.985 1.00 90.00 364 ARG A N 1
ATOM 2692 C CA . ARG A 1 364 ? 18.169 -11.827 26.998 1.00 90.00 364 ARG A CA 1
ATOM 2693 C C . ARG A 1 364 ? 18.111 -12.494 28.361 1.00 90.00 364 ARG A C 1
ATOM 2695 O O . ARG A 1 364 ? 17.182 -13.239 28.637 1.00 90.00 364 ARG A O 1
ATOM 2702 N N . ASP A 1 365 ? 19.163 -12.237 29.116 1.00 91.00 365 ASP A N 1
ATOM 2703 C CA . ASP A 1 365 ? 19.207 -12.178 30.573 1.00 91.00 365 ASP A CA 1
ATOM 2704 C C . ASP A 1 365 ? 19.043 -10.682 30.881 1.00 91.00 365 ASP A C 1
ATOM 2706 O O . ASP A 1 365 ? 19.984 -9.902 30.687 1.00 91.00 365 ASP A O 1
ATOM 2710 N N . TRP A 1 366 ? 17.799 -10.248 31.093 1.00 86.00 366 TRP A N 1
ATOM 2711 C CA . TRP A 1 366 ? 17.443 -8.827 31.140 1.00 86.00 366 TRP A CA 1
ATOM 2712 C C . TRP A 1 366 ? 17.772 -8.181 32.485 1.00 86.00 366 TRP A C 1
ATOM 2714 O O . TRP A 1 366 ? 17.968 -6.967 32.505 1.00 86.00 366 TRP A O 1
ATOM 2724 N N . ASP A 1 367 ? 17.856 -8.959 33.569 1.00 85.94 367 ASP A N 1
ATOM 2725 C CA . ASP A 1 367 ? 18.236 -8.473 34.903 1.00 85.94 367 ASP A CA 1
ATOM 2726 C C . ASP A 1 367 ? 19.709 -8.739 35.272 1.00 85.94 367 ASP A C 1
ATOM 2728 O O . ASP A 1 367 ? 20.208 -8.215 36.276 1.00 85.94 367 ASP A O 1
ATOM 2732 N N . LYS A 1 368 ? 20.432 -9.472 34.414 1.00 86.81 368 LYS A N 1
ATOM 2733 C CA . LYS A 1 368 ? 21.864 -9.776 34.521 1.00 86.81 368 LYS A CA 1
ATOM 2734 C C . LYS A 1 368 ? 22.198 -10.664 35.725 1.00 86.81 368 LYS A C 1
ATOM 2736 O O . LYS A 1 368 ? 23.320 -10.596 36.246 1.00 86.81 368 LYS A O 1
ATOM 2741 N N . ASP A 1 369 ? 21.269 -11.515 36.159 1.00 90.38 369 ASP A N 1
ATOM 2742 C CA . ASP A 1 369 ? 21.487 -12.492 37.234 1.00 90.38 369 ASP A CA 1
ATOM 2743 C C . ASP A 1 369 ? 22.306 -13.727 36.788 1.00 90.38 369 ASP A C 1
ATOM 2745 O O . ASP A 1 369 ? 22.696 -14.569 37.610 1.00 90.38 369 ASP A O 1
ATOM 2749 N N . GLY A 1 370 ? 22.626 -13.817 35.491 1.00 87.88 370 GLY A N 1
ATOM 2750 C CA . GLY A 1 370 ? 23.353 -14.922 34.874 1.00 87.88 370 GLY A CA 1
ATOM 2751 C C . GLY A 1 370 ? 22.449 -16.021 34.312 1.00 87.88 370 GLY A C 1
ATOM 2752 O O . GLY A 1 370 ? 22.962 -17.081 33.925 1.00 87.88 370 GLY A O 1
ATOM 2753 N N . ARG A 1 371 ? 21.127 -15.817 34.269 1.00 90.62 371 ARG A N 1
ATOM 2754 C CA . ARG A 1 371 ? 20.134 -16.761 33.751 1.00 90.62 371 ARG A CA 1
ATOM 2755 C C . ARG A 1 371 ? 19.259 -16.088 32.701 1.00 90.62 371 ARG A C 1
ATOM 2757 O O . ARG A 1 371 ? 18.694 -15.030 32.893 1.00 90.62 371 ARG A O 1
ATOM 2764 N N . ILE A 1 372 ? 19.068 -16.782 31.585 1.00 91.44 372 ILE A N 1
ATOM 2765 C CA . ILE A 1 372 ? 18.091 -16.374 30.572 1.00 91.44 372 ILE A CA 1
ATOM 2766 C C . ILE A 1 372 ? 16.687 -16.661 31.124 1.00 91.44 372 ILE A C 1
ATOM 2768 O O . ILE A 1 372 ? 16.374 -17.822 31.403 1.00 91.44 372 ILE A O 1
ATOM 2772 N N . GLU A 1 373 ? 15.829 -15.651 31.257 1.00 83.06 373 GLU A N 1
ATOM 2773 C CA . GLU A 1 373 ? 14.565 -15.774 31.999 1.00 83.06 373 GLU A CA 1
ATOM 2774 C C . GLU A 1 373 ? 13.514 -16.576 31.231 1.00 83.06 373 GLU A C 1
ATOM 2776 O O . GLU A 1 373 ? 12.802 -17.413 31.797 1.00 83.06 373 GLU A O 1
ATOM 2781 N N . LYS A 1 374 ? 13.396 -16.311 29.927 1.00 90.44 374 LYS A N 1
ATOM 2782 C CA . LYS A 1 374 ? 12.375 -16.887 29.041 1.00 90.44 374 LYS A CA 1
ATOM 2783 C C . LYS A 1 374 ? 12.991 -17.235 27.676 1.00 90.44 374 LYS A C 1
ATOM 2785 O O . LYS A 1 374 ? 12.660 -16.607 26.673 1.00 90.44 374 LYS A O 1
ATOM 2790 N N . PRO A 1 375 ? 13.911 -18.222 27.611 1.00 93.56 375 PRO A N 1
ATOM 2791 C CA . PRO A 1 375 ? 14.613 -18.548 26.374 1.00 93.56 375 PRO A CA 1
ATOM 2792 C C . PRO A 1 375 ? 13.622 -19.000 25.291 1.00 93.56 375 PRO A C 1
ATOM 2794 O O . PRO A 1 375 ? 12.793 -19.876 25.559 1.00 93.56 375 PRO A O 1
ATOM 2797 N N . PRO A 1 376 ? 13.714 -18.470 24.059 1.00 95.75 376 PRO A N 1
ATOM 2798 C CA . PRO A 1 376 ? 12.945 -18.997 22.952 1.00 95.75 376 PRO A CA 1
ATOM 2799 C C . PRO A 1 376 ? 13.463 -20.372 22.539 1.00 95.75 376 PRO A C 1
ATOM 2801 O O . PRO A 1 376 ? 14.577 -20.790 22.876 1.00 95.75 376 PRO A O 1
ATOM 2804 N N . SER A 1 377 ? 12.643 -21.083 21.776 1.00 96.56 377 SER A N 1
ATOM 2805 C CA . SER A 1 377 ? 12.961 -22.425 21.305 1.00 96.56 377 SER A CA 1
ATOM 2806 C C . SER A 1 377 ? 12.482 -22.655 19.879 1.00 96.56 377 SER A C 1
ATOM 2808 O O . SER A 1 377 ? 11.472 -22.102 19.444 1.00 96.56 377 SER A O 1
ATOM 2810 N N . ILE A 1 378 ? 13.247 -23.484 19.168 1.00 97.62 378 ILE A N 1
ATOM 2811 C CA . ILE A 1 378 ? 12.851 -24.127 17.920 1.00 97.62 378 ILE A CA 1
ATOM 2812 C C . ILE A 1 378 ? 12.985 -25.630 18.161 1.00 97.62 378 ILE A C 1
ATOM 2814 O O . ILE A 1 378 ? 14.096 -26.130 18.355 1.00 97.62 378 ILE A O 1
ATOM 2818 N N . THR A 1 379 ? 11.861 -26.336 18.196 1.00 96.75 379 THR A N 1
ATOM 2819 C CA . THR A 1 379 ? 11.792 -27.773 18.514 1.00 96.75 379 THR A CA 1
ATOM 2820 C C . THR A 1 379 ? 10.874 -28.495 17.542 1.00 96.75 379 THR A C 1
ATOM 2822 O O . THR A 1 379 ? 10.035 -27.869 16.900 1.00 96.75 379 THR A O 1
ATOM 2825 N N . ASN A 1 380 ? 10.992 -29.819 17.425 1.00 95.81 380 ASN A N 1
ATOM 2826 C CA . ASN A 1 380 ? 9.938 -30.582 16.760 1.00 95.81 380 ASN A CA 1
ATOM 2827 C C . ASN A 1 380 ? 8.678 -30.553 17.623 1.00 95.81 380 ASN A C 1
ATOM 2829 O O . ASN A 1 380 ? 8.748 -30.675 18.846 1.00 95.81 380 ASN A O 1
ATOM 2833 N N . GLY A 1 381 ? 7.539 -30.444 16.961 1.00 94.06 381 GLY A N 1
ATOM 2834 C CA . GLY A 1 381 ? 6.222 -30.605 17.548 1.00 94.06 381 GLY A CA 1
ATOM 2835 C C . GLY A 1 381 ? 5.343 -31.483 16.677 1.00 94.06 381 GLY A C 1
ATOM 2836 O O . GLY A 1 381 ? 5.801 -32.145 15.739 1.00 94.06 381 GLY A O 1
ATOM 2837 N N . THR A 1 382 ? 4.055 -31.496 16.981 1.00 90.56 382 THR A N 1
ATOM 2838 C CA . THR A 1 382 ? 3.060 -32.234 16.203 1.00 90.56 382 THR A CA 1
ATOM 2839 C C . THR A 1 382 ? 1.819 -31.377 16.046 1.00 90.56 382 THR A C 1
ATOM 2841 O O . THR A 1 382 ? 1.290 -30.862 17.026 1.00 90.56 382 THR A O 1
ATOM 2844 N N . ALA A 1 383 ? 1.347 -31.252 14.811 1.00 86.19 383 ALA A N 1
ATOM 2845 C CA . ALA A 1 383 ? 0.100 -30.579 14.476 1.00 86.19 383 ALA A CA 1
ATOM 2846 C C . ALA A 1 383 ? -0.727 -31.460 13.528 1.00 86.19 383 ALA A C 1
ATOM 2848 O O . ALA A 1 383 ? -0.259 -32.499 13.049 1.00 86.19 383 ALA A O 1
ATOM 2849 N N . ALA A 1 384 ? -1.967 -31.058 13.244 1.00 78.75 384 ALA A N 1
ATOM 2850 C CA . ALA A 1 384 ? -2.836 -31.767 12.307 1.00 78.75 384 ALA A CA 1
ATOM 2851 C C . ALA A 1 384 ? -2.143 -31.939 10.937 1.00 78.75 384 ALA A C 1
ATOM 2853 O O . ALA A 1 384 ? -1.945 -30.971 10.214 1.00 78.75 384 ALA A O 1
ATOM 2854 N N . GLY A 1 385 ? -1.753 -33.162 10.570 1.00 73.06 385 GLY A N 1
ATOM 2855 C CA . GLY A 1 385 ? -1.046 -33.434 9.309 1.00 73.06 385 GLY A CA 1
ATOM 2856 C C . GLY A 1 385 ? 0.438 -33.799 9.435 1.00 73.06 385 GLY A C 1
ATOM 2857 O O . GLY A 1 385 ? 1.042 -34.125 8.415 1.00 73.06 385 GLY A O 1
ATOM 2858 N N . GLY A 1 386 ? 1.015 -33.831 10.644 1.00 85.69 386 GLY A N 1
ATOM 2859 C CA . GLY A 1 386 ? 2.315 -34.466 10.891 1.00 85.69 386 GLY A CA 1
ATOM 2860 C C . GLY A 1 386 ? 3.264 -33.676 11.791 1.00 85.69 386 GLY A C 1
ATOM 2861 O O . GLY A 1 386 ? 2.850 -32.882 12.639 1.00 85.69 386 GLY A O 1
ATOM 2862 N N . THR A 1 387 ? 4.559 -33.944 11.618 1.00 93.75 387 THR A N 1
ATOM 2863 C CA . THR A 1 387 ? 5.633 -33.263 12.344 1.00 93.75 387 THR A CA 1
ATOM 2864 C C . THR A 1 387 ? 5.766 -31.819 11.873 1.00 93.75 387 THR A C 1
ATOM 2866 O O . THR A 1 387 ? 5.693 -31.539 10.679 1.00 93.75 387 THR A O 1
ATOM 2869 N N . VAL A 1 388 ? 5.988 -30.909 12.817 1.00 96.19 388 VAL A N 1
ATOM 2870 C CA . VAL A 1 388 ? 6.226 -29.485 12.552 1.00 96.19 388 VAL A CA 1
ATOM 2871 C C . VAL A 1 388 ? 7.487 -29.015 13.265 1.00 96.19 388 VAL A C 1
ATOM 2873 O O . VAL A 1 388 ? 7.885 -29.605 14.271 1.00 96.19 388 VAL A O 1
ATOM 2876 N N . ALA A 1 389 ? 8.096 -27.934 12.785 1.00 97.56 389 ALA A N 1
ATOM 2877 C CA . ALA A 1 389 ? 8.968 -27.114 13.618 1.00 97.56 389 ALA A CA 1
ATOM 2878 C C . ALA A 1 389 ? 8.112 -26.104 14.385 1.00 97.56 389 ALA A C 1
ATOM 2880 O O . ALA A 1 389 ? 7.406 -25.309 13.770 1.00 97.56 389 ALA A O 1
ATOM 2881 N N . GLU A 1 390 ? 8.182 -26.125 15.711 1.00 97.19 390 GLU A N 1
ATOM 2882 C CA . GLU A 1 390 ? 7.547 -25.144 16.587 1.00 97.19 390 GLU A CA 1
ATOM 2883 C C . GLU A 1 390 ? 8.553 -24.064 16.972 1.00 97.19 390 GLU A C 1
ATOM 2885 O O . GLU A 1 390 ? 9.579 -24.355 17.586 1.00 97.19 390 GLU A O 1
ATOM 2890 N N . LEU A 1 391 ? 8.234 -22.817 16.637 1.00 97.25 391 LEU A N 1
ATOM 2891 C CA . LEU A 1 391 ? 8.900 -21.618 17.128 1.00 97.25 391 LEU A CA 1
ATOM 2892 C C . LEU A 1 391 ? 8.108 -21.131 18.335 1.00 97.25 391 LEU A C 1
ATOM 2894 O O . LEU A 1 391 ? 6.918 -20.840 18.218 1.00 97.25 391 LEU A O 1
ATOM 2898 N N . LYS A 1 392 ? 8.762 -21.013 19.487 1.00 95.94 392 LYS A N 1
ATOM 2899 C CA . LYS A 1 392 ? 8.165 -20.440 20.696 1.00 95.94 392 LYS A CA 1
ATOM 2900 C C . LYS A 1 392 ? 9.052 -19.325 21.209 1.00 95.94 392 LYS A C 1
ATOM 2902 O O . LYS A 1 392 ? 10.192 -19.580 21.594 1.00 95.94 392 LYS A O 1
ATOM 2907 N N . VAL A 1 393 ? 8.504 -18.118 21.239 1.00 94.81 393 VAL A N 1
ATOM 2908 C CA . VAL A 1 393 ? 9.100 -16.922 21.829 1.00 94.81 393 VAL A CA 1
ATOM 2909 C C . VAL A 1 393 ? 8.224 -16.526 23.020 1.00 94.81 393 VAL A C 1
ATOM 2911 O O . VAL A 1 393 ? 7.239 -15.811 22.863 1.00 94.81 393 VAL A O 1
ATOM 2914 N N . PRO A 1 394 ? 8.502 -17.067 24.217 1.00 91.88 394 PRO A N 1
ATOM 2915 C CA . PRO A 1 394 ? 7.631 -16.900 25.384 1.00 91.88 394 PRO A CA 1
ATOM 2916 C C . PRO A 1 394 ? 7.594 -15.467 25.928 1.00 91.88 394 PRO A C 1
ATOM 2918 O O . PRO A 1 394 ? 6.731 -15.151 26.747 1.00 91.88 394 PRO A O 1
ATOM 2921 N N . ASP A 1 395 ? 8.537 -14.621 25.517 1.00 89.81 395 ASP A N 1
ATOM 2922 C CA . ASP A 1 395 ? 8.623 -13.239 25.952 1.00 89.81 395 ASP A CA 1
ATOM 2923 C C . ASP A 1 395 ? 9.262 -12.349 24.883 1.00 89.81 395 ASP A C 1
ATOM 2925 O O . ASP A 1 395 ? 10.092 -12.821 24.111 1.00 89.81 395 ASP A O 1
ATOM 2929 N N . HIS A 1 396 ? 8.940 -11.055 24.912 1.00 87.88 396 HIS A N 1
ATOM 2930 C CA . HIS A 1 396 ? 9.520 -10.027 24.049 1.00 87.88 396 HIS A CA 1
ATOM 2931 C C . HIS A 1 396 ? 11.045 -9.942 24.146 1.00 87.88 396 HIS A C 1
ATOM 2933 O O . HIS A 1 396 ? 11.682 -9.392 23.268 1.00 87.88 396 HIS A O 1
ATOM 2939 N N . THR A 1 397 ? 11.673 -10.520 25.166 1.00 89.31 397 THR A N 1
ATOM 2940 C CA . THR A 1 397 ? 13.131 -10.609 25.312 1.00 89.31 397 THR A CA 1
ATOM 2941 C C . THR A 1 397 ? 13.774 -11.749 24.512 1.00 89.31 397 THR A C 1
ATOM 2943 O O . THR A 1 397 ? 14.961 -12.030 24.701 1.00 89.31 397 THR A O 1
ATOM 2946 N N . GLY A 1 398 ? 13.027 -12.413 23.627 1.00 91.00 398 GLY A N 1
ATOM 2947 C CA . GLY A 1 398 ? 13.508 -13.487 22.763 1.00 91.00 398 GLY A CA 1
ATOM 2948 C C . GLY A 1 398 ? 13.288 -13.210 21.276 1.00 91.00 398 GLY A C 1
ATOM 2949 O O . GLY A 1 398 ? 12.529 -12.333 20.897 1.00 91.00 398 GLY A O 1
ATOM 2950 N N . GLY A 1 399 ? 13.953 -13.992 20.432 1.00 93.31 399 GLY A N 1
ATOM 2951 C CA . GLY A 1 399 ? 13.718 -14.031 18.993 1.00 93.31 399 GLY A CA 1
ATOM 2952 C C . GLY A 1 399 ? 14.107 -15.392 18.421 1.00 93.31 399 GLY A C 1
ATOM 2953 O O . GLY A 1 399 ? 14.997 -16.073 18.947 1.00 93.31 399 GLY A O 1
ATOM 2954 N N . ALA A 1 400 ? 13.425 -15.821 17.364 1.00 95.44 400 ALA A N 1
ATOM 2955 C CA . ALA A 1 400 ? 13.575 -17.148 16.782 1.00 95.44 400 ALA A CA 1
ATOM 2956 C C . ALA A 1 400 ? 13.317 -17.125 15.276 1.00 95.44 400 ALA A C 1
ATOM 2958 O O . ALA A 1 400 ? 12.193 -16.879 14.842 1.00 95.44 400 ALA A O 1
ATOM 2959 N N . VAL A 1 401 ? 14.336 -17.454 14.478 1.00 95.88 401 VAL A N 1
ATOM 2960 C CA . VAL A 1 401 ? 14.212 -17.504 13.016 1.00 95.88 401 VAL A CA 1
ATOM 2961 C C . VAL A 1 401 ? 14.842 -18.731 12.384 1.00 95.88 401 VAL A C 1
ATOM 2963 O O . VAL A 1 401 ? 15.849 -19.268 12.853 1.00 95.88 401 VAL A O 1
ATOM 2966 N N . PHE A 1 402 ? 14.291 -19.104 11.235 1.00 97.38 402 PHE A N 1
ATOM 2967 C CA . PHE A 1 402 ? 14.981 -19.882 10.221 1.00 97.38 402 PHE A CA 1
ATOM 2968 C C . PHE A 1 402 ? 15.586 -18.965 9.163 1.00 97.38 402 PHE A C 1
ATOM 2970 O O . PHE A 1 402 ? 14.967 -18.002 8.709 1.00 97.38 402 PHE A O 1
ATOM 2977 N N . ARG A 1 403 ? 16.798 -19.314 8.740 1.00 95.38 403 ARG A N 1
ATOM 2978 C CA . ARG A 1 403 ? 17.533 -18.658 7.657 1.00 95.38 403 ARG A CA 1
ATOM 2979 C C . ARG A 1 403 ? 18.337 -19.683 6.862 1.00 95.38 403 ARG A C 1
ATOM 2981 O O . ARG A 1 403 ? 18.598 -20.776 7.385 1.00 95.38 403 ARG A O 1
ATOM 2988 N N . PRO A 1 404 ? 18.822 -19.358 5.656 1.00 96.31 404 PRO A N 1
ATOM 2989 C CA . PRO A 1 404 ? 19.756 -20.240 4.988 1.00 96.31 404 PRO A CA 1
ATOM 2990 C C . PRO A 1 404 ? 21.131 -20.202 5.684 1.00 96.31 404 PRO A C 1
ATOM 2992 O O . PRO A 1 404 ? 21.542 -19.214 6.300 1.00 96.31 404 PRO A O 1
ATOM 2995 N N . THR A 1 405 ? 21.862 -21.313 5.604 1.00 95.44 405 THR A N 1
ATOM 2996 C CA . THR A 1 405 ? 23.247 -21.422 6.093 1.00 95.44 405 THR A CA 1
ATOM 2997 C C . THR A 1 405 ? 24.240 -20.699 5.183 1.00 95.44 405 THR A C 1
ATOM 2999 O O . THR A 1 405 ? 25.301 -20.289 5.650 1.00 95.44 405 THR A O 1
ATOM 3002 N N . LYS A 1 406 ? 23.912 -20.563 3.895 1.00 93.00 406 LYS A N 1
ATOM 3003 C CA . LYS A 1 406 ? 24.705 -19.872 2.870 1.00 93.00 406 LYS A CA 1
ATOM 3004 C C . LYS A 1 406 ? 23.811 -18.880 2.127 1.00 93.00 406 LYS A C 1
ATOM 3006 O O . LYS A 1 406 ? 22.600 -19.062 2.121 1.00 93.00 406 LYS A O 1
ATOM 3011 N N . ALA A 1 407 ? 24.408 -17.885 1.474 1.00 90.44 407 ALA A N 1
ATOM 3012 C CA . ALA A 1 407 ? 23.674 -16.998 0.573 1.00 90.44 407 ALA A CA 1
ATOM 3013 C C . ALA A 1 407 ? 22.894 -17.800 -0.485 1.00 90.44 407 ALA A C 1
ATOM 3015 O O . ALA A 1 407 ? 23.350 -18.857 -0.939 1.00 90.44 407 ALA A O 1
ATOM 3016 N N . LEU A 1 408 ? 21.722 -17.293 -0.859 1.00 95.31 408 LEU A N 1
ATOM 3017 C CA . LEU A 1 408 ? 20.889 -17.884 -1.900 1.00 95.31 408 LEU A CA 1
ATOM 3018 C C . LEU A 1 408 ? 21.563 -17.755 -3.279 1.00 95.31 408 LEU A C 1
ATOM 3020 O O . LEU A 1 408 ? 22.355 -16.835 -3.492 1.00 95.31 408 LEU A O 1
ATOM 3024 N N . PRO A 1 409 ? 21.285 -18.681 -4.218 1.00 94.38 409 PRO A N 1
ATOM 3025 C CA . PRO A 1 409 ? 21.765 -18.556 -5.594 1.00 94.38 409 PRO A CA 1
ATOM 3026 C C . PRO A 1 409 ? 21.124 -17.346 -6.292 1.00 94.38 409 PRO A C 1
ATOM 3028 O O . PRO A 1 409 ? 20.134 -16.809 -5.814 1.00 94.38 409 PRO A O 1
ATOM 3031 N N . ASP A 1 410 ? 21.620 -16.956 -7.469 1.00 93.69 410 ASP A N 1
ATOM 3032 C CA . ASP A 1 410 ? 21.080 -15.798 -8.202 1.00 93.69 410 ASP A CA 1
ATOM 3033 C C . ASP A 1 410 ? 19.588 -15.917 -8.545 1.00 93.69 410 ASP A C 1
ATOM 3035 O O . ASP A 1 410 ? 18.898 -14.918 -8.693 1.00 93.69 410 ASP A O 1
ATOM 3039 N N . GLN A 1 411 ? 19.080 -17.131 -8.740 1.00 95.62 411 GLN A N 1
ATOM 3040 C CA . GLN A 1 411 ? 17.667 -17.362 -9.021 1.00 95.62 411 GLN A CA 1
ATOM 3041 C C . GLN A 1 411 ? 17.164 -18.494 -8.147 1.00 95.62 411 GLN A C 1
ATOM 3043 O O . GLN A 1 411 ? 17.765 -19.574 -8.104 1.00 95.62 411 GLN A O 1
ATOM 3048 N N . TYR A 1 412 ? 16.052 -18.253 -7.468 1.00 97.38 412 TYR A N 1
ATOM 3049 C CA . TYR A 1 412 ? 15.482 -19.189 -6.515 1.00 97.38 412 TYR A CA 1
ATOM 3050 C C . TYR A 1 412 ? 13.982 -18.985 -6.358 1.00 97.38 412 TYR A C 1
ATOM 3052 O O . TYR A 1 412 ? 13.450 -17.910 -6.618 1.00 97.38 412 TYR A O 1
ATOM 3060 N N . ARG A 1 413 ? 13.324 -20.014 -5.829 1.00 97.75 413 ARG A N 1
ATOM 3061 C CA . ARG A 1 413 ? 12.046 -19.883 -5.131 1.00 97.75 413 ARG A CA 1
ATOM 3062 C C . ARG A 1 413 ? 12.200 -20.491 -3.746 1.00 97.75 413 ARG A C 1
ATOM 3064 O O . ARG A 1 413 ? 12.612 -21.644 -3.635 1.00 97.75 413 ARG A O 1
ATOM 3071 N N . ILE A 1 414 ? 11.887 -19.724 -2.712 1.00 98.19 414 ILE A N 1
ATOM 3072 C CA . ILE A 1 414 ? 11.710 -20.223 -1.347 1.00 98.19 414 ILE A CA 1
ATOM 3073 C C . ILE A 1 414 ? 10.219 -20.312 -1.094 1.00 98.19 414 ILE A C 1
ATOM 3075 O O . ILE A 1 414 ? 9.488 -19.387 -1.431 1.00 98.19 414 ILE A O 1
ATOM 3079 N N . GLU A 1 415 ? 9.780 -21.422 -0.522 1.00 97.69 415 GLU A N 1
ATOM 3080 C CA . GLU A 1 415 ? 8.389 -21.669 -0.166 1.00 97.69 415 GLU A CA 1
ATOM 3081 C C . GLU A 1 415 ? 8.347 -22.385 1.175 1.00 97.69 415 GLU A C 1
ATOM 3083 O O . GLU A 1 415 ? 9.153 -23.283 1.424 1.00 97.69 415 GLU A O 1
ATOM 3088 N N . TYR A 1 416 ? 7.411 -22.012 2.033 1.00 97.69 416 TYR A N 1
ATOM 3089 C CA . TYR A 1 416 ? 7.149 -22.754 3.254 1.00 97.69 416 TYR A CA 1
ATOM 3090 C C . TYR A 1 416 ? 5.665 -22.698 3.598 1.00 97.69 416 TYR A C 1
ATOM 3092 O O . TYR A 1 416 ? 4.917 -21.858 3.087 1.00 97.69 416 TYR A O 1
ATOM 3100 N N . LYS A 1 417 ? 5.256 -23.593 4.490 1.00 96.50 417 LYS A N 1
ATOM 3101 C CA . LYS A 1 417 ? 3.891 -23.645 5.002 1.00 96.50 417 LYS A CA 1
ATOM 3102 C C . LYS A 1 417 ? 3.833 -23.304 6.482 1.00 96.50 417 LYS A C 1
ATOM 3104 O O . LYS A 1 417 ? 4.508 -23.937 7.296 1.00 96.50 417 LYS A O 1
ATOM 3109 N N . LEU A 1 418 ? 2.998 -22.328 6.809 1.00 96.50 418 LEU A N 1
ATOM 3110 C CA . LEU A 1 418 ? 2.643 -21.920 8.159 1.00 96.50 418 LEU A CA 1
ATOM 3111 C C . LEU A 1 418 ? 1.404 -22.696 8.613 1.00 96.50 418 LEU A C 1
ATOM 3113 O O . LEU A 1 418 ? 0.383 -22.700 7.923 1.00 96.50 418 LEU A O 1
ATOM 3117 N N . LYS A 1 419 ? 1.505 -23.335 9.777 1.00 95.12 419 LYS A N 1
ATOM 3118 C CA . LYS A 1 419 ? 0.494 -24.248 10.314 1.00 95.12 419 LYS A CA 1
ATOM 3119 C C . LYS A 1 419 ? -0.276 -23.685 11.496 1.00 95.12 419 LYS A C 1
ATOM 3121 O O . LYS A 1 419 ? -1.484 -23.862 11.582 1.00 95.12 419 LYS A O 1
ATOM 3126 N N . THR A 1 420 ? 0.424 -23.029 12.411 1.00 94.06 420 THR A N 1
ATOM 3127 C CA . THR A 1 420 ? -0.183 -22.287 13.517 1.00 94.06 420 THR A CA 1
ATOM 3128 C C . THR A 1 420 ? 0.493 -20.938 13.651 1.00 94.06 420 THR A C 1
ATOM 3130 O O . THR A 1 420 ? 1.681 -20.803 13.347 1.00 94.06 420 THR A O 1
ATOM 3133 N N . LEU A 1 421 ? -0.268 -19.951 14.117 1.00 92.75 421 LEU A N 1
ATOM 3134 C CA . LEU A 1 421 ? 0.216 -18.608 14.382 1.00 92.75 421 LEU A CA 1
ATOM 3135 C C . LEU A 1 421 ? -0.491 -18.034 15.608 1.00 92.75 421 LEU A C 1
ATOM 3137 O O . LEU A 1 421 ? -1.704 -17.832 15.636 1.00 92.75 421 LEU A O 1
ATOM 3141 N N . ASP A 1 422 ? 0.311 -17.728 16.608 1.00 91.19 422 ASP A N 1
ATOM 3142 C CA . ASP A 1 422 ? -0.072 -17.108 17.866 1.00 91.19 422 ASP A CA 1
ATOM 3143 C C . ASP A 1 422 ? 0.899 -15.957 18.161 1.00 91.19 422 ASP A C 1
ATOM 3145 O O . ASP A 1 422 ? 1.560 -15.905 19.194 1.00 91.19 422 ASP A O 1
ATOM 3149 N N . PHE A 1 423 ? 1.042 -15.079 17.167 1.00 90.25 423 PHE A N 1
ATOM 3150 C CA . PHE A 1 423 ? 1.724 -13.793 17.252 1.00 90.25 423 PHE A CA 1
ATOM 3151 C C . PHE A 1 423 ? 0.700 -12.707 16.935 1.00 90.25 423 PHE A C 1
ATOM 3153 O O . PHE A 1 423 ? 0.177 -12.653 15.818 1.00 90.25 423 PHE A O 1
ATOM 3160 N N . GLY A 1 424 ? 0.404 -11.855 17.917 1.00 88.19 424 GLY A N 1
ATOM 3161 C CA . GLY A 1 424 ? -0.539 -10.754 17.755 1.00 88.19 424 GLY A CA 1
ATOM 3162 C C . GLY A 1 424 ? -1.957 -11.149 17.326 1.00 88.19 424 GLY A C 1
ATOM 3163 O O . GLY A 1 424 ? -2.341 -12.321 17.257 1.00 88.19 424 GLY A O 1
ATOM 3164 N N . GLY A 1 425 ? -2.750 -10.131 17.016 1.00 87.81 425 GLY A N 1
ATOM 3165 C CA . GLY A 1 425 ? -4.069 -10.287 16.417 1.00 87.81 425 GLY A CA 1
ATOM 3166 C C . GLY A 1 425 ? -5.220 -10.344 17.413 1.00 87.81 425 GLY A C 1
ATOM 3167 O O . GLY A 1 425 ? -5.035 -10.364 18.626 1.00 87.81 425 GLY A O 1
ATOM 3168 N N . LYS A 1 426 ? -6.434 -10.392 16.873 1.00 88.19 426 LYS A N 1
ATOM 3169 C CA . LYS A 1 426 ? -7.670 -10.718 17.571 1.00 88.19 426 LYS A CA 1
ATOM 3170 C C . LYS A 1 426 ? -7.919 -12.218 17.442 1.00 88.19 426 LYS A C 1
ATOM 3172 O O . LYS A 1 426 ? -7.656 -12.811 16.395 1.00 88.19 426 LYS A O 1
ATOM 3177 N N . ARG A 1 427 ? -8.481 -12.825 18.478 1.00 87.06 427 ARG A N 1
ATOM 3178 C CA . ARG A 1 427 ? -9.132 -14.139 18.413 1.00 87.06 427 ARG A CA 1
ATOM 3179 C C . ARG A 1 427 ? -10.560 -13.950 18.879 1.00 87.06 427 ARG A C 1
ATOM 3181 O O . ARG A 1 427 ? -10.796 -13.261 19.866 1.00 87.06 427 ARG A O 1
ATOM 3188 N N . ASN A 1 428 ? -11.521 -14.493 18.137 1.00 84.38 428 ASN A N 1
ATOM 3189 C CA . ASN A 1 428 ? -12.945 -14.343 18.458 1.00 84.38 428 ASN A CA 1
ATOM 3190 C C . ASN A 1 428 ? -13.367 -12.871 18.693 1.00 84.38 428 ASN A C 1
ATOM 3192 O O . ASN A 1 428 ? -14.168 -12.574 19.574 1.00 84.38 428 ASN A O 1
ATOM 3196 N N . GLY A 1 429 ? -12.793 -11.935 17.924 1.00 86.50 429 GLY A N 1
ATOM 3197 C CA . GLY A 1 429 ? -13.113 -10.502 17.982 1.00 86.50 429 GLY A CA 1
ATOM 3198 C C . GLY A 1 429 ? -12.372 -9.675 19.043 1.00 86.50 429 GLY A C 1
ATOM 3199 O O . GLY A 1 429 ? -12.550 -8.460 19.071 1.00 86.50 429 GLY A O 1
ATOM 3200 N N . THR A 1 430 ? -11.512 -10.278 19.868 1.00 89.50 430 THR A N 1
ATOM 3201 C CA . THR A 1 430 ? -10.795 -9.593 20.958 1.00 89.50 430 THR A CA 1
ATOM 3202 C C . THR A 1 430 ? -9.280 -9.781 20.858 1.00 89.50 430 THR A C 1
ATOM 3204 O O . THR A 1 430 ? -8.812 -10.865 20.525 1.00 89.50 430 THR A O 1
ATOM 3207 N N . ILE A 1 431 ? -8.504 -8.726 21.142 1.00 88.38 431 ILE A N 1
ATOM 3208 C CA . ILE A 1 431 ? -7.038 -8.826 21.303 1.00 88.38 431 ILE A CA 1
ATOM 3209 C C . ILE A 1 431 ? -6.649 -9.455 22.645 1.00 88.38 431 ILE A C 1
ATOM 3211 O O . ILE A 1 431 ? -5.509 -9.874 22.812 1.00 88.38 431 ILE A O 1
ATOM 3215 N N . ASP A 1 432 ? -7.584 -9.507 23.592 1.00 91.56 432 ASP A N 1
ATOM 3216 C CA . ASP A 1 432 ? -7.448 -10.219 24.855 1.00 91.56 432 ASP A CA 1
ATOM 3217 C C . ASP A 1 432 ? -8.021 -11.630 24.685 1.00 91.56 432 ASP A C 1
ATOM 3219 O O . ASP A 1 432 ? -9.237 -11.791 24.566 1.00 91.56 432 ASP A O 1
ATOM 3223 N N . TYR A 1 433 ? -7.149 -12.632 24.607 1.00 90.69 433 TYR A N 1
ATOM 3224 C CA . TYR A 1 433 ? -7.509 -14.033 24.382 1.00 90.69 433 TYR A CA 1
ATOM 3225 C C . TYR A 1 433 ? -6.517 -14.953 25.087 1.00 90.69 433 TYR A C 1
ATOM 3227 O O . TYR A 1 433 ? -5.363 -14.587 25.252 1.00 90.69 433 TYR A O 1
ATOM 3235 N N . ASP A 1 434 ? -6.945 -16.140 25.524 1.00 89.50 434 ASP A N 1
ATOM 3236 C CA . ASP A 1 434 ? -6.066 -17.178 26.095 1.00 89.50 434 ASP A CA 1
ATOM 3237 C C . ASP A 1 434 ? -5.071 -16.674 27.164 1.00 89.50 434 ASP A C 1
ATOM 3239 O O . ASP A 1 434 ? -3.911 -17.081 27.218 1.00 89.50 434 ASP A O 1
ATOM 3243 N N . ASN A 1 435 ? -5.534 -15.763 28.032 1.00 90.12 435 ASN A N 1
ATOM 3244 C CA . ASN A 1 435 ? -4.723 -15.075 29.048 1.00 90.12 435 ASN A CA 1
ATOM 3245 C C . ASN A 1 435 ? -3.547 -14.253 28.473 1.00 90.12 435 ASN A C 1
ATOM 3247 O O . ASN A 1 435 ? -2.499 -14.081 29.105 1.00 90.12 435 ASN A O 1
ATOM 3251 N N . ARG A 1 436 ? -3.735 -13.726 27.265 1.00 90.31 436 ARG A N 1
ATOM 3252 C CA . ARG A 1 436 ? -2.798 -12.889 26.522 1.00 90.31 436 ARG A CA 1
ATOM 3253 C C . ARG A 1 436 ? -3.456 -11.601 26.054 1.00 90.31 436 ARG A C 1
ATOM 3255 O O . ARG A 1 436 ? -4.672 -11.533 25.943 1.00 90.31 436 ARG A O 1
ATOM 3262 N N . VAL A 1 437 ? -2.641 -10.592 25.765 1.00 90.75 437 VAL A N 1
ATOM 3263 C CA . VAL A 1 437 ? -3.049 -9.333 25.128 1.00 90.75 437 VAL A CA 1
ATOM 3264 C C . VAL A 1 437 ? -2.192 -9.142 23.887 1.00 90.75 437 VAL A C 1
ATOM 3266 O O . VAL A 1 437 ? -0.971 -9.044 23.986 1.00 90.75 437 VAL A O 1
ATOM 3269 N N . ASN A 1 438 ? -2.824 -9.146 22.714 1.00 88.62 438 ASN A N 1
ATOM 3270 C CA . ASN A 1 438 ? -2.169 -9.068 21.409 1.00 88.62 438 ASN A CA 1
ATOM 3271 C C . ASN A 1 438 ? -0.992 -10.063 21.296 1.00 88.62 438 ASN A C 1
ATOM 3273 O O . ASN A 1 438 ? 0.116 -9.691 20.921 1.00 88.62 438 ASN A O 1
ATOM 3277 N N . GLY A 1 439 ? -1.204 -11.325 21.686 1.00 88.62 439 GLY A N 1
ATOM 3278 C CA . GLY A 1 439 ? -0.195 -12.397 21.659 1.00 88.62 439 GLY A CA 1
ATOM 3279 C C . GLY A 1 439 ? 0.774 -12.448 22.851 1.00 88.62 439 GLY A C 1
ATOM 3280 O O . GLY A 1 439 ? 1.392 -13.490 23.072 1.00 88.62 439 GLY A O 1
ATOM 3281 N N . TYR A 1 440 ? 0.870 -11.397 23.670 1.00 91.50 440 TYR A N 1
ATOM 3282 C CA . TYR A 1 440 ? 1.743 -11.366 24.853 1.00 91.50 440 TYR A CA 1
ATOM 3283 C C . TYR A 1 440 ? 1.088 -11.936 26.100 1.00 91.50 440 TYR A C 1
ATOM 3285 O O . TYR A 1 440 ? -0.089 -11.691 26.334 1.00 91.50 440 TYR A O 1
ATOM 3293 N N . SER A 1 441 ? 1.858 -12.579 26.983 1.00 89.81 441 SER A N 1
ATOM 3294 C CA . SER A 1 441 ? 1.361 -12.912 28.325 1.00 89.81 441 SER A CA 1
ATOM 3295 C C . SER A 1 441 ? 0.987 -11.659 29.127 1.00 89.81 441 SER A C 1
ATOM 3297 O O . SER A 1 441 ? 1.646 -10.618 29.036 1.00 89.81 441 SER A O 1
ATOM 3299 N N . LYS A 1 442 ? -0.024 -11.785 29.992 1.00 90.19 442 LYS A N 1
ATOM 3300 C CA . LYS A 1 442 ? -0.404 -10.724 30.942 1.00 90.19 442 LYS A CA 1
ATOM 3301 C C . LYS A 1 442 ? 0.580 -10.555 32.106 1.00 90.19 442 LYS A C 1
ATOM 3303 O O . LYS A 1 442 ? 0.649 -9.481 32.692 1.00 90.19 442 LYS A O 1
ATOM 3308 N N . ASP A 1 443 ? 1.371 -11.580 32.406 1.00 88.56 443 ASP A N 1
ATOM 3309 C CA . ASP A 1 443 ? 2.310 -11.556 33.530 1.00 88.56 443 ASP A CA 1
ATOM 3310 C C . ASP A 1 443 ? 3.547 -10.691 33.251 1.00 88.56 443 ASP A C 1
ATOM 3312 O O . ASP A 1 443 ? 4.104 -10.735 32.151 1.00 88.56 443 ASP A O 1
ATOM 3316 N N . GLY A 1 444 ? 4.022 -9.979 34.277 1.00 87.75 444 GLY A N 1
ATOM 3317 C CA . GLY A 1 444 ? 5.240 -9.163 34.229 1.00 87.75 444 GLY A CA 1
ATOM 3318 C C . GLY A 1 444 ? 5.091 -7.849 33.453 1.00 87.75 444 GLY A C 1
ATOM 3319 O O . GLY A 1 444 ? 4.024 -7.533 32.919 1.00 87.75 444 GLY A O 1
ATOM 3320 N N . CYS A 1 445 ? 6.173 -7.070 33.406 1.00 87.69 445 CYS A N 1
ATOM 3321 C CA . CYS A 1 445 ? 6.283 -5.914 32.519 1.00 87.69 445 CYS A CA 1
ATOM 3322 C C . CYS A 1 445 ? 6.847 -6.370 31.165 1.00 87.69 445 CYS A C 1
ATOM 3324 O O . CYS A 1 445 ? 7.732 -7.227 31.111 1.00 87.69 445 CYS A O 1
ATOM 3326 N N . LYS A 1 446 ? 6.284 -5.856 30.069 1.00 89.00 446 LYS A N 1
ATOM 3327 C CA . LYS A 1 446 ? 6.677 -6.208 28.702 1.00 89.00 446 LYS A CA 1
ATOM 3328 C C . LYS A 1 446 ? 7.028 -4.924 27.985 1.00 89.00 446 LYS A C 1
ATOM 3330 O O . LYS A 1 446 ? 6.115 -4.165 27.707 1.00 89.00 446 LYS A O 1
ATOM 3335 N N . THR A 1 447 ? 8.298 -4.637 27.732 1.00 86.75 447 THR A N 1
ATOM 3336 C CA . THR A 1 447 ? 8.700 -3.282 27.332 1.00 86.75 447 THR A CA 1
ATOM 3337 C C . THR A 1 447 ? 9.628 -3.282 26.135 1.00 86.75 447 THR A C 1
ATOM 3339 O O . THR A 1 447 ? 10.349 -4.238 25.879 1.00 86.75 447 THR A O 1
ATOM 3342 N N . GLN A 1 448 ? 9.674 -2.180 25.395 1.00 82.81 448 GLN A N 1
ATOM 3343 C CA . GLN A 1 448 ? 10.574 -2.088 24.241 1.00 82.81 448 GLN A CA 1
ATOM 3344 C C . GLN A 1 448 ? 12.054 -1.896 24.622 1.00 82.81 448 GLN A C 1
ATOM 3346 O O . GLN A 1 448 ? 12.893 -1.725 23.738 1.00 82.81 448 GLN A O 1
ATOM 3351 N N . HIS A 1 449 ? 12.401 -1.938 25.914 1.00 82.69 449 HIS A N 1
ATOM 3352 C CA . HIS A 1 449 ? 13.710 -1.561 26.444 1.00 82.69 449 HIS A CA 1
ATOM 3353 C C . HIS A 1 449 ? 14.913 -2.178 25.694 1.00 82.69 449 HIS A C 1
ATOM 3355 O O . HIS A 1 449 ? 14.919 -3.375 25.370 1.00 82.69 449 HIS A O 1
ATOM 3361 N N . PRO A 1 450 ? 16.000 -1.413 25.487 1.00 75.56 450 PRO A N 1
ATOM 3362 C CA . PRO A 1 450 ? 16.115 0.052 25.558 1.00 75.56 450 PRO A CA 1
ATOM 3363 C C . PRO A 1 450 ? 15.709 0.780 24.255 1.00 75.56 450 PRO A C 1
ATOM 3365 O O . PRO A 1 450 ? 16.190 1.878 23.987 1.00 75.56 450 PRO A O 1
ATOM 3368 N N . TRP A 1 451 ? 14.889 0.182 23.393 1.00 75.31 451 TRP A N 1
ATOM 3369 C CA . TRP A 1 451 ? 14.671 0.625 22.010 1.00 75.31 451 TRP A CA 1
ATOM 3370 C C . TRP A 1 451 ? 13.288 1.251 21.845 1.00 75.31 451 TRP A C 1
ATOM 3372 O O . TRP A 1 451 ? 12.324 0.556 21.547 1.00 75.31 451 TRP A O 1
ATOM 3382 N N . GLY A 1 452 ? 13.172 2.560 22.053 1.00 63.91 452 GLY A N 1
ATOM 3383 C CA . GLY A 1 452 ? 11.897 3.252 21.854 1.00 63.91 452 GLY A CA 1
ATOM 3384 C C . GLY A 1 452 ? 11.542 3.436 20.375 1.00 63.91 452 GLY A C 1
ATOM 3385 O O . GLY A 1 452 ? 12.414 3.664 19.535 1.00 63.91 452 GLY A O 1
ATOM 3386 N N . GLU A 1 453 ? 10.250 3.434 20.048 1.00 59.03 453 GLU A N 1
ATOM 3387 C CA . GLU A 1 453 ? 9.750 3.887 18.744 1.00 59.03 453 GLU A CA 1
ATOM 3388 C C . GLU A 1 453 ? 9.677 5.428 18.653 1.00 59.03 453 GLU A C 1
ATOM 3390 O O . GLU A 1 453 ? 8.615 6.036 18.527 1.00 59.03 453 GLU A O 1
ATOM 3395 N N . GLY A 1 454 ? 10.846 6.077 18.665 1.00 55.66 454 GLY A N 1
ATOM 3396 C CA . GLY A 1 454 ? 11.004 7.502 18.343 1.00 55.66 454 GLY A CA 1
ATOM 3397 C C . GLY A 1 454 ? 11.104 8.421 19.561 1.00 55.66 454 GLY A C 1
ATOM 3398 O O . GLY A 1 454 ? 10.599 8.099 20.634 1.00 55.66 454 GLY A O 1
ATOM 3399 N N . SER A 1 455 ? 11.760 9.577 19.372 1.00 53.16 455 SER A N 1
ATOM 3400 C CA . SER A 1 455 ? 12.397 10.459 20.381 1.00 53.16 455 SER A CA 1
ATOM 3401 C C . SER A 1 455 ? 11.529 11.038 21.513 1.00 53.16 455 SER A C 1
ATOM 3403 O O . SER A 1 455 ? 12.044 11.825 22.299 1.00 53.16 455 SER A O 1
ATOM 3405 N N . ASN A 1 456 ? 10.234 10.715 21.562 1.00 56.53 456 ASN A N 1
ATOM 3406 C CA . ASN A 1 456 ? 9.265 11.222 22.544 1.00 56.53 456 ASN A CA 1
ATOM 3407 C C . ASN A 1 456 ? 8.433 10.090 23.183 1.00 56.53 456 ASN A C 1
ATOM 3409 O O . ASN A 1 456 ? 7.360 10.342 23.730 1.00 56.53 456 ASN A O 1
ATOM 3413 N N . SER A 1 457 ? 8.857 8.834 23.031 1.00 60.00 457 SER A N 1
ATOM 3414 C CA . SER A 1 457 ? 8.161 7.696 23.642 1.00 60.00 457 SER A CA 1
ATOM 3415 C C . SER A 1 457 ? 8.515 7.618 25.133 1.00 60.00 457 SER A C 1
ATOM 3417 O O . SER A 1 457 ? 9.659 7.912 25.482 1.00 60.00 457 SER A O 1
ATOM 3419 N N . PRO A 1 458 ? 7.598 7.214 26.032 1.00 55.69 458 PRO A N 1
ATOM 3420 C CA . PRO A 1 458 ? 7.918 7.009 27.448 1.00 55.69 458 PRO A CA 1
ATOM 3421 C C . PRO A 1 458 ? 9.123 6.068 27.638 1.00 55.69 458 PRO A C 1
ATOM 3423 O O . PRO A 1 458 ? 9.167 4.980 27.064 1.00 55.69 458 PRO A O 1
ATOM 3426 N N . GLY A 1 459 ? 10.128 6.505 28.405 1.00 58.97 459 GLY A N 1
ATOM 3427 C CA . GLY A 1 459 ? 11.422 5.814 28.546 1.00 58.97 459 GLY A CA 1
ATOM 3428 C C . GLY A 1 459 ? 12.451 6.129 27.444 1.00 58.97 459 GLY A C 1
ATOM 3429 O O . GLY A 1 459 ? 13.621 5.798 27.584 1.00 58.97 459 GLY A O 1
ATOM 3430 N N . TRP A 1 460 ? 12.054 6.828 26.376 1.00 62.12 460 TRP A N 1
ATOM 3431 C CA . TRP A 1 460 ? 12.909 7.299 25.280 1.00 62.12 460 TRP A CA 1
ATOM 3432 C C . TRP A 1 460 ? 12.827 8.829 25.108 1.00 62.12 460 TRP A C 1
ATOM 3434 O O . TRP A 1 460 ? 12.708 9.346 24.001 1.00 62.12 460 TRP A O 1
ATOM 3444 N N . GLU A 1 461 ? 12.936 9.571 26.215 1.00 61.84 461 GLU A N 1
ATOM 3445 C CA . GLU A 1 461 ? 13.218 11.022 26.225 1.00 61.84 461 GLU A CA 1
ATOM 3446 C C . GLU A 1 461 ? 14.733 11.296 26.347 1.00 61.84 461 GLU A C 1
ATOM 3448 O O . GLU A 1 461 ? 15.176 12.270 26.952 1.00 61.84 461 GLU A O 1
ATOM 3453 N N . GLY A 1 462 ? 15.555 10.395 25.794 1.00 61.41 462 GLY A N 1
ATOM 3454 C CA . GLY A 1 462 ? 17.017 10.457 25.880 1.00 61.41 462 GLY A CA 1
ATOM 3455 C C . GLY A 1 462 ? 17.622 9.864 27.159 1.00 61.41 462 GLY A C 1
ATOM 3456 O O . GLY A 1 462 ? 18.834 9.969 27.341 1.00 61.41 462 GLY A O 1
ATOM 3457 N N . ASP A 1 463 ? 16.824 9.214 28.015 1.00 69.31 463 ASP A N 1
ATOM 3458 C CA . ASP A 1 463 ? 17.310 8.528 29.217 1.00 69.31 463 ASP A CA 1
ATOM 3459 C C . ASP A 1 463 ? 17.210 7.002 29.100 1.00 69.31 463 ASP A C 1
ATOM 3461 O O . ASP A 1 463 ? 16.237 6.361 29.487 1.00 69.31 463 ASP A O 1
ATOM 3465 N N . ALA A 1 464 ? 18.292 6.410 28.607 1.00 73.06 464 ALA A N 1
ATOM 3466 C CA . ALA A 1 464 ? 18.432 4.967 28.478 1.00 73.06 464 ALA A CA 1
ATOM 3467 C C . ALA A 1 464 ? 18.580 4.222 29.822 1.00 73.06 464 ALA A C 1
ATOM 3469 O O . ALA A 1 464 ? 18.610 2.990 29.843 1.00 73.06 464 ALA A O 1
ATOM 3470 N N . SER A 1 465 ? 18.753 4.961 30.923 1.00 72.00 465 SER A N 1
ATOM 3471 C CA . SER A 1 465 ? 18.983 4.422 32.264 1.00 72.00 465 SER A CA 1
ATOM 3472 C C . SER A 1 465 ? 17.703 4.235 33.079 1.00 72.00 465 SER A C 1
ATOM 3474 O O . SER A 1 465 ? 17.766 3.667 34.170 1.00 72.00 465 SER A O 1
ATOM 3476 N N . ALA A 1 466 ? 16.551 4.654 32.540 1.00 78.62 466 ALA A N 1
ATOM 3477 C CA . ALA A 1 466 ? 15.250 4.429 33.155 1.00 78.62 466 ALA A CA 1
ATOM 3478 C C . ALA A 1 466 ? 15.044 2.937 33.499 1.00 78.62 466 ALA A C 1
ATOM 3480 O O . ALA A 1 466 ? 15.401 2.068 32.687 1.00 78.62 466 ALA A O 1
ATOM 3481 N N . PRO A 1 467 ? 14.466 2.616 34.675 1.00 81.56 467 PRO A N 1
ATOM 3482 C CA . PRO A 1 467 ? 14.184 1.243 35.076 1.00 81.56 467 PRO A CA 1
ATOM 3483 C C . PRO A 1 467 ? 13.403 0.482 34.007 1.00 81.56 467 PRO A C 1
ATOM 3485 O O . PRO A 1 467 ? 12.445 0.997 33.446 1.00 81.56 467 PRO A O 1
ATOM 3488 N N . TYR A 1 468 ? 13.773 -0.776 33.764 1.00 82.75 468 TYR A N 1
ATOM 3489 C CA . TYR A 1 468 ? 13.238 -1.613 32.684 1.00 82.75 468 TYR A CA 1
ATOM 3490 C C . TYR A 1 468 ? 11.701 -1.605 32.542 1.00 82.75 468 TYR A C 1
ATOM 3492 O O . TYR A 1 468 ? 11.201 -1.496 31.424 1.00 82.75 468 TYR A O 1
ATOM 3500 N N . CYS A 1 469 ? 10.951 -1.679 33.649 1.00 86.31 469 CYS A N 1
ATOM 3501 C CA . CYS A 1 469 ? 9.481 -1.685 33.628 1.00 86.31 469 CYS A CA 1
ATOM 3502 C C . CYS A 1 469 ? 8.835 -0.296 33.464 1.00 86.31 469 CYS A C 1
ATOM 3504 O O . CYS A 1 469 ? 7.619 -0.218 33.329 1.00 86.31 469 CYS A O 1
ATOM 3506 N N . GLU A 1 470 ? 9.613 0.787 33.503 1.00 84.25 470 GLU A N 1
ATOM 3507 C CA . GLU A 1 470 ? 9.141 2.150 33.212 1.00 84.25 470 GLU A CA 1
ATOM 3508 C C . GLU A 1 470 ? 9.264 2.492 31.720 1.00 84.25 470 GLU A C 1
ATOM 3510 O O . GLU A 1 470 ? 8.770 3.525 31.266 1.00 84.25 470 GLU A O 1
ATOM 3515 N N . TRP A 1 471 ? 9.898 1.613 30.939 1.00 83.56 471 TRP A N 1
ATOM 3516 C CA . TRP A 1 471 ? 9.886 1.702 29.486 1.00 83.56 471 TRP A CA 1
ATOM 3517 C C . TRP A 1 471 ? 8.513 1.364 28.934 1.00 83.56 471 TRP A C 1
ATOM 3519 O O . TRP A 1 471 ? 7.760 0.582 29.511 1.00 83.56 471 TRP A O 1
ATOM 3529 N N . GLN A 1 472 ? 8.223 1.929 27.769 1.00 83.06 4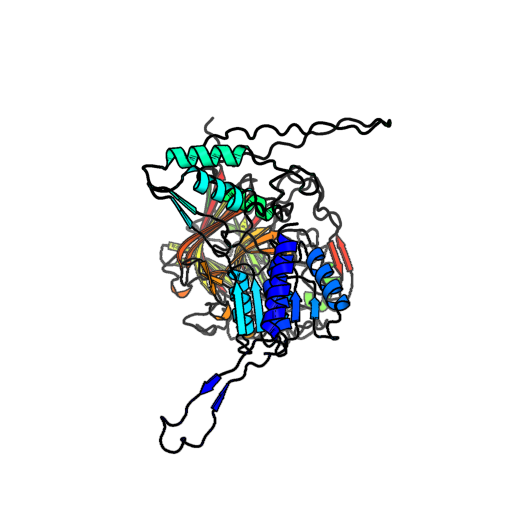72 GLN A N 1
ATOM 3530 C CA . GLN A 1 472 ? 6.945 1.765 27.108 1.00 83.06 472 GLN A CA 1
ATOM 3531 C C . GLN A 1 472 ? 6.525 0.293 26.966 1.00 83.06 472 GLN A C 1
ATOM 3533 O O . GLN A 1 472 ? 7.267 -0.527 26.410 1.00 83.06 472 GLN A O 1
ATOM 3538 N N . ASP A 1 473 ? 5.315 -0.011 27.437 1.00 86.75 473 ASP A N 1
ATOM 3539 C CA . ASP A 1 473 ? 4.749 -1.352 27.384 1.00 86.75 473 ASP A CA 1
ATOM 3540 C C . ASP A 1 473 ? 4.349 -1.724 25.940 1.00 86.75 473 ASP A C 1
ATOM 3542 O O . ASP A 1 473 ? 3.732 -0.934 25.220 1.00 86.75 473 ASP A O 1
ATOM 3546 N N . VAL A 1 474 ? 4.722 -2.926 25.490 1.00 86.31 474 VAL A N 1
ATOM 3547 C CA . VAL A 1 474 ? 4.424 -3.433 24.132 1.00 86.31 474 VAL A CA 1
ATOM 3548 C C . VAL A 1 474 ? 2.978 -3.906 23.967 1.00 86.31 474 VAL A C 1
ATOM 3550 O O . VAL A 1 474 ? 2.539 -4.179 22.847 1.00 86.31 474 VAL A O 1
ATOM 3553 N N . ARG A 1 475 ? 2.228 -4.016 25.066 1.00 87.88 475 ARG A N 1
ATOM 3554 C CA . ARG A 1 475 ? 0.853 -4.527 25.094 1.00 87.88 475 ARG A CA 1
ATOM 3555 C C . ARG A 1 475 ? -0.200 -3.440 24.952 1.00 87.88 475 ARG A C 1
ATOM 3557 O O . ARG A 1 475 ? -1.328 -3.778 24.613 1.00 87.88 475 ARG A O 1
ATOM 3564 N N . GLU A 1 476 ? 0.142 -2.180 25.198 1.00 83.62 476 GLU A N 1
ATOM 3565 C CA . GLU A 1 476 ? -0.827 -1.088 25.329 1.00 83.62 476 GLU A CA 1
ATOM 3566 C C . GLU A 1 476 ? -0.397 0.204 24.618 1.00 83.62 476 GLU A C 1
ATOM 3568 O O . GLU A 1 476 ? 0.771 0.424 24.290 1.00 83.62 476 GLU A O 1
ATOM 3573 N N . GLY A 1 477 ? -1.377 1.078 24.374 1.00 79.69 477 GLY A N 1
ATOM 3574 C CA . GLY A 1 477 ? -1.160 2.443 23.903 1.00 79.69 477 GLY A CA 1
ATOM 3575 C C . GLY A 1 477 ? -0.696 2.584 22.449 1.00 79.69 477 GLY A C 1
ATOM 3576 O O . GLY A 1 477 ? -0.747 1.661 21.633 1.00 79.69 477 GLY A O 1
ATOM 3577 N N . ASN A 1 478 ? -0.246 3.798 22.120 1.00 73.44 478 ASN A N 1
ATOM 3578 C CA . ASN A 1 478 ? 0.060 4.239 20.752 1.00 73.44 478 ASN A CA 1
ATOM 3579 C C . ASN A 1 478 ? 1.285 3.569 20.121 1.00 73.44 478 ASN A C 1
ATOM 3581 O O . ASN A 1 478 ? 1.512 3.744 18.924 1.00 73.44 478 ASN A O 1
ATOM 3585 N N . TYR A 1 479 ? 2.069 2.816 20.891 1.00 74.94 479 TYR A N 1
ATOM 3586 C CA . TYR A 1 479 ? 3.188 2.046 20.361 1.00 74.94 479 TYR A CA 1
ATOM 3587 C C . TYR A 1 479 ? 3.194 0.587 20.829 1.00 74.94 479 TYR A C 1
ATOM 3589 O O . TYR A 1 479 ? 4.229 -0.070 20.800 1.00 74.94 479 TYR A O 1
ATOM 3597 N N . GLY A 1 480 ? 2.033 0.055 21.224 1.00 81.00 480 GLY A N 1
ATOM 3598 C CA . GLY A 1 480 ? 1.850 -1.377 21.446 1.00 81.00 480 GLY A CA 1
ATOM 3599 C C . GLY A 1 480 ? 1.687 -2.117 20.116 1.00 81.00 480 GLY A C 1
ATOM 3600 O O . GLY A 1 480 ? 0.847 -1.753 19.287 1.00 81.00 480 GLY A O 1
ATOM 3601 N N . TYR A 1 481 ? 2.500 -3.143 19.872 1.00 84.62 481 TYR A N 1
ATOM 3602 C CA . TYR A 1 481 ? 2.405 -3.992 18.683 1.00 84.62 481 TYR A CA 1
ATOM 3603 C C . TYR A 1 481 ? 3.045 -5.361 18.909 1.00 84.62 481 TYR A C 1
ATOM 3605 O O . TYR A 1 481 ? 3.868 -5.556 19.803 1.00 84.62 481 TYR A O 1
ATOM 3613 N N . ASN A 1 482 ? 2.635 -6.317 18.084 1.00 89.00 482 ASN A N 1
ATOM 3614 C CA . ASN A 1 482 ? 3.217 -7.646 17.994 1.00 89.00 482 ASN A CA 1
ATOM 3615 C C . ASN A 1 482 ? 3.261 -8.075 16.517 1.00 89.00 482 ASN A C 1
ATOM 3617 O O . ASN A 1 482 ? 2.669 -7.409 15.668 1.00 89.00 482 ASN A O 1
ATOM 3621 N N . GLY A 1 483 ? 3.936 -9.161 16.161 1.00 89.31 483 GLY A N 1
ATOM 3622 C CA . GLY A 1 483 ? 4.139 -9.478 14.757 1.00 89.31 483 GLY A CA 1
ATOM 3623 C C . GLY A 1 483 ? 4.939 -10.737 14.495 1.00 89.31 483 GLY A C 1
ATOM 3624 O O . GLY A 1 483 ? 5.432 -11.401 15.400 1.00 89.31 483 GLY A O 1
ATOM 3625 N N . PHE A 1 484 ? 5.019 -11.079 13.216 1.00 92.50 484 PHE A N 1
ATOM 3626 C CA . PHE A 1 484 ? 5.721 -12.258 12.732 1.00 92.50 484 PHE A CA 1
ATOM 3627 C C . PHE A 1 484 ? 6.175 -12.026 11.296 1.00 92.50 484 PHE A C 1
ATOM 3629 O O . PHE A 1 484 ? 5.391 -11.575 10.459 1.00 92.50 484 PHE A O 1
ATOM 3636 N N . HIS A 1 485 ? 7.429 -12.349 10.985 1.00 93.19 485 HIS A N 1
ATOM 3637 C CA . HIS A 1 485 ? 7.920 -12.279 9.615 1.00 93.19 485 HIS A CA 1
ATOM 3638 C C . HIS A 1 485 ? 7.611 -13.590 8.918 1.00 93.19 485 HIS A C 1
ATOM 3640 O O . HIS A 1 485 ? 8.280 -14.602 9.144 1.00 93.19 485 HIS A O 1
ATOM 3646 N N . TYR A 1 486 ? 6.610 -13.552 8.040 1.00 96.00 486 TYR A N 1
ATOM 3647 C CA . TYR A 1 486 ? 6.246 -14.710 7.250 1.00 96.00 486 TYR A CA 1
ATOM 3648 C C . TYR A 1 486 ? 7.419 -15.126 6.374 1.00 96.00 486 TYR A C 1
ATOM 3650 O O . TYR A 1 486 ? 7.911 -16.234 6.523 1.00 96.00 486 TYR A O 1
ATOM 3658 N N . LEU A 1 487 ? 7.895 -14.248 5.495 1.00 97.00 487 LEU A N 1
ATOM 3659 C CA . LEU A 1 487 ? 9.061 -14.511 4.657 1.00 97.00 487 LEU A CA 1
ATOM 3660 C C . LEU A 1 487 ? 9.650 -13.180 4.195 1.00 97.00 487 LEU A C 1
ATOM 3662 O O . LEU A 1 487 ? 8.972 -12.368 3.572 1.00 97.00 487 LEU A O 1
ATOM 3666 N N . SER A 1 488 ? 10.917 -12.945 4.511 1.00 94.50 488 SER A N 1
ATOM 3667 C CA . SER A 1 488 ? 11.639 -11.720 4.137 1.00 94.50 488 SER A CA 1
ATOM 3668 C C . SER A 1 488 ? 12.890 -12.064 3.349 1.00 94.50 488 SER A C 1
ATOM 3670 O O . SER A 1 488 ? 13.465 -13.120 3.598 1.00 94.50 488 SER A O 1
ATOM 3672 N N . ILE A 1 489 ? 13.356 -11.159 2.486 1.00 94.75 489 ILE A N 1
ATOM 3673 C CA . ILE A 1 489 ? 14.696 -11.220 1.883 1.00 94.75 489 ILE A CA 1
ATOM 3674 C C . ILE A 1 489 ? 15.521 -10.046 2.391 1.00 94.75 489 ILE A C 1
ATOM 3676 O O . ILE A 1 489 ? 15.115 -8.887 2.252 1.00 94.75 489 ILE A O 1
ATOM 3680 N N . VAL A 1 490 ? 16.694 -10.353 2.940 1.00 91.62 490 VAL A N 1
ATOM 3681 C CA . VAL A 1 490 ? 17.710 -9.365 3.307 1.00 91.62 490 VAL A CA 1
ATOM 3682 C C . VAL A 1 490 ? 18.968 -9.511 2.477 1.00 91.62 490 VAL A C 1
ATOM 3684 O O . VAL A 1 490 ? 19.216 -10.553 1.879 1.00 91.62 490 VAL A O 1
ATOM 3687 N N . ASP A 1 491 ? 19.758 -8.449 2.455 1.00 89.62 491 ASP A N 1
ATOM 3688 C CA . ASP A 1 491 ? 20.902 -8.262 1.567 1.00 89.62 491 ASP A CA 1
ATOM 3689 C C . ASP A 1 491 ? 22.275 -8.591 2.226 1.00 89.62 491 ASP A C 1
ATOM 3691 O O . ASP A 1 491 ? 23.319 -8.065 1.824 1.00 89.62 491 ASP A O 1
ATOM 3695 N N . PHE A 1 492 ? 22.277 -9.405 3.290 1.00 87.19 492 PHE A N 1
ATOM 3696 C CA . PHE A 1 492 ? 23.464 -9.809 4.059 1.00 87.19 492 PHE A CA 1
ATOM 3697 C C . PHE A 1 492 ? 23.381 -11.278 4.507 1.00 87.19 492 PHE A C 1
ATOM 3699 O O . PHE A 1 492 ? 22.304 -11.872 4.560 1.00 87.19 492 PHE A O 1
ATOM 3706 N N . GLN A 1 493 ? 24.528 -11.908 4.792 1.00 81.50 493 GLN A N 1
ATOM 3707 C CA . GLN A 1 493 ? 24.631 -13.377 4.890 1.00 81.50 493 GLN A CA 1
ATOM 3708 C C . GLN A 1 493 ? 24.266 -13.968 6.250 1.00 81.50 493 GLN A C 1
ATOM 3710 O O . GLN A 1 493 ? 23.921 -15.149 6.326 1.00 81.50 493 GLN A O 1
ATOM 3715 N N . ASN A 1 494 ? 24.381 -13.192 7.329 1.00 82.69 494 ASN A N 1
ATOM 3716 C CA . ASN A 1 494 ? 24.193 -13.700 8.686 1.00 82.69 494 ASN A CA 1
ATOM 3717 C C . ASN A 1 494 ? 23.056 -12.991 9.441 1.00 82.69 494 ASN A C 1
ATOM 3719 O O . ASN A 1 494 ? 23.306 -12.363 10.477 1.00 82.69 494 ASN A O 1
ATOM 3723 N N . PRO A 1 495 ? 21.808 -13.091 8.947 1.00 86.38 495 PRO A N 1
ATOM 3724 C CA . PRO A 1 495 ? 20.653 -12.634 9.696 1.00 86.38 495 PRO A CA 1
ATOM 3725 C C . PRO A 1 495 ? 20.594 -13.301 11.080 1.00 86.38 495 PRO A C 1
ATOM 3727 O O . PRO A 1 495 ? 20.619 -14.522 11.192 1.00 86.38 495 PRO A O 1
ATOM 3730 N N . ALA A 1 496 ? 20.531 -12.509 12.150 1.00 84.06 496 ALA A N 1
ATOM 3731 C CA . ALA A 1 496 ? 20.317 -12.992 13.513 1.00 84.06 496 ALA A CA 1
ATOM 3732 C C . ALA A 1 496 ? 19.224 -12.174 14.221 1.00 84.06 496 ALA A C 1
ATOM 3734 O O . ALA A 1 496 ? 19.211 -10.943 14.071 1.00 84.06 496 ALA A O 1
ATOM 3735 N N . PRO A 1 497 ? 18.342 -12.821 15.003 1.00 83.19 497 PRO A N 1
ATOM 3736 C CA . PRO A 1 497 ? 17.260 -12.147 15.699 1.00 83.19 497 PRO A CA 1
ATOM 3737 C C . PRO A 1 497 ? 17.828 -11.496 16.956 1.00 83.19 497 PRO A C 1
ATOM 3739 O O . PRO A 1 497 ? 17.641 -12.017 18.023 1.00 83.19 497 PRO A O 1
ATOM 3742 N N . ARG A 1 498 ? 18.644 -10.448 16.869 1.00 72.81 498 ARG A N 1
ATOM 3743 C CA . ARG A 1 498 ? 19.374 -9.894 18.035 1.00 72.81 498 ARG A CA 1
ATOM 3744 C C . ARG A 1 498 ? 19.078 -8.424 18.266 1.00 72.81 498 ARG A C 1
ATOM 3746 O O . ARG A 1 498 ? 19.954 -7.664 18.655 1.00 72.81 498 ARG A O 1
ATOM 3753 N N . ASN A 1 499 ? 17.823 -8.075 17.985 1.00 63.41 499 ASN A N 1
ATOM 3754 C CA . ASN A 1 499 ? 17.250 -6.748 18.123 1.00 63.41 499 ASN A CA 1
ATOM 3755 C C . ASN A 1 499 ? 18.051 -5.659 17.425 1.00 63.41 499 ASN A C 1
ATOM 3757 O O . ASN A 1 499 ? 18.958 -5.039 17.976 1.00 63.41 499 ASN A O 1
ATOM 3761 N N . ASN A 1 500 ? 17.736 -5.485 16.153 1.00 60.59 500 ASN A N 1
ATOM 3762 C CA . ASN A 1 500 ? 18.584 -4.701 15.305 1.00 60.59 500 ASN A CA 1
ATOM 3763 C C . ASN A 1 500 ? 17.738 -3.862 14.337 1.00 60.59 500 ASN A C 1
ATOM 3765 O O . ASN A 1 500 ? 17.187 -4.360 13.355 1.00 60.59 500 ASN A O 1
ATOM 3769 N N . HIS A 1 501 ? 17.709 -2.558 14.608 1.00 60.47 501 HIS A N 1
ATOM 3770 C CA . HIS A 1 501 ? 17.162 -1.528 13.732 1.00 60.47 501 HIS A CA 1
ATOM 3771 C C . HIS A 1 501 ? 17.718 -1.598 12.294 1.00 60.47 501 HIS A C 1
ATOM 3773 O O . HIS A 1 501 ? 16.979 -1.333 11.346 1.00 60.47 501 HIS A O 1
ATOM 3779 N N . PHE A 1 502 ? 18.969 -2.043 12.097 1.00 64.75 502 PHE A N 1
ATOM 3780 C CA . PHE A 1 502 ? 19.628 -2.146 10.785 1.00 64.75 502 PHE A CA 1
ATOM 3781 C C . PHE A 1 502 ? 18.933 -3.097 9.824 1.00 64.75 502 PHE A C 1
ATOM 3783 O O . PHE A 1 502 ? 19.026 -2.921 8.611 1.00 64.75 502 PHE A O 1
ATOM 3790 N N . TRP A 1 503 ? 18.191 -4.075 10.338 1.00 70.19 503 TRP A N 1
ATOM 3791 C CA . TRP A 1 503 ? 17.392 -4.947 9.490 1.00 70.19 503 TRP A CA 1
ATOM 3792 C C . TRP A 1 503 ? 16.388 -4.174 8.655 1.00 70.19 503 TRP A C 1
ATOM 3794 O O . TRP A 1 503 ? 16.234 -4.472 7.473 1.00 70.19 503 TRP A O 1
ATOM 3804 N N . HIS A 1 504 ? 15.757 -3.144 9.225 1.00 73.06 504 HIS A N 1
ATOM 3805 C CA . HIS A 1 504 ? 14.768 -2.354 8.501 1.00 73.06 504 HIS A CA 1
ATOM 3806 C C . HIS A 1 504 ? 15.331 -1.735 7.217 1.00 73.06 504 HIS A C 1
ATOM 3808 O O . HIS A 1 504 ? 14.585 -1.606 6.246 1.00 73.06 504 HIS A O 1
ATOM 3814 N N . TYR A 1 505 ? 16.634 -1.449 7.201 1.00 73.50 505 TYR A N 1
ATOM 3815 C CA . TYR A 1 505 ? 17.374 -0.814 6.109 1.00 73.50 505 TYR A CA 1
ATOM 3816 C C . TYR A 1 505 ? 18.012 -1.799 5.128 1.00 73.50 505 TYR A C 1
ATOM 3818 O O . TYR A 1 505 ? 18.507 -1.411 4.077 1.00 73.50 505 TYR A O 1
ATOM 3826 N N . ARG A 1 506 ? 18.039 -3.084 5.477 1.00 81.62 506 ARG A N 1
ATOM 3827 C CA . ARG A 1 506 ? 18.717 -4.136 4.709 1.00 81.62 506 ARG A CA 1
ATOM 3828 C C . ARG A 1 506 ? 17.736 -5.179 4.160 1.00 81.62 506 ARG A C 1
ATOM 3830 O O . ARG A 1 506 ? 18.143 -6.203 3.618 1.00 81.62 506 ARG A O 1
ATOM 3837 N N . ARG A 1 507 ? 16.428 -4.914 4.278 1.00 86.38 507 ARG A N 1
ATOM 3838 C CA . ARG A 1 507 ? 15.343 -5.675 3.636 1.00 86.38 507 ARG A CA 1
ATOM 3839 C C . ARG A 1 507 ? 15.208 -5.257 2.177 1.00 86.38 507 ARG A C 1
ATOM 3841 O O . ARG A 1 507 ? 15.024 -4.073 1.899 1.00 86.38 507 ARG A O 1
ATOM 3848 N N . LYS A 1 508 ? 15.215 -6.228 1.269 1.00 90.50 508 LYS A N 1
ATOM 3849 C CA . LYS A 1 508 ? 14.819 -6.043 -0.136 1.00 90.50 508 LYS A CA 1
ATOM 3850 C C . LYS A 1 508 ? 13.314 -6.262 -0.301 1.00 90.50 508 LYS A C 1
ATOM 3852 O O . LYS A 1 508 ? 12.633 -5.480 -0.958 1.00 90.50 508 LYS A O 1
ATOM 3857 N N . VAL A 1 509 ? 12.807 -7.310 0.350 1.00 92.44 509 VAL A N 1
ATOM 3858 C CA . VAL A 1 509 ? 11.421 -7.787 0.264 1.00 92.44 509 VAL A CA 1
ATOM 3859 C C . VAL A 1 509 ? 10.926 -8.174 1.654 1.00 92.44 509 VAL A C 1
ATOM 3861 O O . VAL A 1 509 ? 11.688 -8.758 2.431 1.00 92.44 509 VAL A O 1
ATOM 3864 N N . LEU A 1 510 ? 9.656 -7.898 1.954 1.00 91.25 510 LEU A N 1
ATOM 3865 C CA . LEU A 1 510 ? 9.026 -8.296 3.205 1.00 91.25 510 LEU A CA 1
ATOM 3866 C C . LEU A 1 510 ? 7.594 -8.801 3.009 1.00 91.25 510 LEU A C 1
ATOM 3868 O O . LEU A 1 510 ? 6.744 -8.110 2.448 1.00 91.25 510 LEU A O 1
ATOM 3872 N N . MET A 1 511 ? 7.336 -9.992 3.549 1.00 94.75 511 MET A N 1
ATOM 3873 C CA . MET A 1 511 ? 6.008 -10.430 3.957 1.00 94.75 511 MET A CA 1
ATOM 3874 C C . MET A 1 511 ? 5.985 -10.620 5.470 1.00 94.75 511 MET A C 1
ATOM 3876 O O . MET A 1 511 ? 6.691 -11.486 5.994 1.00 94.75 511 MET A O 1
ATOM 3880 N N . ASP A 1 512 ? 5.187 -9.817 6.167 1.00 91.50 512 ASP A N 1
ATOM 3881 C CA . ASP A 1 512 ? 5.028 -9.867 7.620 1.00 91.50 512 ASP A CA 1
ATOM 3882 C C . ASP A 1 512 ? 3.579 -9.632 8.051 1.00 91.50 512 ASP A C 1
ATOM 3884 O O . ASP A 1 512 ? 2.710 -9.251 7.262 1.00 91.50 512 ASP A O 1
ATOM 3888 N N . SER A 1 513 ? 3.335 -9.899 9.328 1.00 88.75 513 SER A N 1
ATOM 3889 C CA . SER A 1 513 ? 2.210 -9.352 10.069 1.00 88.75 513 SER A CA 1
ATOM 3890 C C . SER A 1 513 ? 2.741 -8.401 11.107 1.00 88.75 513 SER A C 1
ATOM 3892 O O . SER A 1 513 ? 3.626 -8.754 11.886 1.00 88.75 513 SER A O 1
ATOM 3894 N N . PHE A 1 514 ? 2.138 -7.225 11.143 1.00 81.88 514 PHE A N 1
ATOM 3895 C CA . PHE A 1 514 ? 2.399 -6.212 12.145 1.00 81.88 514 PHE A CA 1
ATOM 3896 C C . PHE A 1 514 ? 1.064 -5.887 12.812 1.00 81.88 514 PHE A C 1
ATOM 3898 O O . PHE A 1 514 ? 0.277 -5.091 12.304 1.00 81.88 514 PHE A O 1
ATOM 3905 N N . ALA A 1 515 ? 0.767 -6.600 13.894 1.00 81.50 515 ALA A N 1
ATOM 3906 C CA . ALA A 1 515 ? -0.473 -6.523 14.651 1.00 81.50 515 ALA A CA 1
ATOM 3907 C C . ALA A 1 515 ? -0.398 -5.380 15.667 1.00 81.50 515 ALA A C 1
ATOM 3909 O O . ALA A 1 515 ? 0.212 -5.511 16.732 1.00 81.50 515 ALA A O 1
ATOM 3910 N N . GLN A 1 516 ? -1.006 -4.246 15.339 1.00 80.19 516 GLN A N 1
ATOM 3911 C CA . GLN A 1 516 ? -0.990 -3.066 16.198 1.00 80.19 516 GLN A CA 1
ATOM 3912 C C . GLN A 1 516 ? -2.069 -3.128 17.274 1.00 80.19 516 GLN A C 1
ATOM 3914 O O . GLN A 1 516 ? -3.168 -3.638 17.052 1.00 80.19 516 GLN A O 1
ATOM 3919 N N . HIS A 1 517 ? -1.766 -2.545 18.432 1.00 80.88 517 HIS A N 1
ATOM 3920 C CA . HIS A 1 517 ? -2.777 -2.243 19.434 1.00 80.88 517 HIS A CA 1
ATOM 3921 C C . HIS A 1 517 ? -3.827 -1.276 18.840 1.00 80.88 517 HIS A C 1
ATOM 3923 O O . HIS A 1 517 ? -3.448 -0.380 18.082 1.00 80.88 517 HIS A O 1
ATOM 3929 N N . PRO A 1 518 ? -5.129 -1.408 19.169 1.00 76.19 518 PRO A N 1
ATOM 3930 C CA . PRO A 1 518 ? -6.187 -0.516 18.687 1.00 76.19 518 PRO A CA 1
ATOM 3931 C C . PRO A 1 518 ? -5.872 0.978 18.817 1.00 76.19 518 PRO A C 1
ATOM 3933 O O . PRO A 1 518 ? -6.164 1.742 17.901 1.00 76.19 518 PRO A O 1
ATOM 3936 N N . ASP A 1 519 ? -5.221 1.380 19.909 1.00 73.50 519 ASP A N 1
ATOM 3937 C CA . ASP A 1 519 ? -4.864 2.783 20.165 1.00 73.50 519 ASP A CA 1
ATOM 3938 C C . ASP A 1 519 ? -3.779 3.312 19.211 1.00 73.50 519 ASP A C 1
ATOM 3940 O O . ASP A 1 519 ? -3.697 4.510 18.955 1.00 73.50 519 ASP A O 1
ATOM 3944 N N . ARG A 1 520 ? -2.972 2.423 18.620 1.00 69.88 520 ARG A N 1
ATOM 3945 C CA . ARG A 1 520 ? -1.963 2.768 17.608 1.00 69.88 520 ARG A CA 1
ATOM 3946 C C . ARG A 1 520 ? -2.557 2.924 16.200 1.00 69.88 520 ARG A C 1
ATOM 3948 O O . ARG A 1 520 ? -1.891 3.451 15.303 1.00 69.88 520 ARG A O 1
ATOM 3955 N N . VAL A 1 521 ? -3.793 2.476 15.968 1.00 63.66 521 VAL A N 1
ATOM 3956 C CA . VAL A 1 521 ? -4.364 2.417 14.617 1.00 63.66 521 VAL A CA 1
ATOM 3957 C C . VAL A 1 521 ? -4.517 3.827 14.037 1.00 63.66 521 VAL A C 1
ATOM 3959 O O . VAL A 1 521 ? -5.360 4.612 14.461 1.00 63.66 521 VAL A O 1
ATOM 3962 N N . GLY A 1 522 ? -3.686 4.136 13.035 1.00 53.78 522 GLY A N 1
ATOM 3963 C CA . GLY A 1 522 ? -3.619 5.446 12.379 1.00 53.78 522 GLY A CA 1
ATOM 3964 C C . GLY A 1 522 ? -2.222 6.077 12.324 1.00 53.78 522 GLY A C 1
ATOM 3965 O O . GLY A 1 522 ? -2.057 7.064 11.609 1.00 53.78 522 GLY A O 1
ATOM 3966 N N . SER A 1 523 ? -1.215 5.519 13.014 1.00 50.97 523 SER A N 1
ATOM 3967 C CA . SER A 1 523 ? 0.134 6.112 13.093 1.00 50.97 523 SER A CA 1
ATOM 3968 C C . SER A 1 523 ? 1.283 5.280 12.503 1.00 50.97 523 SER A C 1
ATOM 3970 O O . SER A 1 523 ? 2.389 5.811 12.418 1.00 50.97 523 SER A O 1
ATOM 3972 N N . GLY A 1 524 ? 1.088 4.020 12.071 1.00 50.12 524 GLY A N 1
ATOM 3973 C CA . GLY A 1 524 ? 2.264 3.210 11.701 1.00 50.12 524 GLY A CA 1
ATOM 3974 C C . GLY A 1 524 ? 2.122 1.966 10.825 1.00 50.12 524 GLY A C 1
ATOM 3975 O O . GLY A 1 524 ? 3.113 1.623 10.195 1.00 50.12 524 GLY A O 1
ATOM 3976 N N . THR A 1 525 ? 0.968 1.300 10.703 1.00 46.47 525 THR A N 1
ATOM 3977 C CA . THR A 1 525 ? 0.804 0.217 9.709 1.00 46.47 525 THR A CA 1
ATOM 3978 C C . THR A 1 525 ? -0.601 0.154 9.163 1.00 46.47 525 THR A C 1
ATOM 3980 O O . THR A 1 525 ? -1.554 0.341 9.910 1.00 46.47 525 THR A O 1
ATOM 3983 N N . GLY A 1 526 ? -0.694 -0.140 7.862 1.00 56.44 526 GLY A N 1
ATOM 3984 C CA . GLY A 1 526 ? -1.927 -0.516 7.186 1.00 56.44 526 GLY A CA 1
ATOM 3985 C C . GLY A 1 526 ? -3.065 0.438 7.493 1.00 56.44 526 GLY A C 1
ATOM 3986 O O . GLY A 1 526 ? -3.984 0.061 8.191 1.00 56.44 526 GLY A O 1
ATOM 3987 N N . GLY A 1 527 ? -3.082 1.651 6.938 1.00 68.88 527 GLY A N 1
ATOM 3988 C CA . GLY A 1 527 ? -4.282 2.501 7.058 1.00 68.88 527 GLY A CA 1
ATOM 3989 C C . GLY A 1 527 ? -5.550 1.817 6.513 1.00 68.88 527 GLY A C 1
ATOM 3990 O O . GLY A 1 527 ? -6.660 2.289 6.734 1.00 68.88 527 GLY A O 1
ATOM 3991 N N . ARG A 1 528 ? -5.370 0.700 5.797 1.00 86.38 528 ARG A N 1
ATOM 3992 C CA . ARG A 1 528 ? -6.383 -0.125 5.161 1.00 86.38 528 ARG A CA 1
ATOM 3993 C C . ARG A 1 528 ? -5.885 -1.552 4.914 1.00 86.38 528 ARG A C 1
ATOM 3995 O O . ARG A 1 528 ? -4.684 -1.783 4.752 1.00 86.38 528 ARG A O 1
ATOM 4002 N N . VAL A 1 529 ? -6.824 -2.482 4.802 1.00 91.81 529 VAL A N 1
ATOM 4003 C CA . VAL A 1 529 ? -6.602 -3.870 4.379 1.00 91.81 529 VAL A CA 1
ATOM 4004 C C . VAL A 1 529 ? -7.385 -4.114 3.096 1.00 91.81 529 VAL A C 1
ATOM 4006 O O . VAL A 1 529 ? -8.538 -3.695 2.980 1.00 91.81 529 VAL A O 1
ATOM 4009 N N . CYS A 1 530 ? -6.745 -4.726 2.104 1.00 92.69 530 CYS A N 1
ATOM 4010 C CA . CYS A 1 530 ? -7.406 -5.098 0.863 1.00 92.69 530 CYS A CA 1
ATOM 4011 C C . CYS A 1 530 ? -8.265 -6.348 1.085 1.00 92.69 530 CYS A C 1
ATOM 4013 O O . CYS A 1 530 ? -7.768 -7.384 1.524 1.00 92.69 530 CYS A O 1
ATOM 4015 N N . ASN A 1 531 ? -9.553 -6.264 0.759 1.00 93.88 531 ASN A N 1
ATOM 4016 C CA . ASN A 1 531 ? -10.385 -7.434 0.543 1.00 93.88 531 ASN A CA 1
ATOM 4017 C C . ASN A 1 531 ? -10.155 -7.928 -0.886 1.00 93.88 531 ASN A C 1
ATOM 4019 O O . ASN A 1 531 ? -10.786 -7.450 -1.828 1.00 93.88 531 ASN A O 1
ATOM 4023 N N . SER A 1 532 ? -9.275 -8.911 -1.041 1.00 87.81 532 SER A N 1
ATOM 4024 C CA . SER A 1 532 ? -8.934 -9.470 -2.348 1.00 87.81 532 SER A CA 1
ATOM 4025 C C . SER A 1 532 ? -10.041 -10.315 -2.990 1.00 87.81 532 SER A C 1
ATOM 4027 O O . SER A 1 532 ? -9.883 -10.794 -4.106 1.00 87.81 532 SER A O 1
ATOM 4029 N N . GLY A 1 533 ? -11.180 -10.512 -2.315 1.00 85.94 533 GLY A N 1
ATOM 4030 C CA . GLY A 1 533 ? -12.353 -11.161 -2.903 1.00 85.94 533 GLY A CA 1
ATOM 4031 C C . GLY A 1 533 ? -13.172 -10.231 -3.802 1.00 85.94 533 GLY A C 1
ATOM 4032 O O . GLY A 1 533 ? -13.966 -10.704 -4.612 1.00 85.94 533 GLY A O 1
ATOM 4033 N N . ASN A 1 534 ? -13.019 -8.913 -3.643 1.00 87.31 534 ASN A N 1
ATOM 4034 C CA . ASN A 1 534 ? -13.757 -7.916 -4.423 1.00 87.31 534 ASN A CA 1
ATOM 4035 C C . ASN A 1 534 ? -12.963 -6.630 -4.720 1.00 87.31 534 ASN A C 1
ATOM 4037 O O . ASN A 1 534 ? -13.556 -5.646 -5.159 1.00 87.31 534 ASN A O 1
ATOM 4041 N N . ASP A 1 535 ? -11.661 -6.630 -4.433 1.00 88.06 535 ASP A N 1
ATOM 4042 C CA . ASP A 1 535 ? -10.719 -5.531 -4.654 1.00 88.06 535 ASP A CA 1
ATOM 4043 C C . ASP A 1 535 ? -11.147 -4.195 -4.030 1.00 88.06 535 ASP A C 1
ATOM 4045 O O . ASP A 1 535 ? -10.978 -3.111 -4.595 1.00 88.06 535 ASP A O 1
ATOM 4049 N N . THR A 1 536 ? -11.693 -4.262 -2.812 1.00 89.12 536 THR A N 1
ATOM 4050 C CA . THR A 1 536 ? -12.031 -3.074 -2.017 1.00 89.12 536 THR A CA 1
ATOM 4051 C C . THR A 1 536 ? -11.232 -2.997 -0.727 1.00 89.12 536 THR A C 1
ATOM 4053 O O . THR A 1 536 ? -10.924 -4.003 -0.095 1.00 89.12 536 THR A O 1
ATOM 4056 N N . TYR A 1 537 ? -10.915 -1.777 -0.302 1.00 90.44 537 TYR A N 1
ATOM 4057 C CA . TYR A 1 537 ? -10.269 -1.535 0.983 1.00 90.44 537 TYR A CA 1
ATOM 4058 C C . TYR A 1 537 ? -11.285 -1.375 2.114 1.00 90.44 537 TYR A C 1
ATOM 4060 O O . TYR A 1 537 ? -12.310 -0.714 1.940 1.00 90.44 537 TYR A O 1
ATOM 4068 N N . TYR A 1 538 ? -10.941 -1.899 3.287 1.00 89.06 538 TYR A N 1
ATOM 4069 C CA . TYR A 1 538 ? -11.594 -1.606 4.564 1.00 89.06 538 TYR A CA 1
ATOM 4070 C C . TYR A 1 538 ? -10.567 -1.121 5.590 1.00 89.06 538 TYR A C 1
ATOM 4072 O O . TYR A 1 538 ? -9.361 -1.310 5.407 1.00 89.06 538 TYR A O 1
ATOM 4080 N N . ASP A 1 539 ? -11.032 -0.464 6.653 1.00 87.19 539 ASP A N 1
ATOM 4081 C CA . ASP A 1 539 ? -10.142 0.089 7.670 1.00 87.19 539 ASP A CA 1
ATOM 4082 C C . ASP A 1 539 ? -9.461 -1.044 8.447 1.00 87.19 539 ASP A C 1
ATOM 4084 O O . ASP A 1 539 ? -10.089 -2.017 8.863 1.00 87.19 539 ASP A O 1
ATOM 4088 N N . TYR A 1 540 ? -8.168 -0.898 8.723 1.00 86.62 540 TYR A N 1
ATOM 4089 C CA . TYR A 1 540 ? -7.417 -1.894 9.491 1.00 86.62 540 TYR A CA 1
ATOM 4090 C C . TYR A 1 540 ? -7.947 -2.104 10.912 1.00 86.62 540 TYR A C 1
ATOM 4092 O O . TYR A 1 540 ? -7.882 -3.223 11.418 1.00 86.62 540 TYR A O 1
ATOM 4100 N N . LYS A 1 541 ? -8.561 -1.087 11.534 1.00 84.81 541 LYS A N 1
ATOM 4101 C CA . LYS A 1 541 ? -9.251 -1.230 12.835 1.00 84.81 541 LYS A CA 1
ATOM 4102 C C . LYS A 1 541 ? -10.352 -2.304 12.812 1.00 84.81 541 LYS A C 1
ATOM 4104 O O . LYS A 1 541 ? -10.603 -2.946 13.836 1.00 84.81 541 LYS A O 1
ATOM 4109 N N . ASP A 1 542 ? -10.954 -2.522 11.640 1.00 87.19 542 ASP A N 1
ATOM 4110 C CA . ASP A 1 542 ? -12.029 -3.490 11.411 1.00 87.19 542 ASP A CA 1
ATOM 4111 C C . ASP A 1 542 ? -11.488 -4.894 11.073 1.00 87.19 542 ASP A C 1
ATOM 4113 O O . ASP A 1 542 ? -12.260 -5.843 10.917 1.00 87.19 542 ASP A O 1
ATOM 4117 N N . SER A 1 543 ? -10.164 -5.051 10.969 1.00 89.19 543 SER A N 1
ATOM 4118 C CA . SER A 1 543 ? -9.499 -6.344 10.784 1.00 89.19 543 SER A CA 1
ATOM 4119 C C . SER A 1 543 ? -9.285 -7.086 12.109 1.00 89.19 543 SER A C 1
ATOM 4121 O O . SER A 1 543 ? -9.481 -6.548 13.209 1.00 89.19 543 SER A O 1
ATOM 4123 N N . SER A 1 544 ? -8.829 -8.331 12.004 1.00 88.50 544 SER A N 1
ATOM 4124 C CA . SER A 1 544 ? -8.280 -9.130 13.094 1.00 88.50 544 SER A CA 1
ATOM 4125 C C . SER A 1 544 ? -6.881 -8.689 13.535 1.00 88.50 544 SER A C 1
ATOM 4127 O O . SER A 1 544 ? -6.337 -9.298 14.441 1.00 88.50 544 SER A O 1
ATOM 4129 N N . PHE A 1 545 ? -6.254 -7.686 12.912 1.00 88.12 545 PHE A N 1
ATOM 4130 C CA . PHE A 1 545 ? -4.838 -7.321 13.096 1.00 88.12 545 PHE A CA 1
ATOM 4131 C C . PHE A 1 545 ? -3.823 -8.428 12.751 1.00 88.12 545 PHE A C 1
ATOM 4133 O O . PHE A 1 545 ? -2.621 -8.184 12.793 1.00 88.12 545 PHE A O 1
ATOM 4140 N N . SER A 1 546 ? -4.270 -9.620 12.349 1.00 89.69 546 SER A N 1
ATOM 4141 C CA . SER A 1 546 ? -3.429 -10.671 11.771 1.00 89.69 546 SER A CA 1
ATOM 4142 C C . SER A 1 546 ? -3.396 -10.516 10.251 1.00 89.69 546 SER A C 1
ATOM 4144 O O . SER A 1 546 ? -3.911 -11.349 9.506 1.00 89.69 546 SER A O 1
ATOM 4146 N N . THR A 1 547 ? -2.848 -9.400 9.776 1.00 92.19 547 THR A N 1
ATOM 4147 C CA . THR A 1 547 ? -2.807 -9.076 8.347 1.00 92.19 547 THR A CA 1
ATOM 4148 C C . THR A 1 547 ? -1.555 -9.623 7.665 1.00 92.19 547 THR A C 1
ATOM 4150 O O . THR A 1 547 ? -0.578 -9.994 8.309 1.00 92.19 547 THR A O 1
ATOM 4153 N N . VAL A 1 548 ? -1.589 -9.697 6.337 1.00 93.94 548 VAL A N 1
ATOM 4154 C CA . VAL A 1 548 ? -0.424 -10.003 5.505 1.00 93.94 548 VAL A CA 1
ATOM 4155 C C . VAL A 1 548 ? -0.029 -8.731 4.778 1.00 93.94 548 VAL A C 1
ATOM 4157 O O . VAL A 1 548 ? -0.698 -8.312 3.831 1.00 93.94 548 VAL A O 1
ATOM 4160 N N . ASN A 1 549 ? 1.055 -8.100 5.212 1.00 92.44 549 ASN A N 1
ATOM 4161 C CA . ASN A 1 549 ? 1.682 -7.046 4.430 1.00 92.44 549 ASN A CA 1
ATOM 4162 C C . ASN A 1 549 ? 2.569 -7.703 3.375 1.00 92.44 549 ASN A C 1
ATOM 4164 O O . ASN A 1 549 ? 3.298 -8.644 3.676 1.00 92.44 549 ASN A O 1
ATOM 4168 N N . MET A 1 550 ? 2.516 -7.210 2.142 1.00 93.56 550 MET A N 1
ATOM 4169 C CA . MET A 1 550 ? 3.389 -7.652 1.056 1.00 93.56 550 MET A CA 1
ATOM 4170 C C . MET A 1 550 ? 4.011 -6.408 0.445 1.00 93.56 550 MET A C 1
ATOM 4172 O O . MET A 1 550 ? 3.313 -5.620 -0.193 1.00 93.56 550 MET A O 1
ATOM 4176 N N . TRP A 1 551 ? 5.302 -6.192 0.676 1.00 90.25 551 TRP A N 1
ATOM 4177 C CA . TRP A 1 551 ? 5.956 -4.975 0.215 1.00 90.25 551 TRP A CA 1
ATOM 4178 C C . TRP A 1 551 ? 7.441 -5.172 -0.086 1.00 90.25 551 TRP A C 1
ATOM 4180 O O . TRP A 1 551 ? 8.073 -6.158 0.299 1.00 90.25 551 TRP A O 1
ATOM 4190 N N . ILE A 1 552 ? 7.995 -4.215 -0.821 1.00 90.25 552 ILE A N 1
ATOM 4191 C CA . ILE A 1 552 ? 9.401 -4.169 -1.231 1.00 90.25 552 ILE A CA 1
ATOM 4192 C C . ILE A 1 552 ? 10.024 -2.826 -0.859 1.00 90.25 552 ILE A C 1
ATOM 4194 O O . ILE A 1 552 ? 9.336 -1.807 -0.770 1.00 90.25 552 ILE A O 1
ATOM 4198 N N . SER A 1 553 ? 11.339 -2.810 -0.698 1.00 87.31 553 SER A N 1
ATOM 4199 C CA . SER A 1 553 ? 12.095 -1.579 -0.468 1.00 87.31 553 SER A CA 1
ATOM 4200 C C . SER A 1 553 ? 12.465 -0.915 -1.796 1.00 87.31 553 SER A C 1
ATOM 4202 O O . SER A 1 553 ? 13.085 -1.561 -2.638 1.00 87.31 553 SER A O 1
ATOM 4204 N N . GLY A 1 554 ? 12.145 0.369 -1.977 1.00 75.19 554 GLY A N 1
ATOM 4205 C CA . GLY A 1 554 ? 12.513 1.158 -3.163 1.00 75.19 554 GLY A CA 1
ATOM 4206 C C . GLY A 1 554 ? 13.211 2.487 -2.837 1.00 75.19 554 GLY A C 1
ATOM 4207 O O . GLY A 1 554 ? 13.218 2.933 -1.686 1.00 75.19 554 GLY A O 1
ATOM 4208 N N . LEU A 1 555 ? 13.764 3.142 -3.863 1.00 69.62 555 LEU A N 1
ATOM 4209 C CA . LEU A 1 555 ? 14.384 4.484 -3.826 1.00 69.62 555 LEU A CA 1
ATOM 4210 C C . LEU A 1 555 ? 13.590 5.464 -4.723 1.00 69.62 555 LEU A C 1
ATOM 4212 O O . LEU A 1 555 ? 12.983 5.000 -5.690 1.00 69.62 555 LEU A O 1
ATOM 4216 N N . PRO A 1 556 ? 13.479 6.772 -4.375 1.00 50.03 556 PRO A N 1
ATOM 4217 C CA . PRO A 1 556 ? 14.603 7.715 -4.525 1.00 50.03 556 PRO A CA 1
ATOM 4218 C C . PRO A 1 556 ? 14.906 8.639 -3.323 1.00 50.03 556 PRO A C 1
ATOM 4220 O O . PRO A 1 556 ? 15.906 9.350 -3.352 1.00 50.03 556 PRO A O 1
ATOM 4223 N N . ASN A 1 557 ? 14.099 8.644 -2.256 1.00 55.06 557 ASN A N 1
ATOM 4224 C CA . ASN A 1 557 ? 14.238 9.620 -1.163 1.00 55.06 557 ASN A CA 1
ATOM 4225 C C . ASN A 1 557 ? 14.888 9.000 0.072 1.00 55.06 557 ASN A C 1
ATOM 4227 O O . ASN A 1 557 ? 14.212 8.632 1.032 1.00 55.06 557 ASN A O 1
ATOM 4231 N N . TRP A 1 558 ? 16.211 8.887 0.029 1.00 57.12 558 TRP A N 1
ATOM 4232 C CA . TRP A 1 558 ? 16.999 8.509 1.190 1.00 57.12 558 TRP A CA 1
ATOM 4233 C C . TRP A 1 558 ? 17.306 9.743 2.045 1.00 57.12 558 TRP A C 1
ATOM 4235 O O . TRP A 1 558 ? 18.269 10.460 1.781 1.00 57.12 558 TRP A O 1
ATOM 4245 N N . THR A 1 559 ? 16.538 9.950 3.118 1.00 51.50 559 THR A N 1
ATOM 4246 C CA . THR A 1 559 ? 16.874 10.955 4.140 1.00 51.50 559 THR A CA 1
ATOM 4247 C C . THR A 1 559 ? 16.544 10.440 5.549 1.00 51.50 559 THR A C 1
ATOM 4249 O O . THR A 1 559 ? 15.387 10.513 5.960 1.00 51.50 559 THR A O 1
ATOM 4252 N N . PRO A 1 560 ? 17.518 9.906 6.312 1.00 52.34 560 PRO A N 1
ATOM 4253 C CA . PRO A 1 560 ? 17.409 9.731 7.767 1.00 52.34 560 PRO A CA 1
ATOM 4254 C C . PRO A 1 560 ? 16.864 10.985 8.464 1.00 52.34 560 PRO A C 1
ATOM 4256 O O . PRO A 1 560 ? 17.444 12.066 8.354 1.00 52.34 560 PRO A O 1
ATOM 4259 N N . GLY A 1 561 ? 15.756 10.839 9.195 1.00 53.22 561 GLY A N 1
ATOM 4260 C CA . GLY A 1 561 ? 15.297 11.843 10.159 1.00 53.22 561 GLY A CA 1
ATOM 4261 C C . GLY A 1 561 ? 16.088 11.769 11.472 1.00 53.22 561 GLY A C 1
ATOM 4262 O O . GLY A 1 561 ? 16.793 10.796 11.718 1.00 53.22 561 GLY A O 1
ATOM 4263 N N . LYS A 1 562 ? 15.950 12.787 12.331 1.00 51.22 562 LYS A N 1
ATOM 4264 C CA . LYS A 1 562 ? 16.555 12.803 13.675 1.00 51.22 562 LYS A CA 1
ATOM 4265 C C . LYS A 1 562 ? 15.820 11.841 14.612 1.00 51.22 562 LYS A C 1
ATOM 4267 O O . LYS A 1 562 ? 14.596 11.918 14.691 1.00 51.22 562 LYS A O 1
ATOM 4272 N N . GLY A 1 563 ? 16.536 10.982 15.333 1.00 49.66 563 GLY A N 1
ATOM 4273 C CA . GLY A 1 563 ? 15.971 10.008 16.277 1.00 49.66 563 GLY A CA 1
ATOM 4274 C C . GLY A 1 563 ? 15.109 8.937 15.618 1.00 49.66 563 GLY A C 1
ATOM 4275 O O . GLY A 1 563 ? 14.336 8.271 16.305 1.00 49.66 563 GLY A O 1
ATOM 4276 N N . GLY A 1 564 ? 15.154 8.846 14.286 1.00 47.69 564 GLY A N 1
ATOM 4277 C CA . GLY A 1 564 ? 14.206 8.096 13.480 1.00 47.69 564 GLY A CA 1
ATOM 4278 C C . GLY A 1 564 ? 14.888 7.009 12.671 1.00 47.69 564 GLY A C 1
ATOM 4279 O O . GLY A 1 564 ? 16.032 7.149 12.236 1.00 47.69 564 GLY A O 1
ATOM 4280 N N . LEU A 1 565 ? 14.146 5.932 12.414 1.00 49.03 565 LEU A N 1
ATOM 4281 C CA . LEU A 1 565 ? 14.632 4.899 11.524 1.00 49.03 565 LEU A CA 1
ATOM 4282 C C . LEU A 1 565 ? 14.670 5.431 10.081 1.00 49.03 565 LEU A C 1
ATOM 4284 O O . LEU A 1 565 ? 13.631 5.740 9.501 1.00 49.03 565 LEU A O 1
ATOM 4288 N N . ALA A 1 566 ? 15.857 5.540 9.491 1.00 47.47 566 ALA A N 1
ATOM 4289 C CA . ALA A 1 566 ? 16.097 5.960 8.109 1.00 47.47 566 ALA A CA 1
ATOM 4290 C C . ALA A 1 566 ? 15.603 4.919 7.085 1.00 47.47 566 ALA A C 1
ATOM 4292 O O . ALA A 1 566 ? 16.388 4.176 6.510 1.00 47.47 566 ALA A O 1
ATOM 4293 N N . GLY A 1 567 ? 14.292 4.772 6.912 1.00 54.78 567 GLY A N 1
ATOM 4294 C CA . GLY A 1 567 ? 13.730 3.679 6.121 1.00 54.78 567 GLY A CA 1
ATOM 4295 C C . GLY A 1 567 ? 13.946 3.833 4.615 1.00 54.78 567 GLY A C 1
ATOM 4296 O O . GLY A 1 567 ? 13.644 4.878 4.041 1.00 54.78 567 GLY A O 1
ATOM 4297 N N . ASN A 1 568 ? 14.347 2.745 3.954 1.00 60.12 568 ASN A N 1
ATOM 4298 C CA . ASN A 1 568 ? 14.026 2.557 2.540 1.00 60.12 568 ASN A CA 1
ATOM 4299 C C . ASN A 1 568 ? 12.517 2.776 2.353 1.00 60.12 568 ASN A C 1
ATOM 4301 O O . ASN A 1 568 ? 11.722 2.353 3.201 1.00 60.12 568 ASN A O 1
ATOM 4305 N N . SER A 1 569 ? 12.108 3.420 1.259 1.00 72.44 569 SER A N 1
ATOM 4306 C CA . SER A 1 569 ? 10.679 3.635 1.019 1.00 72.44 569 SER A CA 1
ATOM 4307 C C . SER A 1 569 ? 9.983 2.283 0.848 1.00 72.44 569 SER A C 1
ATOM 4309 O O . SER A 1 569 ? 10.422 1.455 0.050 1.00 72.44 569 SER A O 1
ATOM 4311 N N . GLN A 1 570 ? 8.949 2.037 1.651 1.00 81.88 570 GLN A N 1
ATOM 4312 C CA . GLN A 1 570 ? 8.176 0.800 1.612 1.00 81.88 570 GLN A CA 1
ATOM 4313 C C . GLN A 1 570 ? 7.137 0.920 0.508 1.00 81.88 570 GLN A C 1
ATOM 4315 O O . GLN A 1 570 ? 6.404 1.907 0.464 1.00 81.88 570 GLN A O 1
ATOM 4320 N N . TRP A 1 571 ? 7.077 -0.069 -0.375 1.00 86.50 571 TRP A N 1
ATOM 4321 C CA . TRP A 1 571 ? 6.105 -0.096 -1.454 1.00 86.50 571 TRP A CA 1
ATOM 4322 C C . TRP A 1 571 ? 5.203 -1.321 -1.340 1.00 86.50 571 TRP A C 1
ATOM 4324 O O . TRP A 1 571 ? 5.632 -2.439 -1.635 1.00 86.50 571 TRP A O 1
ATOM 4334 N N . SER A 1 572 ? 3.967 -1.101 -0.901 1.00 88.94 572 SER A N 1
ATOM 4335 C CA . SER A 1 572 ? 2.937 -2.121 -0.699 1.00 88.94 572 SER A CA 1
ATOM 4336 C C . SER A 1 572 ? 2.373 -2.614 -2.028 1.00 88.94 572 SER A C 1
ATOM 4338 O O . SER A 1 572 ? 2.173 -1.822 -2.947 1.00 88.94 572 SER A O 1
ATOM 4340 N N . MET A 1 573 ? 2.066 -3.907 -2.114 1.00 90.88 573 MET A N 1
ATOM 4341 C CA . MET A 1 573 ? 1.403 -4.540 -3.257 1.00 90.88 573 MET A CA 1
ATOM 4342 C C . MET A 1 573 ? 0.156 -5.275 -2.775 1.00 90.88 573 MET A C 1
ATOM 4344 O O . MET A 1 573 ? 0.216 -6.074 -1.843 1.00 90.88 573 MET A O 1
ATOM 4348 N N . THR A 1 574 ? -0.981 -5.004 -3.414 1.00 92.25 574 THR A N 1
ATOM 4349 C CA . THR A 1 574 ? -2.267 -5.647 -3.108 1.00 92.25 574 THR A CA 1
ATOM 4350 C C . THR A 1 574 ? -3.067 -5.831 -4.399 1.00 92.25 574 THR A C 1
ATOM 4352 O O . THR A 1 574 ? -2.804 -5.131 -5.380 1.00 92.25 574 THR A O 1
ATOM 4355 N N . SER A 1 575 ? -4.067 -6.717 -4.411 1.00 91.00 575 SER A N 1
ATOM 4356 C CA . SER A 1 575 ? -4.947 -6.876 -5.581 1.00 91.00 575 SER A CA 1
ATOM 4357 C C . SER A 1 575 ? -5.801 -5.627 -5.832 1.00 91.00 575 SER A C 1
ATOM 4359 O O . SER A 1 575 ? -6.006 -5.252 -6.976 1.00 91.00 575 SER A O 1
ATOM 4361 N N . CYS A 1 576 ? -6.143 -4.880 -4.778 1.00 86.88 576 CYS A N 1
ATOM 4362 C CA . CYS A 1 576 ? -6.804 -3.573 -4.847 1.00 86.88 576 CYS A CA 1
ATOM 4363 C C . CYS A 1 576 ? -5.997 -2.491 -5.601 1.00 86.88 576 CYS A C 1
ATOM 4365 O O . CYS A 1 576 ? -6.505 -1.392 -5.828 1.00 86.88 576 CYS A O 1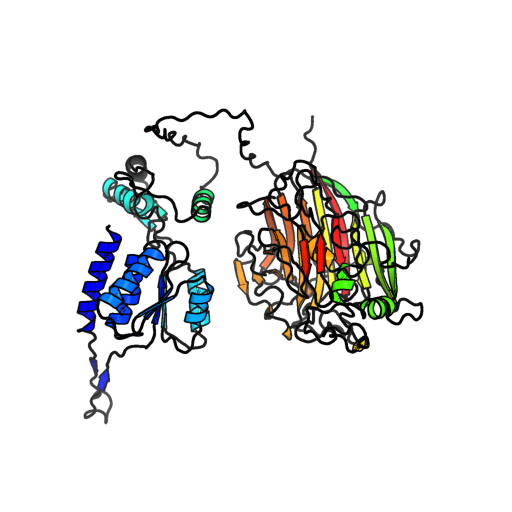
ATOM 4367 N N . LEU A 1 577 ? -4.734 -2.772 -5.945 1.00 83.44 577 LEU A N 1
ATOM 4368 C CA . LEU A 1 577 ? -3.850 -1.921 -6.750 1.00 83.44 577 LEU A CA 1
ATOM 4369 C C . LEU A 1 577 ? -3.465 -2.584 -8.075 1.00 83.44 577 LEU A C 1
ATOM 4371 O O . LEU A 1 577 ? -2.484 -2.175 -8.688 1.00 83.44 577 LEU A O 1
ATOM 4375 N N . ASP A 1 578 ? -4.144 -3.660 -8.470 1.00 77.44 578 ASP A N 1
ATOM 4376 C CA . ASP A 1 578 ? -3.753 -4.504 -9.602 1.00 77.44 578 ASP A CA 1
ATOM 4377 C C . ASP A 1 578 ? -2.302 -5.026 -9.477 1.00 77.44 578 ASP A C 1
ATOM 4379 O O . ASP A 1 578 ? -1.600 -5.239 -10.464 1.00 77.44 578 ASP A O 1
ATOM 4383 N N . GLY A 1 579 ? -1.810 -5.196 -8.241 1.00 78.62 579 GLY A N 1
ATOM 4384 C CA . GLY A 1 579 ? -0.425 -5.584 -7.955 1.00 78.62 579 GLY A CA 1
ATOM 4385 C C . GLY A 1 579 ? 0.617 -4.477 -8.144 1.00 78.62 579 GLY A C 1
ATOM 4386 O O . GLY A 1 579 ? 1.802 -4.722 -7.911 1.00 78.62 579 GLY A O 1
ATOM 4387 N N . VAL A 1 580 ? 0.205 -3.262 -8.516 1.00 80.38 580 VAL A N 1
ATOM 4388 C CA . VAL A 1 580 ? 1.097 -2.105 -8.625 1.00 80.38 580 VAL A CA 1
ATOM 4389 C C . VAL A 1 580 ? 1.544 -1.662 -7.234 1.00 80.38 580 VAL A C 1
ATOM 4391 O O . VAL A 1 580 ? 0.756 -1.542 -6.297 1.00 80.38 580 VAL A O 1
ATOM 4394 N N . THR A 1 581 ? 2.842 -1.412 -7.107 1.00 82.50 581 THR A N 1
ATOM 4395 C CA . THR A 1 581 ? 3.478 -0.936 -5.881 1.00 82.50 581 THR A CA 1
ATOM 4396 C C . THR A 1 581 ? 3.068 0.497 -5.533 1.00 82.50 581 THR A C 1
ATOM 4398 O O . THR A 1 581 ? 3.229 1.390 -6.364 1.00 82.50 581 THR A O 1
ATOM 4401 N N . GLU A 1 582 ? 2.658 0.761 -4.291 1.00 82.25 582 GLU A N 1
ATOM 4402 C CA . GLU A 1 582 ? 2.374 2.115 -3.782 1.00 82.25 582 GLU A CA 1
ATOM 4403 C C . GLU A 1 582 ? 3.072 2.390 -2.442 1.00 82.25 582 GLU A C 1
ATOM 4405 O O . GLU A 1 582 ? 3.285 1.477 -1.654 1.00 82.25 582 GLU A O 1
ATOM 4410 N N . GLN A 1 583 ? 3.368 3.654 -2.127 1.00 78.75 583 GLN A N 1
ATOM 4411 C CA . GLN A 1 583 ? 3.962 4.015 -0.827 1.00 78.75 583 GLN A CA 1
ATOM 4412 C C . GLN A 1 583 ? 2.962 4.052 0.337 1.00 78.75 583 GLN A C 1
ATOM 4414 O O . GLN A 1 583 ? 3.362 4.112 1.499 1.00 78.75 583 GLN A O 1
ATOM 4419 N N . GLN A 1 584 ? 1.659 4.044 0.052 1.00 79.44 584 GLN A N 1
ATOM 4420 C CA . GLN A 1 584 ? 0.654 3.958 1.103 1.00 79.44 584 GLN A CA 1
ATOM 4421 C C . GLN A 1 584 ? 0.742 2.578 1.769 1.00 79.44 584 GLN A C 1
ATOM 4423 O O . GLN A 1 584 ? 0.759 1.541 1.106 1.00 79.44 584 GLN A O 1
ATOM 4428 N N . LEU A 1 585 ? 0.790 2.565 3.100 1.00 76.62 585 LEU A N 1
ATOM 4429 C CA . LEU A 1 585 ? 0.801 1.323 3.867 1.00 76.62 585 LEU A CA 1
ATOM 4430 C C . LEU A 1 585 ? -0.566 0.640 3.750 1.00 76.62 585 LEU A C 1
ATOM 4432 O O . LEU A 1 585 ? -1.569 1.163 4.251 1.00 76.62 585 LEU A O 1
ATOM 4436 N N . SER A 1 586 ? -0.573 -0.526 3.106 1.00 87.12 586 SER A N 1
ATOM 4437 C CA . SER A 1 586 ? -1.763 -1.315 2.786 1.00 87.12 586 SER A CA 1
ATOM 4438 C C . SER A 1 586 ? -1.448 -2.801 2.971 1.00 87.12 586 SER A C 1
ATOM 4440 O O . SER A 1 586 ? -0.466 -3.293 2.415 1.00 87.12 586 SER A O 1
ATOM 4442 N N . SER A 1 587 ? -2.279 -3.533 3.715 1.00 92.56 587 SER A N 1
ATOM 4443 C CA . SER A 1 587 ? -2.141 -4.994 3.806 1.00 92.56 587 SER A CA 1
ATOM 4444 C C . SER A 1 587 ? -2.838 -5.679 2.627 1.00 92.56 587 SER A C 1
ATOM 4446 O O . SER A 1 587 ? -3.918 -5.256 2.208 1.00 92.56 587 SER A O 1
ATOM 4448 N N . ALA A 1 588 ? -2.232 -6.741 2.098 1.00 94.31 588 ALA A N 1
ATOM 4449 C CA . ALA A 1 588 ? -2.723 -7.483 0.938 1.00 94.31 588 ALA A CA 1
ATOM 4450 C C . ALA A 1 588 ? -3.867 -8.444 1.278 1.00 94.31 588 ALA A C 1
ATOM 4452 O O . ALA A 1 588 ? -4.713 -8.699 0.428 1.00 94.31 588 ALA A O 1
ATOM 4453 N N . ALA A 1 589 ? -3.885 -8.956 2.508 1.00 94.38 589 ALA A N 1
ATOM 4454 C CA . ALA A 1 589 ? -4.922 -9.844 3.013 1.00 94.38 589 ALA A CA 1
ATOM 4455 C C . ALA A 1 589 ? -4.987 -9.829 4.543 1.00 94.38 589 ALA A C 1
ATOM 4457 O O . ALA A 1 589 ? -4.132 -9.256 5.222 1.00 94.38 589 ALA A O 1
ATOM 4458 N N . GLU A 1 590 ? -5.984 -10.524 5.077 1.00 93.25 590 GLU A N 1
ATOM 4459 C CA . GLU A 1 590 ? -6.154 -10.817 6.495 1.00 93.25 590 GLU A CA 1
ATOM 4460 C C . GLU A 1 590 ? -6.193 -12.336 6.698 1.00 93.25 590 GLU A C 1
ATOM 4462 O O . GLU A 1 590 ? -6.963 -13.037 6.037 1.00 93.25 590 GLU A O 1
ATOM 4467 N N . LEU A 1 591 ? -5.340 -12.856 7.581 1.00 93.12 591 LEU A N 1
ATOM 4468 C CA . LEU A 1 591 ? -5.372 -14.258 7.987 1.00 93.12 591 LEU A CA 1
ATOM 4469 C C . LEU A 1 591 ? -6.569 -14.525 8.905 1.00 93.12 591 LEU A C 1
ATOM 4471 O O . LEU A 1 591 ? -7.082 -13.619 9.561 1.00 93.12 591 LEU A O 1
ATOM 4475 N N . GLN A 1 592 ? -6.938 -15.799 9.013 1.00 91.62 592 GLN A N 1
ATOM 4476 C CA . GLN A 1 592 ? -7.902 -16.311 9.985 1.00 91.62 592 GLN A CA 1
ATOM 4477 C C . GLN A 1 592 ? -7.194 -17.322 10.897 1.00 91.62 592 GLN A C 1
ATOM 4479 O O . GLN A 1 592 ? -7.296 -18.530 10.667 1.00 91.62 592 GLN A O 1
ATOM 4484 N N . PRO A 1 593 ? -6.407 -16.870 11.894 1.00 86.62 593 PRO A N 1
ATOM 4485 C CA . PRO A 1 593 ? -5.690 -17.775 12.790 1.00 86.62 593 PRO A CA 1
ATOM 4486 C C . PRO A 1 593 ? -6.595 -18.774 13.523 1.00 86.62 593 PRO A C 1
ATOM 4488 O O . PRO A 1 593 ? -6.138 -19.842 13.903 1.00 86.62 593 PRO A O 1
ATOM 4491 N N . GLU A 1 594 ? -7.879 -18.466 13.692 1.00 85.12 594 GLU A N 1
ATOM 4492 C CA . GLU A 1 594 ? -8.903 -19.365 14.230 1.00 85.12 594 GLU A CA 1
ATOM 4493 C C . GLU A 1 594 ? -9.181 -20.603 13.358 1.00 85.12 594 GLU A C 1
ATOM 4495 O O . GLU A 1 594 ? -9.716 -21.587 13.861 1.00 85.12 594 GLU A O 1
ATOM 4500 N N . LEU A 1 595 ? -8.815 -20.580 12.070 1.00 85.00 595 LEU A N 1
ATOM 4501 C CA . LEU A 1 595 ? -8.879 -21.748 11.181 1.00 85.00 595 LEU A CA 1
ATOM 4502 C C . LEU A 1 595 ? -7.623 -22.625 11.270 1.00 85.00 595 LEU A C 1
ATOM 4504 O O . LEU A 1 595 ? -7.574 -23.706 10.680 1.00 85.00 595 LEU A O 1
ATOM 4508 N N . MET A 1 596 ? -6.591 -22.172 11.984 1.00 84.25 596 MET A N 1
ATOM 4509 C CA . MET A 1 596 ? -5.422 -22.984 12.298 1.00 84.25 596 MET A CA 1
ATOM 4510 C C . MET A 1 596 ? -5.726 -23.839 13.540 1.00 84.25 596 MET A C 1
ATOM 4512 O O . MET A 1 596 ? -6.290 -23.329 14.507 1.00 84.25 596 MET A O 1
ATOM 4516 N N . PRO A 1 597 ? -5.341 -25.128 13.565 1.00 80.50 597 PRO A N 1
ATOM 4517 C CA . PRO A 1 597 ? -4.367 -25.779 12.688 1.00 80.50 597 PRO A CA 1
ATOM 4518 C C . PRO A 1 597 ? -4.964 -26.487 11.461 1.00 80.50 597 PRO A C 1
ATOM 4520 O O . PRO A 1 597 ? -4.239 -27.204 10.776 1.00 80.50 597 PRO A O 1
ATOM 4523 N N . ASP A 1 598 ? -6.255 -26.361 11.174 1.00 85.75 598 ASP A N 1
ATOM 4524 C CA . ASP A 1 598 ? -6.901 -27.189 10.147 1.00 85.75 598 ASP A CA 1
ATOM 4525 C C . ASP A 1 598 ? -6.544 -26.769 8.712 1.00 85.75 598 ASP A C 1
ATOM 4527 O O . ASP A 1 598 ? -6.629 -27.581 7.788 1.00 85.75 598 ASP A O 1
ATOM 4531 N N . GLN A 1 599 ? -6.086 -25.528 8.521 1.00 88.50 599 GLN A N 1
ATOM 4532 C CA . GLN A 1 599 ? -5.663 -24.992 7.227 1.00 88.50 599 GLN A CA 1
ATOM 4533 C C . GLN A 1 599 ? -4.238 -24.436 7.273 1.00 88.50 599 GLN A C 1
ATOM 4535 O O . GLN A 1 599 ? -3.864 -23.714 8.196 1.00 88.50 599 GLN A O 1
ATOM 4540 N N . ASP A 1 600 ? -3.456 -24.756 6.240 1.00 92.00 600 ASP A N 1
ATOM 4541 C CA . ASP A 1 600 ? -2.107 -24.224 6.058 1.00 92.00 600 ASP A CA 1
ATOM 4542 C C . ASP A 1 600 ? -2.167 -22.926 5.242 1.00 92.00 600 ASP A C 1
ATOM 4544 O O . ASP A 1 600 ? -2.906 -22.837 4.256 1.00 92.00 600 ASP A O 1
ATOM 4548 N N . TYR A 1 601 ? -1.308 -21.967 5.582 1.00 96.38 601 TYR A N 1
ATOM 4549 C CA . TYR A 1 601 ? -0.981 -20.853 4.692 1.00 96.38 601 TYR A CA 1
ATOM 4550 C C . TYR A 1 601 ? 0.386 -21.091 4.063 1.00 96.38 601 TYR A C 1
ATOM 4552 O O . TYR A 1 601 ? 1.329 -21.498 4.738 1.00 96.38 601 TYR A O 1
ATOM 4560 N N . VAL A 1 602 ? 0.505 -20.835 2.766 1.00 97.88 602 VAL A N 1
ATOM 4561 C CA . VAL A 1 602 ? 1.755 -20.984 2.017 1.00 97.88 602 VAL A CA 1
ATOM 4562 C C . VAL A 1 602 ? 2.308 -19.605 1.715 1.00 97.88 602 VAL A C 1
ATOM 4564 O O . VAL A 1 602 ? 1.603 -18.774 1.147 1.00 97.88 602 VAL A O 1
ATOM 4567 N N . PHE A 1 603 ? 3.575 -19.380 2.040 1.00 98.50 603 PHE A N 1
ATOM 4568 C CA . PHE A 1 603 ? 4.286 -18.159 1.679 1.00 98.50 603 PHE A CA 1
ATOM 4569 C C . PHE A 1 603 ? 5.472 -18.508 0.797 1.00 98.50 603 PHE A C 1
ATOM 4571 O O . PHE A 1 603 ? 6.244 -19.417 1.119 1.00 98.50 603 PHE A O 1
ATOM 4578 N N . ALA A 1 604 ? 5.636 -17.772 -0.299 1.00 98.44 604 ALA A N 1
ATOM 4579 C CA . ALA A 1 604 ? 6.760 -17.958 -1.197 1.00 98.44 604 ALA A CA 1
ATOM 4580 C C . ALA A 1 604 ? 7.329 -16.636 -1.718 1.00 98.44 604 ALA A C 1
ATOM 4582 O O . ALA A 1 604 ? 6.606 -15.672 -1.963 1.00 98.44 604 ALA A O 1
ATOM 4583 N N . ILE A 1 605 ? 8.648 -16.618 -1.907 1.00 98.25 605 ILE A N 1
ATOM 4584 C CA . ILE A 1 605 ? 9.356 -15.564 -2.633 1.00 98.25 605 ILE A CA 1
ATOM 4585 C C . ILE A 1 605 ? 10.166 -16.213 -3.742 1.00 98.25 605 ILE A C 1
ATOM 4587 O O . ILE A 1 605 ? 10.917 -17.164 -3.518 1.00 98.25 605 ILE A O 1
ATOM 4591 N N . GLU A 1 606 ? 10.016 -15.673 -4.940 1.00 96.94 606 GLU A N 1
ATOM 4592 C CA . GLU A 1 606 ? 10.776 -16.035 -6.126 1.00 96.94 606 GLU A CA 1
ATOM 4593 C C . GLU A 1 606 ? 11.658 -14.858 -6.547 1.00 96.94 606 GLU A C 1
ATOM 4595 O O . GLU A 1 606 ? 11.178 -13.731 -6.612 1.00 96.94 606 GLU A O 1
ATOM 4600 N N . ARG A 1 607 ? 12.934 -15.125 -6.832 1.00 96.69 607 ARG A N 1
ATOM 4601 C CA . ARG A 1 607 ? 13.834 -14.225 -7.559 1.00 96.69 607 ARG A CA 1
ATOM 4602 C C . ARG A 1 607 ? 14.159 -14.879 -8.891 1.00 96.69 607 ARG A C 1
ATOM 4604 O O . ARG A 1 607 ? 14.763 -15.955 -8.918 1.00 96.69 607 ARG A O 1
ATOM 4611 N N . ASP A 1 608 ? 13.770 -14.241 -9.983 1.00 94.25 608 ASP A N 1
ATOM 4612 C CA . ASP A 1 608 ? 14.130 -14.662 -11.334 1.00 94.25 608 ASP A CA 1
ATOM 4613 C C . ASP A 1 608 ? 15.130 -13.674 -11.958 1.00 94.25 608 ASP A C 1
ATOM 4615 O O . ASP A 1 608 ? 15.824 -12.933 -11.260 1.00 94.25 608 ASP A O 1
ATOM 4619 N N . ALA A 1 609 ? 15.282 -13.711 -13.282 1.00 91.25 609 ALA A N 1
ATOM 4620 C CA . ALA A 1 609 ? 16.176 -12.796 -13.985 1.00 91.25 609 ALA A CA 1
ATOM 4621 C C . ALA A 1 609 ? 15.647 -11.353 -14.048 1.00 91.25 609 ALA A C 1
ATOM 4623 O O . ALA A 1 609 ? 16.414 -10.454 -14.385 1.00 91.25 609 ALA A O 1
ATOM 4624 N N . THR A 1 610 ? 14.358 -11.135 -13.785 1.00 92.06 610 THR A N 1
ATOM 4625 C CA . THR A 1 610 ? 13.691 -9.850 -13.996 1.00 92.06 610 THR A CA 1
ATOM 4626 C C . THR A 1 610 ? 13.312 -9.155 -12.700 1.00 92.06 610 THR A C 1
ATOM 4628 O O . THR A 1 610 ? 13.265 -7.928 -12.698 1.00 92.06 610 THR A O 1
ATOM 4631 N N . GLY A 1 611 ? 13.062 -9.881 -11.609 1.00 94.81 611 GLY A N 1
ATOM 4632 C CA . GLY A 1 611 ? 12.591 -9.272 -10.371 1.00 94.81 611 GLY A CA 1
ATOM 4633 C C . GLY A 1 611 ? 12.309 -10.241 -9.229 1.00 94.81 611 GLY A C 1
ATOM 4634 O O . GLY A 1 611 ? 12.772 -11.384 -9.214 1.00 94.81 611 GLY A O 1
ATOM 4635 N N . TYR A 1 612 ? 11.513 -9.758 -8.271 1.00 96.50 612 TYR A N 1
ATOM 4636 C CA . TYR A 1 612 ? 10.968 -10.563 -7.181 1.00 96.50 612 TYR A CA 1
ATOM 4637 C C . TYR A 1 612 ? 9.477 -10.814 -7.382 1.00 96.50 612 TYR A C 1
ATOM 4639 O O . TYR A 1 612 ? 8.730 -9.913 -7.757 1.00 96.50 612 TYR A O 1
ATOM 4647 N N . THR A 1 613 ? 9.030 -12.022 -7.062 1.00 96.88 613 THR A N 1
ATOM 4648 C CA . THR A 1 613 ? 7.615 -12.374 -6.962 1.00 96.88 613 THR A CA 1
ATOM 4649 C C . THR A 1 613 ? 7.297 -12.769 -5.530 1.00 96.88 613 THR A C 1
ATOM 4651 O O . THR A 1 613 ? 7.901 -13.707 -5.012 1.00 96.88 613 THR A O 1
ATOM 4654 N N . LEU A 1 614 ? 6.353 -12.075 -4.901 1.00 97.75 614 LEU A N 1
ATOM 4655 C CA . LEU A 1 614 ? 5.839 -12.407 -3.574 1.00 97.75 614 LEU A CA 1
ATOM 4656 C C . LEU A 1 614 ? 4.531 -13.171 -3.739 1.00 97.75 614 LEU A C 1
ATOM 4658 O O . LEU A 1 614 ? 3.689 -12.791 -4.555 1.00 97.75 614 LEU A O 1
ATOM 4662 N N . GLU A 1 615 ? 4.349 -14.221 -2.951 1.00 97.75 615 GLU A N 1
ATOM 4663 C CA . GLU A 1 615 ? 3.165 -15.064 -3.003 1.00 97.75 615 GLU A CA 1
ATOM 4664 C C . GLU A 1 615 ? 2.696 -15.449 -1.599 1.00 97.75 615 GLU A C 1
ATOM 4666 O O . GLU A 1 615 ? 3.489 -15.897 -0.769 1.00 97.75 615 GLU A O 1
ATOM 4671 N N . ALA A 1 616 ? 1.393 -15.311 -1.364 1.00 97.94 616 ALA A N 1
ATOM 4672 C CA . ALA A 1 616 ? 0.712 -15.779 -0.166 1.00 97.94 616 ALA A CA 1
ATOM 4673 C C . ALA A 1 616 ? -0.553 -16.540 -0.580 1.00 97.94 616 ALA A C 1
ATOM 4675 O O . ALA A 1 616 ? -1.394 -16.011 -1.304 1.00 97.94 616 ALA A O 1
ATOM 4676 N N . SER A 1 617 ? -0.701 -17.782 -0.126 1.00 97.62 617 SER A N 1
ATOM 4677 C CA . SER A 1 617 ? -1.861 -18.625 -0.428 1.00 97.62 617 SER A CA 1
ATOM 4678 C C . SER A 1 617 ? -2.511 -19.140 0.844 1.00 97.62 617 SER A C 1
ATOM 4680 O O . SER A 1 617 ? -1.817 -19.562 1.764 1.00 97.62 617 SER A O 1
ATOM 4682 N N . GLY A 1 618 ? -3.837 -19.164 0.876 1.00 95.75 618 GLY A N 1
ATOM 4683 C CA . GLY A 1 618 ? -4.605 -19.673 2.007 1.00 95.75 618 GLY A CA 1
ATOM 4684 C C . GLY A 1 618 ? -6.034 -19.151 1.997 1.00 95.75 618 GLY A C 1
ATOM 4685 O O . GLY A 1 618 ? -6.490 -18.583 1.004 1.00 95.75 618 GLY A O 1
ATOM 4686 N N . ASN A 1 619 ? -6.742 -19.359 3.102 1.00 95.44 619 ASN A N 1
ATOM 4687 C CA . ASN A 1 619 ? -8.117 -18.908 3.277 1.00 95.44 619 ASN A CA 1
ATOM 4688 C C . ASN A 1 619 ? -8.155 -17.557 3.996 1.00 95.44 619 ASN A C 1
ATOM 4690 O O . ASN A 1 619 ? -8.118 -17.489 5.225 1.00 95.44 619 ASN A O 1
ATOM 4694 N N . PHE A 1 620 ? -8.184 -16.465 3.243 1.00 95.62 620 PHE A N 1
ATOM 4695 C CA . PHE A 1 620 ? -8.132 -15.122 3.818 1.00 95.62 620 PHE A CA 1
ATOM 4696 C C . PHE A 1 620 ? -9.522 -14.634 4.244 1.00 95.62 620 PHE A C 1
ATOM 4698 O O . PHE A 1 620 ? -10.528 -14.919 3.587 1.00 95.62 620 PHE A O 1
ATOM 4705 N N . ALA A 1 621 ? -9.592 -13.872 5.336 1.00 92.75 621 ALA A N 1
ATOM 4706 C CA . ALA A 1 621 ? -10.848 -13.302 5.812 1.00 92.75 621 ALA A CA 1
ATOM 4707 C C . ALA A 1 621 ? -11.481 -12.425 4.717 1.00 92.75 621 ALA A C 1
ATOM 4709 O O . ALA A 1 621 ? -10.788 -11.668 4.040 1.00 92.75 621 ALA A O 1
ATOM 4710 N N . ARG A 1 622 ? -12.808 -12.524 4.541 1.00 91.88 622 ARG A N 1
ATOM 4711 C CA . ARG A 1 622 ? -13.617 -11.811 3.517 1.00 91.88 622 ARG A CA 1
ATOM 4712 C C . ARG A 1 622 ? -13.325 -12.167 2.054 1.00 91.88 622 ARG A C 1
ATOM 4714 O O . ARG A 1 622 ? -14.095 -11.761 1.187 1.00 91.88 622 ARG A O 1
ATOM 4721 N N . ALA A 1 623 ? -12.278 -12.943 1.797 1.00 92.25 623 ALA A N 1
ATOM 4722 C CA . ALA A 1 623 ? -11.784 -13.213 0.457 1.00 92.25 623 ALA A CA 1
ATOM 4723 C C . ALA A 1 623 ? -11.743 -14.721 0.125 1.00 92.25 623 ALA A C 1
ATOM 4725 O O . ALA A 1 623 ? -11.709 -15.100 -1.044 1.00 92.25 623 ALA A O 1
ATOM 4726 N N . GLY A 1 624 ? -11.807 -15.593 1.136 1.00 94.56 624 GLY A N 1
ATOM 4727 C CA . GLY A 1 624 ? -11.848 -17.044 0.968 1.00 94.56 624 GLY A CA 1
ATOM 4728 C C . GLY A 1 624 ? -10.506 -17.647 0.538 1.00 94.56 624 GLY A C 1
ATOM 4729 O O . GLY A 1 624 ? -9.456 -17.005 0.611 1.00 94.56 624 GLY A O 1
ATOM 4730 N N . GLN A 1 625 ? -10.546 -18.905 0.088 1.00 95.12 625 GLN A N 1
ATOM 4731 C CA . GLN A 1 625 ? -9.371 -19.633 -0.397 1.00 95.12 625 GLN A CA 1
ATOM 4732 C C . GLN A 1 625 ? -8.856 -19.045 -1.715 1.00 95.12 625 GLN A C 1
ATOM 4734 O O . GLN A 1 625 ? -9.553 -19.092 -2.727 1.00 95.12 625 GLN A O 1
ATOM 4739 N N . GLN A 1 626 ? -7.615 -18.561 -1.726 1.00 95.25 626 GLN A N 1
ATOM 4740 C CA . GLN A 1 626 ? -6.984 -18.006 -2.927 1.00 95.25 626 GLN A CA 1
ATOM 4741 C C . GLN A 1 626 ? -5.455 -17.954 -2.821 1.00 95.25 626 GLN A C 1
ATOM 4743 O O . GLN A 1 626 ? -4.874 -18.218 -1.766 1.00 95.25 626 GLN A O 1
ATOM 4748 N N . THR A 1 627 ? -4.822 -17.561 -3.925 1.00 96.56 627 THR A N 1
ATOM 4749 C CA . THR A 1 627 ? -3.391 -17.265 -4.022 1.00 96.56 627 THR A CA 1
ATOM 4750 C C . THR A 1 627 ? -3.213 -15.824 -4.475 1.00 96.56 627 THR A C 1
ATOM 4752 O O . THR A 1 627 ? -3.588 -15.470 -5.591 1.00 96.56 627 THR A O 1
ATOM 4755 N N . LEU A 1 628 ? -2.609 -15.007 -3.619 1.00 95.88 628 LEU A N 1
ATOM 4756 C CA . LEU A 1 628 ? -2.133 -13.672 -3.950 1.00 95.88 628 LEU A CA 1
ATOM 4757 C C . LEU A 1 628 ? -0.711 -13.778 -4.474 1.00 95.88 628 LEU A C 1
ATOM 4759 O O . LEU A 1 628 ? 0.140 -14.367 -3.810 1.00 95.88 628 LEU A O 1
ATOM 4763 N N . ARG A 1 629 ? -0.449 -13.220 -5.655 1.00 95.56 629 ARG A N 1
ATOM 4764 C CA . ARG A 1 629 ? 0.865 -13.286 -6.298 1.00 95.56 629 ARG A CA 1
ATOM 4765 C C . ARG A 1 629 ? 1.168 -11.976 -7.012 1.00 95.56 629 ARG A C 1
ATOM 4767 O O . ARG A 1 629 ? 0.459 -11.610 -7.943 1.00 95.56 629 ARG A O 1
ATOM 4774 N N . PHE A 1 630 ? 2.240 -11.303 -6.602 1.00 94.88 630 PHE A N 1
ATOM 4775 C CA . PHE A 1 630 ? 2.644 -10.005 -7.146 1.00 94.88 630 PHE A CA 1
ATOM 4776 C C . PHE A 1 630 ? 4.100 -10.050 -7.592 1.00 94.88 630 PHE A C 1
ATOM 4778 O O . PHE A 1 630 ? 4.977 -10.411 -6.806 1.00 94.88 630 PHE A O 1
ATOM 4785 N N . HIS A 1 631 ? 4.351 -9.700 -8.853 1.00 93.94 631 HIS A N 1
ATOM 4786 C CA . HIS A 1 631 ? 5.697 -9.591 -9.408 1.00 93.94 631 HIS A CA 1
ATOM 4787 C C . HIS A 1 631 ? 6.114 -8.127 -9.490 1.00 93.94 631 HIS A C 1
ATOM 4789 O O . HIS A 1 631 ? 5.379 -7.302 -10.032 1.00 93.94 631 HIS A O 1
ATOM 4795 N N . ARG A 1 632 ? 7.328 -7.824 -9.033 1.00 91.38 632 ARG A N 1
ATOM 4796 C CA . ARG A 1 632 ? 7.974 -6.537 -9.260 1.00 91.38 632 ARG A CA 1
ATOM 4797 C C . ARG A 1 632 ? 9.324 -6.742 -9.957 1.00 91.38 632 ARG A C 1
ATOM 4799 O O . ARG A 1 632 ? 10.220 -7.333 -9.345 1.00 91.38 632 ARG A O 1
ATOM 4806 N N . PRO A 1 633 ? 9.518 -6.170 -11.162 1.00 93.44 633 PRO A N 1
ATOM 4807 C CA . PRO A 1 633 ? 10.829 -6.104 -11.802 1.00 93.44 633 PRO A CA 1
ATOM 4808 C C . PRO A 1 633 ? 11.862 -5.394 -10.922 1.00 93.44 633 PRO A C 1
ATOM 4810 O O . PRO A 1 633 ? 11.497 -4.538 -10.125 1.00 93.44 633 PRO A O 1
ATOM 4813 N N . PHE A 1 634 ? 13.156 -5.664 -11.063 1.00 92.56 634 PHE A N 1
ATOM 4814 C CA . PHE A 1 634 ? 14.175 -5.007 -10.235 1.00 92.56 634 PHE A CA 1
ATOM 4815 C C . PHE A 1 634 ? 14.163 -3.480 -10.348 1.00 92.56 634 PHE A C 1
ATOM 4817 O O . PHE A 1 634 ? 14.460 -2.800 -9.370 1.00 92.56 634 PHE A O 1
ATOM 4824 N N . VAL A 1 635 ? 13.771 -2.940 -11.504 1.00 89.00 635 VAL A N 1
ATOM 4825 C CA . VAL A 1 635 ? 13.676 -1.503 -11.781 1.00 89.00 635 VAL A CA 1
ATOM 4826 C C . VAL A 1 635 ? 12.375 -1.230 -12.539 1.00 89.00 635 VAL A C 1
ATOM 4828 O O . VAL A 1 635 ? 12.088 -1.923 -13.509 1.00 89.00 635 VAL A O 1
ATOM 4831 N N . VAL A 1 636 ? 11.590 -0.248 -12.086 1.00 83.88 636 VAL A N 1
ATOM 4832 C CA . VAL A 1 636 ? 10.392 0.284 -12.777 1.00 83.88 636 VAL A CA 1
ATOM 4833 C C . VAL A 1 636 ? 10.404 1.798 -12.580 1.00 83.88 636 VAL A C 1
ATOM 4835 O O . VAL A 1 636 ? 10.692 2.239 -11.468 1.00 83.88 636 VAL A O 1
ATOM 4838 N N . ASP A 1 637 ? 10.152 2.573 -13.633 1.00 81.00 637 ASP A N 1
ATOM 4839 C CA . ASP A 1 637 ? 10.155 4.050 -13.638 1.00 81.00 637 ASP A CA 1
ATOM 4840 C C . ASP A 1 637 ? 11.420 4.653 -13.023 1.00 81.00 637 ASP A C 1
ATOM 4842 O O . ASP A 1 637 ? 11.374 5.536 -12.165 1.00 81.00 637 ASP A O 1
ATOM 4846 N N . ASP A 1 638 ? 12.567 4.077 -13.379 1.00 79.69 638 ASP A N 1
ATOM 4847 C CA . ASP A 1 638 ? 13.880 4.405 -12.829 1.00 79.69 638 ASP A CA 1
ATOM 4848 C C . ASP A 1 638 ? 14.059 4.143 -11.318 1.00 79.69 638 ASP A C 1
ATOM 4850 O O . ASP A 1 638 ? 15.162 4.299 -10.800 1.00 79.69 638 ASP A O 1
ATOM 4854 N N . LYS A 1 639 ? 13.036 3.632 -10.621 1.00 82.19 639 LYS A N 1
ATOM 4855 C CA . LYS A 1 639 ? 13.048 3.313 -9.186 1.00 82.19 639 LYS A CA 1
ATOM 4856 C C . LYS A 1 639 ? 13.411 1.846 -8.968 1.00 82.19 639 LYS A C 1
ATOM 4858 O O . LYS A 1 639 ? 12.577 0.950 -9.200 1.00 82.19 639 LYS A O 1
ATOM 4863 N N . PRO A 1 640 ? 14.646 1.564 -8.526 1.00 87.88 640 PRO A N 1
ATOM 4864 C CA . PRO A 1 640 ? 15.080 0.205 -8.316 1.00 87.88 640 PRO A CA 1
ATOM 4865 C C . PRO A 1 640 ? 14.626 -0.314 -6.948 1.00 87.88 640 PRO A C 1
ATOM 4867 O O . PRO A 1 640 ? 14.419 0.452 -6.001 1.00 87.88 640 PRO A O 1
ATOM 4870 N N . ILE A 1 641 ? 14.529 -1.634 -6.835 1.00 90.38 641 ILE A N 1
ATOM 4871 C CA . ILE A 1 641 ? 14.472 -2.314 -5.545 1.00 90.38 641 ILE A CA 1
ATOM 4872 C C . ILE A 1 641 ? 15.827 -2.137 -4.867 1.00 90.38 641 ILE A C 1
ATOM 4874 O O . ILE A 1 641 ? 16.871 -2.346 -5.484 1.00 90.38 641 ILE A O 1
ATOM 4878 N N . TRP A 1 642 ? 15.819 -1.758 -3.595 1.00 87.88 642 TRP A N 1
ATOM 4879 C CA . TRP A 1 642 ? 17.039 -1.573 -2.819 1.00 87.88 642 TRP A CA 1
ATOM 4880 C C . TRP A 1 642 ? 17.956 -2.803 -2.908 1.00 87.88 642 TRP A C 1
ATOM 4882 O O . TRP A 1 642 ? 17.514 -3.929 -2.664 1.00 87.88 642 TRP A O 1
ATOM 4892 N N . HIS A 1 643 ? 19.222 -2.585 -3.281 1.00 90.69 643 HIS A N 1
ATOM 4893 C CA . HIS A 1 643 ? 20.255 -3.625 -3.354 1.00 90.69 643 HIS A CA 1
ATOM 4894 C C . HIS A 1 643 ? 19.858 -4.869 -4.159 1.00 90.69 643 HIS A C 1
ATOM 4896 O O . HIS A 1 643 ? 20.246 -5.990 -3.831 1.00 90.69 643 HIS A O 1
ATOM 4902 N N . TYR A 1 644 ? 19.070 -4.721 -5.224 1.00 92.75 644 TYR A N 1
ATOM 4903 C CA . TYR A 1 644 ? 18.611 -5.881 -5.989 1.00 92.75 644 TYR A CA 1
ATOM 4904 C C . TYR A 1 644 ? 19.743 -6.707 -6.629 1.00 92.75 644 TYR A C 1
ATOM 4906 O O . TYR A 1 644 ? 19.552 -7.901 -6.875 1.00 92.75 644 TYR A O 1
ATOM 4914 N N . ASN A 1 645 ? 20.901 -6.092 -6.889 1.00 93.62 645 ASN A N 1
ATOM 4915 C CA . ASN A 1 645 ? 22.070 -6.714 -7.503 1.00 93.62 645 ASN A CA 1
ATOM 4916 C C . ASN A 1 645 ? 22.717 -7.741 -6.569 1.00 93.62 645 ASN A C 1
ATOM 4918 O O . ASN A 1 645 ? 23.215 -7.408 -5.494 1.00 93.62 645 ASN A O 1
ATOM 4922 N N . VAL A 1 646 ? 22.768 -8.991 -7.019 1.00 94.00 646 VAL A N 1
ATOM 4923 C CA . VAL A 1 646 ? 23.459 -10.092 -6.323 1.00 94.00 646 VAL A CA 1
ATOM 4924 C C . VAL A 1 646 ? 24.816 -10.400 -6.957 1.00 94.00 646 VAL A C 1
ATOM 4926 O O . VAL A 1 646 ? 25.602 -11.157 -6.392 1.00 94.00 646 VAL A O 1
ATOM 4929 N N . LYS A 1 647 ? 25.121 -9.781 -8.107 1.00 93.31 647 LYS A N 1
ATOM 4930 C CA . LYS A 1 647 ? 26.408 -9.880 -8.806 1.00 93.31 647 LYS A CA 1
ATOM 4931 C C . LYS A 1 647 ? 26.971 -8.512 -9.193 1.00 93.31 647 LYS A C 1
ATOM 4933 O O . LYS A 1 647 ? 26.194 -7.609 -9.515 1.00 93.31 647 LYS A O 1
ATOM 4938 N N . PRO A 1 648 ? 28.309 -8.392 -9.285 1.00 93.00 648 PRO A N 1
ATOM 4939 C CA . PRO A 1 648 ? 28.940 -7.239 -9.912 1.00 93.00 648 PRO A CA 1
ATOM 4940 C C . PRO A 1 648 ? 28.436 -7.057 -11.350 1.00 93.00 648 PRO A C 1
ATOM 4942 O O . PRO A 1 648 ? 2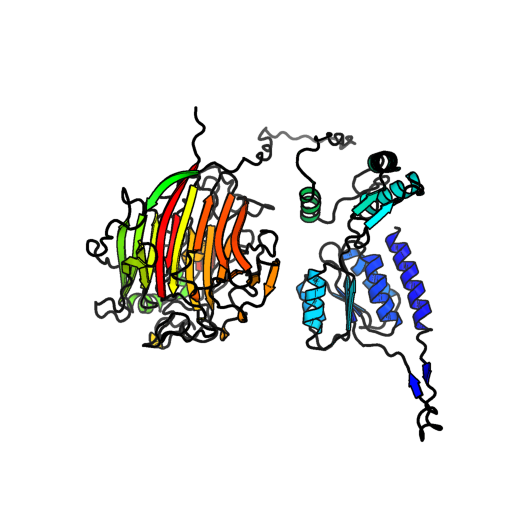8.354 -8.024 -12.109 1.00 93.00 648 PRO A O 1
ATOM 4945 N N . GLY A 1 649 ? 28.099 -5.821 -11.720 1.00 88.44 649 GLY A N 1
ATOM 4946 C CA . GLY A 1 649 ? 27.633 -5.464 -13.066 1.00 88.44 649 GLY A CA 1
ATOM 4947 C C . GLY A 1 649 ? 26.120 -5.562 -13.292 1.00 88.44 649 GLY A C 1
ATOM 4948 O O . GLY A 1 649 ? 25.652 -5.094 -14.322 1.00 88.44 649 GLY A O 1
ATOM 4949 N N . GLU A 1 650 ? 25.338 -6.096 -12.344 1.00 90.88 650 GLU A N 1
ATOM 4950 C CA . GLU A 1 650 ? 23.864 -6.002 -12.403 1.00 90.88 650 GLU A CA 1
ATOM 4951 C C . GLU A 1 650 ? 23.352 -4.588 -12.093 1.00 90.88 650 GLU A C 1
ATOM 4953 O O . GLU A 1 650 ? 22.189 -4.299 -12.340 1.00 90.88 650 GLU A O 1
ATOM 4958 N N . TYR A 1 651 ? 24.203 -3.717 -11.549 1.00 91.12 651 TYR A N 1
ATOM 4959 C CA . TYR A 1 651 ? 23.855 -2.360 -11.157 1.00 91.12 651 TYR A CA 1
ATOM 4960 C C . TYR A 1 651 ? 25.000 -1.381 -11.447 1.00 91.12 651 TYR A C 1
ATOM 4962 O O . TYR A 1 651 ? 26.180 -1.703 -11.271 1.00 91.12 651 TYR A O 1
ATOM 4970 N N . ASP A 1 652 ? 24.626 -0.186 -11.896 1.00 89.06 652 ASP A N 1
ATOM 4971 C CA . ASP A 1 652 ? 25.500 0.835 -12.481 1.00 89.06 652 ASP A CA 1
ATOM 4972 C C . ASP A 1 652 ? 26.003 1.889 -11.481 1.00 89.06 652 ASP A C 1
ATOM 4974 O O . ASP A 1 652 ? 26.847 2.709 -11.830 1.00 89.06 652 ASP A O 1
ATOM 4978 N N . GLY A 1 653 ? 25.525 1.869 -10.233 1.00 87.69 653 GLY A N 1
ATOM 4979 C CA . GLY A 1 653 ? 25.926 2.839 -9.213 1.00 87.69 653 GLY A CA 1
ATOM 4980 C C . GLY A 1 653 ? 25.185 4.175 -9.259 1.00 87.69 653 GLY A C 1
ATOM 4981 O O . GLY A 1 653 ? 25.551 5.068 -8.501 1.00 87.69 653 GLY A O 1
ATOM 4982 N N . ARG A 1 654 ? 24.151 4.346 -10.095 1.00 87.31 654 ARG A N 1
ATOM 4983 C CA . ARG A 1 654 ? 23.479 5.650 -10.297 1.00 87.31 654 ARG A CA 1
ATOM 4984 C C . ARG A 1 654 ? 22.810 6.246 -9.049 1.00 87.31 654 ARG A C 1
ATOM 4986 O O . ARG A 1 654 ? 22.621 7.453 -8.971 1.00 87.31 654 ARG A O 1
ATOM 4993 N N . TYR A 1 655 ? 22.479 5.408 -8.070 1.00 84.06 655 TYR A N 1
ATOM 4994 C CA . TYR A 1 655 ? 21.961 5.776 -6.747 1.00 84.06 655 TYR A CA 1
ATOM 4995 C C . TYR A 1 655 ? 22.989 5.567 -5.625 1.00 84.06 655 TYR A C 1
ATOM 4997 O O . TYR A 1 655 ? 22.611 5.465 -4.456 1.00 84.06 655 TYR A O 1
ATOM 5005 N N . ASN A 1 656 ? 24.285 5.478 -5.951 1.00 86.56 656 ASN A N 1
ATOM 5006 C CA . ASN A 1 656 ? 25.315 5.447 -4.921 1.00 86.56 656 ASN A CA 1
ATOM 5007 C C . ASN A 1 656 ? 25.262 6.735 -4.102 1.00 86.56 656 ASN A C 1
ATOM 5009 O O . ASN A 1 656 ? 25.299 7.834 -4.656 1.00 86.56 656 ASN A O 1
ATOM 5013 N N . ASN A 1 657 ? 25.188 6.606 -2.783 1.00 82.00 657 ASN A N 1
ATOM 5014 C CA . ASN A 1 657 ? 25.125 7.755 -1.899 1.00 82.00 657 ASN A CA 1
ATOM 5015 C C . ASN A 1 657 ? 25.748 7.438 -0.537 1.00 82.00 657 ASN A C 1
ATOM 5017 O O . ASN A 1 657 ? 26.051 6.288 -0.215 1.00 82.00 657 ASN A O 1
ATOM 5021 N N . THR A 1 658 ? 25.933 8.483 0.260 1.00 80.38 658 THR A N 1
ATOM 5022 C CA . THR A 1 658 ? 26.343 8.400 1.657 1.00 80.38 658 THR A CA 1
ATOM 5023 C C . THR A 1 658 ? 25.107 8.403 2.548 1.00 80.38 658 THR A C 1
ATOM 5025 O O . THR A 1 658 ? 24.314 9.342 2.508 1.00 80.38 658 THR A O 1
ATOM 5028 N N . LEU A 1 659 ? 24.962 7.387 3.395 1.00 77.06 659 LEU A N 1
ATOM 5029 C CA . LEU A 1 659 ? 23.997 7.429 4.491 1.00 77.06 659 LEU A CA 1
ATOM 5030 C C . LEU A 1 659 ? 24.541 8.348 5.583 1.00 77.06 659 LEU A C 1
ATOM 5032 O O . LEU A 1 659 ? 25.680 8.170 6.002 1.00 77.06 659 LEU A O 1
ATOM 5036 N N . VAL A 1 660 ? 23.734 9.286 6.078 1.00 76.62 660 VAL A N 1
ATOM 5037 C CA . VAL A 1 660 ? 24.124 10.189 7.174 1.00 76.62 660 VAL A CA 1
ATOM 5038 C C . VAL A 1 660 ? 23.121 10.097 8.316 1.00 76.62 660 VAL A C 1
ATOM 5040 O O . VAL A 1 660 ? 22.058 10.694 8.245 1.00 76.62 660 VAL A O 1
ATOM 5043 N N . GLN A 1 661 ? 23.447 9.396 9.392 1.00 75.75 661 GLN A N 1
ATOM 5044 C CA . GLN A 1 661 ? 22.656 9.450 10.621 1.00 75.75 661 GLN A CA 1
ATOM 5045 C C . GLN A 1 661 ? 22.944 10.761 11.364 1.00 75.75 661 GLN A C 1
ATOM 5047 O O . GLN A 1 661 ? 24.105 11.114 11.560 1.00 75.75 661 GLN A O 1
ATOM 5052 N N . ASN A 1 662 ? 21.898 11.455 11.817 1.00 72.75 662 ASN A N 1
ATOM 5053 C CA . ASN A 1 662 ? 22.005 12.643 12.662 1.00 72.75 662 ASN A CA 1
ATOM 5054 C C . ASN A 1 662 ? 21.103 12.485 13.885 1.00 72.75 662 ASN A C 1
ATOM 5056 O O . ASN A 1 662 ? 19.885 12.498 13.737 1.00 72.75 662 ASN A O 1
ATOM 5060 N N . ASP A 1 663 ? 21.686 12.430 15.078 1.00 73.38 663 ASP A N 1
ATOM 5061 C CA . ASP A 1 663 ? 20.961 12.159 16.318 1.00 73.38 663 ASP A CA 1
ATOM 5062 C C . ASP A 1 663 ? 21.275 13.143 17.442 1.00 73.38 663 ASP A C 1
ATOM 5064 O O . ASP A 1 663 ? 22.000 14.123 17.265 1.00 73.38 663 ASP A O 1
ATOM 5068 N N . HIS A 1 664 ? 20.624 12.949 18.594 1.00 71.81 664 HIS A N 1
ATOM 5069 C CA . HIS A 1 664 ? 20.740 13.855 19.736 1.00 71.81 664 HIS A CA 1
ATOM 5070 C C . HIS A 1 664 ? 22.187 13.983 20.232 1.00 71.81 664 HIS A C 1
ATOM 5072 O O . HIS A 1 664 ? 22.617 15.092 20.544 1.00 71.81 664 HIS A O 1
ATOM 5078 N N . ASN A 1 665 ? 22.935 12.875 20.282 1.00 78.56 665 ASN A N 1
ATOM 5079 C CA . ASN A 1 665 ? 24.272 12.830 20.875 1.00 78.56 665 ASN A CA 1
ATOM 5080 C C . ASN A 1 665 ? 25.411 12.785 19.844 1.00 78.56 665 ASN A C 1
ATOM 5082 O O . ASN A 1 665 ? 26.579 12.854 20.226 1.00 78.56 665 ASN A O 1
ATOM 5086 N N . GLY A 1 666 ? 25.109 12.679 18.548 1.00 80.88 666 GLY A N 1
ATOM 5087 C CA . GLY A 1 666 ? 26.138 12.579 17.519 1.00 80.88 666 GLY A CA 1
ATOM 5088 C C . GLY A 1 666 ? 25.602 12.428 16.101 1.00 80.88 666 GLY A C 1
ATOM 5089 O O . GLY A 1 666 ? 24.401 12.432 15.854 1.00 80.88 666 GLY A O 1
ATOM 5090 N N . SER A 1 667 ? 26.526 12.298 15.156 1.00 82.06 667 SER A N 1
ATOM 5091 C CA . SER A 1 667 ? 26.241 12.060 13.742 1.00 82.06 667 SER A CA 1
ATOM 5092 C C . SER A 1 667 ? 27.267 11.079 13.182 1.00 82.06 667 SER A C 1
ATOM 5094 O O . SER A 1 667 ? 28.404 10.993 13.658 1.00 82.06 667 SER A O 1
ATOM 5096 N N . SER A 1 668 ? 26.874 10.294 12.186 1.00 81.75 668 SER A N 1
ATOM 5097 C CA . SER A 1 668 ? 27.763 9.372 11.482 1.00 81.75 668 SER A CA 1
ATOM 5098 C C . SER A 1 668 ? 27.396 9.283 10.017 1.00 81.75 668 SER A C 1
ATOM 5100 O O . SER A 1 668 ? 26.223 9.274 9.659 1.00 81.75 668 SER A O 1
ATOM 5102 N N . SER A 1 669 ? 28.418 9.205 9.172 1.00 81.50 669 SER A N 1
ATOM 5103 C CA . SER A 1 669 ? 28.265 8.994 7.743 1.00 81.50 669 SER A CA 1
ATOM 5104 C C . SER A 1 669 ? 28.864 7.654 7.329 1.00 81.50 669 SER A C 1
ATOM 5106 O O . SER A 1 669 ? 29.953 7.284 7.772 1.00 81.50 669 SER A O 1
ATOM 5108 N N . TRP A 1 670 ? 28.156 6.946 6.455 1.00 81.88 670 TRP A N 1
ATOM 5109 C CA . TRP A 1 670 ? 28.624 5.740 5.782 1.00 81.88 670 TRP A CA 1
ATOM 5110 C C . TRP A 1 670 ? 28.574 5.997 4.278 1.00 81.88 670 TRP A C 1
ATOM 5112 O O . TRP A 1 670 ? 27.483 5.996 3.697 1.00 81.88 670 TRP A O 1
ATOM 5122 N N . PRO A 1 671 ? 29.720 6.297 3.644 1.00 84.69 671 PRO A N 1
ATOM 5123 C CA . PRO A 1 671 ? 29.774 6.506 2.205 1.00 84.69 671 PRO A CA 1
ATOM 5124 C C . PRO A 1 671 ? 29.515 5.201 1.453 1.00 84.69 671 PRO A C 1
ATOM 5126 O O . PRO A 1 671 ? 29.429 4.129 2.056 1.00 84.69 671 PRO A O 1
ATOM 5129 N N . ASP A 1 672 ? 29.374 5.316 0.135 1.00 86.94 672 ASP A N 1
ATOM 5130 C CA . ASP A 1 672 ? 29.316 4.187 -0.793 1.00 86.94 672 ASP A CA 1
ATOM 5131 C C . ASP A 1 672 ? 28.318 3.102 -0.385 1.00 86.94 672 ASP A C 1
ATOM 5133 O O . ASP A 1 672 ? 28.645 1.917 -0.298 1.00 86.94 672 ASP A O 1
ATOM 5137 N N . GLN A 1 673 ? 27.081 3.509 -0.096 1.00 85.12 673 GLN A N 1
ATOM 5138 C CA . GLN A 1 673 ? 26.049 2.556 0.296 1.00 85.12 673 GLN A CA 1
ATOM 5139 C C . GLN A 1 673 ? 25.656 1.639 -0.850 1.00 85.12 673 GLN A C 1
ATOM 5141 O O . GLN A 1 673 ? 25.334 0.482 -0.596 1.00 85.12 673 GLN A O 1
ATOM 5146 N N . TRP A 1 674 ? 25.736 2.130 -2.091 1.00 87.94 674 TRP A N 1
ATOM 5147 C CA . TRP A 1 674 ? 25.401 1.355 -3.274 1.00 87.94 674 TRP A CA 1
ATOM 5148 C C . TRP A 1 674 ? 26.294 1.714 -4.472 1.00 87.94 674 TRP A C 1
ATOM 5150 O O . TRP A 1 674 ? 25.821 2.322 -5.432 1.00 87.94 674 TRP A O 1
ATOM 5160 N N . PRO A 1 675 ? 27.601 1.398 -4.437 1.00 91.19 675 PRO A N 1
ATOM 5161 C CA . PRO A 1 675 ? 28.531 1.784 -5.488 1.00 91.19 675 PRO A CA 1
ATOM 5162 C C . PRO A 1 675 ? 28.358 0.912 -6.735 1.00 91.19 675 PRO A C 1
ATOM 5164 O O . PRO A 1 675 ? 27.852 -0.215 -6.673 1.00 91.19 675 PRO A O 1
ATOM 5167 N N . ALA A 1 676 ? 28.812 1.422 -7.880 1.00 92.25 676 ALA A N 1
ATOM 5168 C CA . ALA A 1 676 ? 28.903 0.643 -9.111 1.00 92.25 676 ALA A CA 1
ATOM 5169 C C . ALA A 1 676 ? 29.773 -0.608 -8.895 1.00 92.25 676 ALA A C 1
ATOM 5171 O O . ALA A 1 676 ? 30.778 -0.563 -8.185 1.00 92.25 676 ALA A O 1
ATOM 5172 N N . GLY A 1 677 ? 29.391 -1.738 -9.496 1.00 90.31 677 GLY A N 1
ATOM 5173 C CA . GLY A 1 677 ? 30.134 -2.998 -9.348 1.00 90.31 677 GLY A CA 1
ATOM 5174 C C . GLY A 1 677 ? 29.976 -3.698 -7.989 1.00 90.31 677 GLY A C 1
ATOM 5175 O O . GLY A 1 677 ? 30.615 -4.725 -7.762 1.00 90.31 677 GLY A O 1
ATOM 5176 N N . SER A 1 678 ? 29.113 -3.190 -7.104 1.00 92.44 678 SER A N 1
ATOM 5177 C CA . SER A 1 678 ? 28.730 -3.864 -5.859 1.00 92.44 678 SER A CA 1
ATOM 5178 C C . SER A 1 678 ? 27.927 -5.150 -6.105 1.00 92.44 678 SER A C 1
ATOM 5180 O O . SER A 1 678 ? 27.417 -5.400 -7.202 1.00 92.44 678 SER A O 1
ATOM 5182 N N . ALA A 1 679 ? 27.797 -5.971 -5.061 1.00 92.44 679 ALA A N 1
ATOM 5183 C CA . ALA A 1 679 ? 26.946 -7.155 -5.036 1.00 92.44 679 ALA A CA 1
ATOM 5184 C C . ALA A 1 679 ? 26.479 -7.427 -3.604 1.00 92.44 679 ALA A C 1
ATOM 5186 O O . ALA A 1 679 ? 27.300 -7.436 -2.684 1.00 92.44 679 ALA A O 1
ATOM 5187 N N . TYR A 1 680 ? 25.185 -7.688 -3.425 1.00 91.69 680 TYR A N 1
ATOM 5188 C CA . TYR A 1 680 ? 24.594 -7.924 -2.112 1.00 91.69 680 TYR A CA 1
ATOM 5189 C C . TYR A 1 680 ? 23.863 -9.267 -2.083 1.00 91.69 680 TYR A C 1
ATOM 5191 O O . TYR A 1 680 ? 22.894 -9.445 -2.827 1.00 91.69 680 TYR A O 1
ATOM 5199 N N . PRO A 1 681 ? 24.291 -10.215 -1.235 1.00 92.00 681 PRO A N 1
ATOM 5200 C CA . PRO A 1 681 ? 23.732 -11.561 -1.203 1.00 92.00 681 PRO A CA 1
ATOM 5201 C C . PRO A 1 681 ? 22.293 -11.560 -0.696 1.00 92.00 681 PRO A C 1
ATOM 5203 O O . PRO A 1 681 ? 21.967 -10.806 0.210 1.00 92.00 681 PRO A O 1
ATOM 5206 N N . ASP A 1 682 ? 21.464 -12.466 -1.203 1.00 95.06 682 ASP A N 1
ATOM 5207 C CA . ASP A 1 682 ? 20.139 -12.702 -0.635 1.00 95.06 682 ASP A CA 1
ATOM 5208 C C . ASP A 1 682 ? 20.202 -13.743 0.486 1.00 95.06 682 ASP A C 1
ATOM 5210 O O . ASP A 1 682 ? 20.762 -14.831 0.314 1.00 95.06 682 ASP A O 1
ATOM 5214 N N . SER A 1 683 ? 19.551 -13.439 1.606 1.00 94.31 683 SER A N 1
ATOM 5215 C CA . SER A 1 683 ? 19.231 -14.403 2.658 1.00 94.31 683 SER A CA 1
ATOM 5216 C C . SER A 1 683 ? 17.759 -14.283 3.017 1.00 94.31 683 SER A C 1
ATOM 5218 O O . SER A 1 683 ? 17.292 -13.195 3.359 1.00 94.31 683 SER A O 1
ATOM 5220 N N . PHE A 1 684 ? 17.023 -15.396 2.965 1.00 95.94 684 PHE A N 1
ATOM 5221 C CA . PHE A 1 684 ? 15.649 -15.390 3.453 1.00 95.94 684 PHE A CA 1
ATOM 5222 C C . PHE A 1 684 ? 15.597 -15.504 4.970 1.00 95.94 684 PHE A C 1
ATOM 5224 O O . PHE A 1 684 ? 16.510 -16.040 5.605 1.00 95.94 684 PHE A O 1
ATOM 5231 N N . VAL A 1 685 ? 14.488 -15.045 5.534 1.00 94.69 685 VAL A N 1
ATOM 5232 C CA . VAL A 1 685 ? 14.239 -15.080 6.969 1.00 94.69 685 VAL A CA 1
ATOM 5233 C C . VAL A 1 685 ? 12.770 -15.362 7.240 1.00 94.69 685 VAL A C 1
ATOM 5235 O O . VAL A 1 685 ? 11.901 -14.732 6.635 1.00 94.69 685 VAL A O 1
ATOM 5238 N N . ILE A 1 686 ? 12.518 -16.313 8.138 1.00 96.75 686 ILE A N 1
ATOM 5239 C CA . ILE A 1 686 ? 11.185 -16.753 8.565 1.00 96.75 686 ILE A CA 1
ATOM 5240 C C . ILE A 1 686 ? 11.179 -16.807 10.092 1.00 96.75 686 ILE A C 1
ATOM 5242 O O . ILE A 1 686 ? 12.027 -17.497 10.660 1.00 96.75 686 ILE A O 1
ATOM 5246 N N . GLY A 1 687 ? 10.242 -16.127 10.752 1.00 94.69 687 GLY A N 1
ATOM 5247 C CA . GLY A 1 687 ? 10.098 -16.189 12.207 1.00 94.69 687 GLY A CA 1
ATOM 5248 C C . GLY A 1 687 ? 9.981 -14.835 12.899 1.00 94.69 687 GLY A C 1
ATOM 5249 O O . GLY A 1 687 ? 9.560 -13.837 12.318 1.00 94.69 687 GLY A O 1
ATOM 5250 N N . ASP A 1 688 ? 10.381 -14.818 14.163 1.00 91.00 688 ASP A N 1
ATOM 5251 C CA . ASP A 1 688 ? 10.457 -13.630 15.000 1.00 91.00 688 ASP A CA 1
ATOM 5252 C C . ASP A 1 688 ? 11.892 -13.092 15.034 1.00 91.00 688 ASP A C 1
ATOM 5254 O O . ASP A 1 688 ? 12.824 -13.758 15.493 1.00 91.00 688 ASP A O 1
ATOM 5258 N N . LEU A 1 689 ? 12.055 -11.865 14.550 1.00 83.50 689 LEU A N 1
ATOM 5259 C CA . LEU A 1 689 ? 13.344 -11.205 14.412 1.00 83.50 689 LEU A CA 1
ATOM 5260 C C . LEU A 1 689 ? 13.727 -10.256 15.545 1.00 83.50 689 LEU A C 1
ATOM 5262 O O . LEU A 1 689 ? 14.886 -9.825 15.585 1.00 83.50 689 LEU A O 1
ATOM 5266 N N . TYR A 1 690 ? 12.801 -9.910 16.437 1.00 80.94 690 TYR A N 1
ATOM 5267 C CA . TYR A 1 690 ? 12.972 -8.772 17.336 1.00 80.94 690 TYR A CA 1
ATOM 5268 C C . TYR A 1 690 ? 12.967 -9.188 18.796 1.00 80.94 690 TYR A C 1
ATOM 5270 O O . TYR A 1 690 ? 11.930 -9.268 19.446 1.00 80.94 690 TYR A O 1
ATOM 5278 N N . THR A 1 691 ? 14.175 -9.310 19.338 1.00 80.62 691 THR A N 1
ATOM 5279 C CA . THR A 1 691 ? 14.440 -9.474 20.771 1.00 80.62 691 THR A CA 1
ATOM 5280 C C . THR A 1 691 ? 14.180 -8.170 21.539 1.00 80.62 691 THR A C 1
ATOM 5282 O O . THR A 1 691 ? 15.120 -7.533 22.012 1.00 80.62 691 THR A O 1
ATOM 5285 N N . ASN A 1 692 ? 12.926 -7.725 21.583 1.00 80.06 692 ASN A N 1
ATOM 5286 C CA . ASN A 1 692 ? 12.339 -6.692 22.463 1.00 80.06 692 ASN A CA 1
ATOM 5287 C C . ASN A 1 692 ? 10.887 -6.350 22.091 1.00 80.06 692 ASN A C 1
ATOM 5289 O O . ASN A 1 692 ? 10.265 -5.584 22.824 1.00 80.06 692 ASN A O 1
ATOM 5293 N N . VAL A 1 693 ? 10.369 -6.809 20.944 1.00 79.62 693 VAL A N 1
ATOM 5294 C CA . VAL A 1 693 ? 9.055 -6.336 20.474 1.00 79.62 693 VAL A CA 1
ATOM 5295 C C . VAL A 1 693 ? 8.120 -7.389 19.930 1.00 79.62 693 VAL A C 1
ATOM 5297 O O . VAL A 1 693 ? 7.058 -6.998 19.476 1.00 79.62 693 VAL A O 1
ATOM 5300 N N . TYR A 1 694 ? 8.453 -8.677 19.965 1.00 87.81 694 TYR A N 1
ATOM 5301 C CA . TYR A 1 694 ? 7.529 -9.733 19.551 1.00 87.81 694 TYR A CA 1
ATOM 5302 C C . TYR A 1 694 ? 7.537 -10.886 20.544 1.00 87.81 694 TYR A C 1
ATOM 5304 O O . TYR A 1 694 ? 8.541 -11.199 21.170 1.00 87.81 694 TYR A O 1
ATOM 5312 N N . GLY A 1 695 ? 6.378 -11.506 20.721 1.00 90.38 695 GLY A N 1
ATOM 5313 C CA . GLY A 1 695 ? 6.215 -12.652 21.603 1.00 90.38 695 GLY A CA 1
ATOM 5314 C C . GLY A 1 695 ? 5.050 -13.498 21.133 1.00 90.38 695 GLY A C 1
ATOM 5315 O O . GLY A 1 695 ? 4.018 -12.969 20.717 1.00 90.38 695 GLY A O 1
ATOM 5316 N N . GLY A 1 696 ? 5.208 -14.813 21.173 1.00 93.12 696 GLY A N 1
ATOM 5317 C CA . GLY A 1 696 ? 4.215 -15.707 20.611 1.00 93.12 696 GLY A CA 1
ATOM 5318 C C . GLY A 1 696 ? 4.750 -17.072 20.225 1.00 93.12 696 GLY A C 1
ATOM 5319 O O . GLY A 1 696 ? 5.825 -17.512 20.644 1.00 93.12 696 GLY A O 1
ATOM 5320 N N . SER A 1 697 ? 3.968 -17.774 19.416 1.00 94.38 697 SER A N 1
ATOM 5321 C CA . SER A 1 697 ? 4.400 -19.035 18.826 1.00 94.38 697 SER A CA 1
ATOM 5322 C C . SER A 1 697 ? 3.895 -19.218 17.404 1.00 94.38 697 SER A C 1
ATOM 5324 O O . SER A 1 697 ? 2.880 -18.656 17.004 1.00 94.38 697 SER A O 1
ATOM 5326 N N . ALA A 1 698 ? 4.626 -19.999 16.621 1.00 95.69 698 ALA A N 1
ATOM 5327 C CA . ALA A 1 698 ? 4.239 -20.388 15.276 1.00 95.69 698 ALA A CA 1
ATOM 5328 C C . ALA A 1 698 ? 4.718 -21.810 15.004 1.00 95.69 698 ALA A C 1
ATOM 5330 O O . ALA A 1 698 ? 5.691 -22.268 15.606 1.00 95.69 698 ALA A O 1
ATOM 5331 N N . SER A 1 699 ? 4.074 -22.509 14.076 1.00 96.62 699 SER A N 1
ATOM 5332 C CA . SER A 1 699 ? 4.572 -23.802 13.607 1.00 96.62 699 SER A CA 1
ATOM 5333 C C . SER A 1 699 ? 4.608 -23.891 12.089 1.00 96.62 699 SER A C 1
ATOM 5335 O O . SER A 1 699 ? 3.774 -23.298 11.404 1.00 96.62 699 SER A O 1
ATOM 5337 N N . LEU A 1 700 ? 5.600 -24.610 11.564 1.00 96.00 700 LEU A N 1
ATOM 5338 C CA . LEU A 1 700 ? 5.847 -24.772 10.132 1.00 96.00 700 LEU A CA 1
ATOM 5339 C C . LEU A 1 700 ? 5.912 -26.256 9.784 1.00 96.00 700 LEU A C 1
ATOM 5341 O O . LEU A 1 700 ? 6.583 -27.014 10.485 1.00 96.00 700 LEU A O 1
ATOM 5345 N N . THR A 1 701 ? 5.269 -26.676 8.694 1.00 95.06 701 THR A N 1
ATOM 5346 C CA . THR A 1 701 ? 5.331 -28.086 8.253 1.00 95.06 701 THR A CA 1
ATOM 5347 C C . THR A 1 701 ? 6.537 -28.366 7.373 1.00 95.06 701 THR A C 1
ATOM 5349 O O . THR A 1 701 ? 7.106 -29.452 7.431 1.00 95.06 701 THR A O 1
ATOM 5352 N N . ASP A 1 702 ? 6.933 -27.407 6.539 1.00 95.31 702 ASP A N 1
ATOM 5353 C CA . ASP A 1 702 ? 8.050 -27.583 5.621 1.00 95.31 702 ASP A CA 1
ATOM 5354 C C . ASP A 1 702 ? 8.631 -26.259 5.144 1.00 95.31 702 ASP A C 1
ATOM 5356 O O . ASP A 1 702 ? 7.914 -25.266 5.074 1.00 95.31 702 ASP A O 1
ATOM 5360 N N . ILE A 1 703 ? 9.916 -26.284 4.778 1.00 98.00 703 ILE A N 1
ATOM 5361 C CA . ILE A 1 703 ? 10.620 -25.218 4.057 1.00 98.00 703 ILE A CA 1
ATOM 5362 C C . ILE A 1 703 ? 11.298 -25.845 2.837 1.00 98.00 703 ILE A C 1
ATOM 5364 O O . ILE A 1 703 ? 12.077 -26.796 2.951 1.00 98.00 703 ILE A O 1
ATOM 5368 N N . LYS A 1 704 ? 11.026 -25.303 1.653 1.00 98.12 704 LYS A N 1
ATOM 5369 C CA . LYS A 1 704 ? 11.551 -25.771 0.371 1.00 98.12 704 LYS A CA 1
ATOM 5370 C C . LYS A 1 704 ? 12.300 -24.663 -0.348 1.00 98.12 704 LYS A C 1
ATOM 5372 O O . LYS A 1 704 ? 11.903 -23.501 -0.332 1.00 98.12 704 LYS A O 1
ATOM 5377 N N . MET A 1 705 ? 13.363 -25.058 -1.039 1.00 97.62 705 MET A N 1
ATOM 5378 C CA . MET A 1 705 ? 14.114 -24.200 -1.944 1.00 97.62 705 MET A CA 1
ATOM 5379 C C . MET A 1 705 ? 14.172 -24.836 -3.322 1.00 97.62 705 MET A C 1
ATOM 5381 O O . MET A 1 705 ? 14.549 -26.001 -3.475 1.00 97.62 705 MET A O 1
ATOM 5385 N N . PHE A 1 706 ? 13.851 -24.045 -4.333 1.00 97.38 706 PHE A N 1
ATOM 5386 C CA . PHE A 1 706 ? 13.906 -24.423 -5.731 1.00 97.38 706 PHE A CA 1
ATOM 5387 C C . PHE A 1 706 ? 14.883 -23.531 -6.490 1.00 97.38 706 PHE A C 1
ATOM 5389 O O . PHE A 1 706 ? 15.101 -22.379 -6.129 1.00 97.38 706 PHE A O 1
ATOM 5396 N N . VAL A 1 707 ? 15.428 -24.066 -7.578 1.00 95.69 707 VAL A N 1
ATOM 5397 C CA . VAL A 1 707 ? 16.272 -23.354 -8.550 1.00 95.69 707 VAL A CA 1
ATOM 5398 C C . VAL A 1 707 ? 15.734 -23.584 -9.963 1.00 95.69 707 VAL A C 1
ATOM 5400 O O . VAL A 1 707 ? 14.985 -24.546 -10.169 1.00 95.69 707 VAL A O 1
ATOM 5403 N N . PRO A 1 708 ? 16.080 -22.758 -10.963 1.00 92.62 708 PRO A N 1
ATOM 5404 C CA . PRO A 1 708 ? 15.606 -22.968 -12.327 1.00 92.62 708 PRO A CA 1
ATOM 5405 C C . PRO A 1 708 ? 15.986 -24.360 -12.862 1.00 92.62 708 PRO A C 1
ATOM 5407 O O . PRO A 1 708 ? 17.119 -24.824 -12.690 1.00 92.62 708 PRO A O 1
ATOM 5410 N N . LYS A 1 709 ? 15.062 -25.049 -13.548 1.00 86.25 709 LYS A N 1
ATOM 5411 C CA . LYS A 1 709 ? 15.395 -26.247 -14.334 1.00 86.25 709 LYS A CA 1
ATOM 5412 C C . LYS A 1 709 ? 16.372 -25.821 -15.424 1.00 86.25 709 LYS A C 1
ATOM 5414 O O . LYS A 1 709 ? 16.008 -25.069 -16.325 1.00 86.25 709 LYS A O 1
ATOM 5419 N N . GLY A 1 710 ? 17.605 -26.324 -15.363 1.00 70.12 710 GLY A N 1
ATOM 5420 C CA . GLY A 1 710 ? 18.547 -26.171 -16.469 1.00 70.12 710 GLY A CA 1
ATOM 5421 C C . GLY A 1 710 ? 17.893 -26.632 -17.773 1.00 70.12 710 GLY A C 1
ATOM 5422 O O . GLY A 1 710 ? 17.176 -27.639 -17.781 1.00 70.12 710 GLY A O 1
ATOM 5423 N N . LYS A 1 711 ? 18.110 -25.896 -18.872 1.00 45.31 711 LYS A N 1
ATOM 5424 C CA . LYS A 1 711 ? 17.710 -26.363 -20.206 1.00 45.31 711 LYS A CA 1
ATOM 5425 C C . LYS A 1 711 ? 18.309 -27.762 -20.385 1.00 45.31 711 LYS A C 1
ATOM 5427 O O . LYS A 1 711 ? 19.517 -27.920 -20.206 1.00 45.31 711 LYS A O 1
ATOM 5432 N N . LYS A 1 712 ? 17.481 -28.777 -20.674 1.00 39.44 712 LYS A N 1
ATOM 5433 C CA . LYS A 1 712 ? 18.005 -30.062 -21.158 1.00 39.44 712 LYS A CA 1
ATOM 5434 C C . LYS A 1 712 ? 18.897 -29.718 -22.354 1.00 39.44 712 LYS A C 1
ATOM 5436 O O . LYS A 1 712 ? 18.414 -29.051 -23.268 1.00 39.44 712 LYS A O 1
ATOM 5441 N N . LYS A 1 713 ? 20.188 -30.036 -22.240 1.00 32.81 713 LYS A N 1
ATOM 5442 C CA . LYS A 1 713 ? 21.152 -29.867 -23.328 1.00 32.81 713 LYS A CA 1
ATOM 5443 C C . LYS A 1 713 ? 20.728 -30.687 -24.533 1.00 32.81 713 LYS A C 1
ATOM 5445 O O . LYS A 1 713 ? 20.185 -31.793 -24.299 1.00 32.81 713 LYS A O 1
#

pLDDT: mean 84.8, std 17.23, range [24.38, 98.69]